Protein AF-A0A7S4QMT3-F1 (afdb_monomer)

pLDDT: mean 84.37, std 15.77, range [23.81, 98.75]

Nearest PDB structures (foldseek):
  3nnb-assembly1_A  TM=8.722E-01  e=2.084E-15  Bacteroides ovatus ATCC 8483
  8bdq-assembly1_A  TM=8.576E-01  e=2.123E-14  Bacteroides ovatus
  6yg8-assembly1_E  TM=2.756E-01  e=4.563E+00  Escherichia coli

Mean predicted aligned error: 10.97 Å

Radius of gyration: 25.11 Å; Cα contacts (8 Å, |Δi|>4): 1030; chains: 1; bounding box: 57×70×68 Å

Sequence (556 aa):
MKMSFSTLVLGSLPAGMASTQTTTLNTVGWNPDTLQDIRNLLAGDSLPEWAQGAKDMLSSEAASRMSLPGRREGVGTGPWTVGGQGPDPPADGTSTSHDYHTVSGYYWPCYATCPSKFTHCAQGWDQDLHDGECDAASGIPWIKHDGFLRDENLEDLYTMINMMDTAEVLALAWWLLPEHDVTYAQTAVEVLGAWFWDESTGMEPRLEYGGAQPGIYNGTAGASIAFSYRLGTRLSDTMELLKTADADVWTAADAAGWADWSGRWVEWMTTSEFGRIELGAVGNHATFLYSHKLAMAKATGDDALVLDVVAGLRTREAGSLAWQIEPSGEMPIETARPTSKTYSIMNLNGLFLLGVAVENACRGLSCSSDWDWSWEVTSETSGEWDAYENTVAGCKWKETISNPSTVQDCKTSCLEHAECNAVVSRQTEKYGLYQCYLQKCLGTAYDHSATDPPTQPWDWKWTSHHYVAPPEVGTGSVRKALDFVLPYATGSKSWSEDFPYSLDGSNTSRDLALPLRIAAGKYDDYAYEADISLVDPLDWFSYTFDSLLFPPPGSL

Structure (mmCIF, N/CA/C/O backbone):
data_AF-A0A7S4QMT3-F1
#
_entry.id   AF-A0A7S4QMT3-F1
#
loop_
_atom_site.group_PDB
_atom_site.id
_atom_site.type_symbol
_atom_site.label_atom_id
_atom_site.label_alt_id
_atom_site.label_comp_id
_atom_site.label_asym_id
_atom_site.label_entity_id
_atom_site.label_seq_id
_atom_site.pdbx_PDB_ins_code
_atom_site.Cartn_x
_atom_site.Cartn_y
_atom_site.Cartn_z
_atom_site.occupancy
_atom_site.B_iso_or_equiv
_atom_site.auth_seq_id
_atom_site.auth_comp_id
_atom_site.auth_asym_id
_atom_site.auth_atom_id
_atom_site.pdbx_PDB_model_num
ATOM 1 N N . MET A 1 1 ? 1.571 -29.953 -13.277 1.00 29.41 1 MET A N 1
ATOM 2 C CA . MET A 1 1 ? 0.614 -30.901 -12.661 1.00 29.41 1 MET A CA 1
ATOM 3 C C . MET A 1 1 ? -0.647 -30.099 -12.365 1.00 29.41 1 MET A C 1
ATOM 5 O O . MET A 1 1 ? -0.560 -29.163 -11.590 1.00 29.41 1 MET A O 1
ATOM 9 N N . LYS A 1 2 ? -1.759 -30.335 -13.077 1.00 23.81 2 LYS A N 1
ATOM 10 C CA . LYS A 1 2 ? -3.009 -29.576 -12.880 1.00 23.81 2 LYS A CA 1
ATOM 11 C C . LYS A 1 2 ? -3.572 -29.914 -11.495 1.00 23.81 2 LYS A C 1
ATOM 13 O O . LYS A 1 2 ? -4.033 -31.038 -11.306 1.00 23.81 2 LYS A O 1
ATOM 18 N N . MET A 1 3 ? -3.497 -28.994 -10.535 1.00 25.69 3 MET A N 1
ATOM 19 C CA . MET A 1 3 ? -4.223 -29.132 -9.273 1.00 25.69 3 MET A CA 1
ATOM 20 C C . MET A 1 3 ? -5.693 -28.805 -9.536 1.00 25.69 3 MET A C 1
ATOM 22 O O . MET A 1 3 ? -6.048 -27.702 -9.930 1.00 25.69 3 MET A O 1
ATOM 26 N N . SER A 1 4 ? -6.533 -29.826 -9.402 1.00 24.23 4 SER A N 1
ATOM 27 C CA . SER A 1 4 ? -7.984 -29.708 -9.444 1.00 24.23 4 SER A CA 1
ATOM 28 C C . SER A 1 4 ? -8.450 -29.140 -8.108 1.00 24.23 4 SER A C 1
ATOM 30 O O . SER A 1 4 ? -8.334 -29.827 -7.093 1.00 24.23 4 SER A O 1
ATOM 32 N N . PHE A 1 5 ? -9.011 -27.930 -8.112 1.00 28.34 5 PHE A N 1
ATOM 33 C CA . PHE A 1 5 ? -9.784 -27.411 -6.986 1.00 28.34 5 PHE A CA 1
ATOM 34 C C . PHE A 1 5 ? -10.929 -28.388 -6.696 1.00 28.34 5 PHE A C 1
ATOM 36 O O . PHE A 1 5 ? -11.837 -28.567 -7.507 1.00 28.34 5 PHE A O 1
ATOM 43 N N . SER A 1 6 ? -10.840 -29.099 -5.573 1.00 28.14 6 SER A N 1
ATOM 44 C CA . SER A 1 6 ? -11.931 -29.937 -5.082 1.00 28.14 6 SER A CA 1
ATOM 45 C C . SER A 1 6 ? -12.751 -29.122 -4.098 1.00 28.14 6 SER A C 1
ATOM 47 O O . SER A 1 6 ? -12.231 -28.615 -3.110 1.00 28.14 6 SER A O 1
ATOM 49 N N . THR A 1 7 ? -14.039 -29.008 -4.398 1.00 31.70 7 THR A N 1
ATOM 50 C CA . THR A 1 7 ? -15.078 -28.368 -3.597 1.00 31.70 7 THR A CA 1
ATOM 51 C C . THR A 1 7 ? -15.077 -28.928 -2.171 1.00 31.70 7 THR A C 1
ATOM 53 O O . THR A 1 7 ? -15.435 -30.090 -1.961 1.00 31.70 7 THR A O 1
ATOM 56 N N . LEU A 1 8 ? -14.679 -28.122 -1.182 1.00 27.03 8 LEU A N 1
ATOM 57 C CA . LEU A 1 8 ? -14.853 -28.470 0.227 1.00 27.03 8 LEU A CA 1
ATOM 58 C C . LEU A 1 8 ? -16.292 -28.135 0.637 1.00 27.03 8 LEU A C 1
ATOM 60 O O . LEU A 1 8 ? -16.713 -26.982 0.626 1.00 27.03 8 LEU A O 1
ATOM 64 N N . VAL A 1 9 ? -17.063 -29.164 0.980 1.00 29.05 9 VAL A N 1
ATOM 65 C CA . VAL A 1 9 ? -18.410 -29.023 1.539 1.00 29.05 9 VAL A CA 1
ATOM 66 C C . VAL A 1 9 ? -18.286 -28.534 2.985 1.00 29.05 9 VAL A C 1
ATOM 68 O O . VAL A 1 9 ? -17.768 -29.252 3.840 1.00 29.05 9 VAL A O 1
ATOM 71 N N . LEU A 1 10 ? -18.770 -27.319 3.254 1.00 31.47 10 LEU A N 1
ATOM 72 C CA . LEU A 1 10 ? -18.893 -26.747 4.597 1.00 31.47 10 LEU A CA 1
ATOM 73 C C . LEU A 1 10 ? -19.898 -27.561 5.428 1.00 31.47 10 LEU A C 1
ATOM 75 O O . LEU A 1 10 ? -21.091 -27.611 5.126 1.00 31.47 10 LEU A O 1
ATOM 79 N N . GLY A 1 11 ? -19.409 -28.209 6.485 1.00 27.52 11 GLY A N 1
ATOM 80 C CA . GLY A 1 11 ? -20.245 -28.826 7.511 1.00 27.52 11 GLY A CA 1
ATOM 81 C C . GLY A 1 11 ? -20.812 -27.763 8.452 1.00 27.52 11 GLY A C 1
ATOM 82 O O . GLY A 1 11 ? -20.066 -27.002 9.058 1.00 27.52 11 GLY A O 1
ATOM 83 N N . SER A 1 12 ? -22.136 -27.724 8.585 1.00 30.05 12 SER A N 1
ATOM 84 C CA . SER A 1 12 ? -22.874 -26.850 9.503 1.00 30.05 12 SER A CA 1
ATOM 85 C C . SER A 1 12 ? -22.507 -27.106 10.973 1.00 30.05 12 SER A C 1
ATOM 87 O O . SER A 1 12 ? -22.660 -28.233 11.452 1.00 30.05 12 SER A O 1
ATOM 89 N N . LEU A 1 13 ? -22.100 -26.061 11.701 1.00 31.52 13 LEU A N 1
ATOM 90 C CA . LEU A 1 13 ? -21.948 -26.076 13.162 1.00 31.52 13 LEU A CA 1
ATOM 91 C C . LEU A 1 13 ? -23.266 -25.673 13.856 1.00 31.52 13 LEU A C 1
ATOM 93 O O . LEU A 1 13 ? -23.989 -24.819 13.341 1.00 31.52 13 LEU A O 1
ATOM 97 N N . PRO A 1 14 ? -23.612 -26.276 15.010 1.00 28.67 14 PRO A N 1
ATOM 98 C CA . PRO A 1 14 ? -24.846 -25.969 15.721 1.00 28.67 14 PRO A CA 1
ATOM 99 C C . PRO A 1 14 ? -24.728 -24.664 16.519 1.00 28.67 14 PRO A C 1
ATOM 101 O O . PRO A 1 14 ? -23.711 -24.388 17.152 1.00 28.67 14 PRO A O 1
ATOM 104 N N . ALA A 1 15 ? -25.808 -23.884 16.513 1.00 35.03 15 ALA A N 1
ATOM 105 C CA . ALA A 1 15 ? -25.929 -22.635 17.251 1.00 35.03 15 ALA A CA 1
ATOM 106 C C . ALA A 1 15 ? -26.011 -22.856 18.772 1.00 35.03 15 ALA A C 1
ATOM 108 O O . ALA A 1 15 ? -26.774 -23.700 19.248 1.00 35.03 15 ALA A O 1
ATOM 109 N N . GLY A 1 16 ? -25.301 -22.005 19.518 1.00 32.06 16 GLY A N 1
ATOM 110 C CA . GLY A 1 16 ? -25.563 -21.732 20.929 1.00 32.06 16 GLY A CA 1
ATOM 111 C C . GLY A 1 16 ? -24.450 -22.147 21.887 1.00 32.06 16 GLY A C 1
ATOM 112 O O . GLY A 1 16 ? -24.452 -23.267 22.382 1.00 32.06 16 GLY A O 1
ATOM 113 N N . MET A 1 17 ? -23.559 -21.202 22.198 1.00 27.59 17 MET A N 1
ATOM 114 C CA . MET A 1 17 ? -23.134 -20.793 23.549 1.00 27.59 17 MET A CA 1
ATOM 115 C C . MET A 1 17 ? -22.003 -19.770 23.393 1.00 27.59 17 MET A C 1
ATOM 117 O O . MET A 1 17 ? -21.016 -20.046 22.717 1.00 27.59 17 MET A O 1
ATOM 121 N N . ALA A 1 18 ? -22.156 -18.594 24.009 1.00 40.91 18 ALA A N 1
ATOM 122 C CA . ALA A 1 18 ? -21.111 -17.580 24.095 1.00 40.91 18 ALA A CA 1
ATOM 123 C C . ALA A 1 18 ? -19.900 -18.172 24.832 1.00 40.91 18 ALA A C 1
ATOM 125 O O . ALA A 1 18 ? -19.887 -18.299 26.056 1.00 40.91 18 ALA A O 1
ATOM 126 N N . SER A 1 19 ? -18.917 -18.599 24.052 1.00 29.14 19 SER A N 1
ATOM 127 C CA . SER A 1 19 ? -17.596 -19.008 24.492 1.00 29.14 19 SER A CA 1
ATOM 128 C C . SER A 1 19 ? -16.670 -17.846 24.184 1.00 29.14 19 SER A C 1
ATOM 130 O O . SER A 1 19 ? -16.586 -17.430 23.032 1.00 29.14 19 SER A O 1
ATOM 132 N N . THR A 1 20 ? -15.948 -17.352 25.187 1.00 33.94 20 THR A N 1
ATOM 133 C CA . THR A 1 20 ? -14.742 -16.533 25.016 1.00 33.94 20 THR A CA 1
ATOM 134 C C . THR A 1 20 ? -13.651 -17.381 24.350 1.00 33.94 20 THR A C 1
ATOM 136 O O . THR A 1 20 ? -12.655 -17.740 24.974 1.00 33.94 20 THR A O 1
ATOM 139 N N . GLN A 1 21 ? -13.876 -17.787 23.099 1.00 32.81 21 GLN A N 1
ATOM 140 C CA . GLN A 1 21 ? -12.792 -18.131 22.199 1.00 32.81 21 GLN A CA 1
ATOM 141 C C . GLN A 1 21 ? -12.178 -16.795 21.810 1.00 32.81 21 GLN A C 1
ATOM 143 O O . GLN A 1 21 ? -12.840 -15.957 21.206 1.00 32.81 21 GLN A O 1
ATOM 148 N N . THR A 1 22 ? -10.936 -16.572 22.217 1.00 40.97 22 THR A N 1
ATOM 149 C CA . THR A 1 22 ? -10.072 -15.594 21.569 1.00 40.97 22 THR A CA 1
ATOM 150 C C . THR A 1 22 ? -9.990 -16.001 20.102 1.00 40.97 22 THR A C 1
ATOM 152 O O . THR A 1 22 ? -9.243 -16.909 19.744 1.00 40.97 22 THR A O 1
ATOM 155 N N . THR A 1 23 ? -10.834 -15.405 19.261 1.00 53.94 23 THR A N 1
ATOM 156 C CA . THR A 1 23 ? -10.711 -15.511 17.812 1.00 53.94 23 THR A CA 1
ATOM 157 C C . THR A 1 23 ? -9.378 -14.868 17.464 1.00 53.94 23 THR A C 1
ATOM 159 O O . THR A 1 23 ? -9.239 -13.651 17.546 1.00 53.94 23 THR A O 1
ATOM 162 N N . THR A 1 24 ? -8.359 -15.676 17.183 1.00 71.62 24 THR A N 1
ATOM 163 C CA . THR A 1 24 ? -7.077 -15.157 16.708 1.00 71.62 24 THR A CA 1
ATOM 164 C C . THR A 1 24 ? -7.334 -14.468 15.371 1.00 71.62 24 THR A C 1
ATOM 166 O O . THR A 1 24 ? -7.736 -15.128 14.414 1.00 71.62 24 THR A O 1
ATOM 169 N N . LEU A 1 25 ? -7.171 -13.144 15.327 1.00 86.81 25 LEU A N 1
ATOM 170 C CA . LEU A 1 25 ? -7.261 -12.378 14.086 1.00 86.81 25 LEU A CA 1
ATOM 171 C C . LEU A 1 25 ? -6.137 -12.816 13.141 1.00 86.81 25 LEU A C 1
ATOM 173 O O . LEU A 1 25 ? -4.994 -12.961 13.574 1.00 86.81 25 LEU A O 1
ATOM 177 N N . ASN A 1 26 ? -6.449 -12.991 11.856 1.00 88.25 26 ASN A N 1
ATOM 178 C CA . ASN A 1 26 ? -5.462 -13.337 10.827 1.00 88.25 26 ASN A CA 1
ATOM 179 C C . ASN A 1 26 ? -4.930 -12.102 10.082 1.00 88.25 26 ASN A C 1
ATOM 181 O O . ASN A 1 26 ? -4.588 -12.192 8.903 1.00 88.25 26 ASN A O 1
ATOM 185 N N . THR A 1 27 ? -4.876 -10.950 10.752 1.00 93.12 27 THR A N 1
ATOM 186 C CA . THR A 1 27 ? -4.326 -9.722 10.174 1.00 93.12 27 THR A CA 1
ATOM 187 C C . THR A 1 27 ? -2.833 -9.888 9.877 1.00 93.12 27 THR A C 1
ATOM 189 O O . THR A 1 27 ? -2.096 -10.549 10.615 1.00 93.12 27 THR A O 1
ATOM 192 N N . VAL A 1 28 ? -2.384 -9.297 8.774 1.00 92.69 28 VAL A N 1
ATOM 193 C CA . VAL A 1 28 ? -0.991 -9.295 8.325 1.00 92.69 28 VAL A CA 1
ATOM 194 C C . VAL A 1 28 ? -0.342 -7.932 8.529 1.00 92.69 28 VAL A C 1
ATOM 196 O O . VAL A 1 28 ? 0.730 -7.861 9.108 1.00 92.69 28 VAL A O 1
ATOM 199 N N . GLY A 1 29 ? -0.962 -6.828 8.127 1.00 94.12 29 GLY A N 1
ATOM 200 C CA . GLY A 1 29 ? -0.395 -5.486 8.296 1.00 94.12 29 GLY A CA 1
ATOM 201 C C . GLY A 1 29 ? -0.450 -5.004 9.742 1.00 94.12 29 GLY A C 1
ATOM 202 O O . GLY A 1 29 ? 0.475 -4.343 10.209 1.00 94.12 29 GLY A O 1
ATOM 203 N N . TRP A 1 30 ? -1.506 -5.370 10.462 1.00 94.69 30 TRP A N 1
ATOM 204 C CA . TRP A 1 30 ? -1.695 -5.051 11.874 1.00 94.69 30 TRP A CA 1
ATOM 205 C C . TRP A 1 30 ? -1.378 -6.263 12.739 1.00 94.69 30 TRP A C 1
ATOM 207 O O . TRP A 1 30 ? -1.870 -7.363 12.495 1.00 94.69 30 TRP A O 1
ATOM 217 N N . ASN A 1 31 ? -0.569 -6.066 13.776 1.00 93.31 31 ASN A N 1
ATOM 218 C CA . ASN A 1 31 ? -0.228 -7.133 14.708 1.00 93.31 31 ASN A CA 1
ATOM 219 C C . ASN A 1 31 ? -1.479 -7.544 15.521 1.00 93.31 31 ASN A C 1
ATOM 221 O O . ASN A 1 31 ? -2.021 -6.698 16.240 1.00 93.31 31 ASN A O 1
ATOM 225 N N . PRO A 1 32 ? -1.931 -8.816 15.447 1.00 91.81 32 PRO A N 1
ATOM 226 C CA . PRO A 1 32 ? -3.138 -9.278 16.139 1.00 91.81 32 PRO A CA 1
ATOM 227 C C . PRO A 1 32 ? -3.126 -9.052 17.656 1.00 91.81 32 PRO A C 1
ATOM 229 O O . PRO A 1 32 ? -4.153 -8.692 18.234 1.00 91.81 32 PRO A O 1
ATOM 232 N N . ASP A 1 33 ? -1.972 -9.246 18.301 1.00 92.25 33 ASP A N 1
ATOM 233 C CA . ASP A 1 33 ? -1.836 -9.077 19.752 1.00 92.25 33 ASP A CA 1
ATOM 234 C C . ASP A 1 33 ? -1.893 -7.590 20.110 1.00 92.25 33 ASP A C 1
ATOM 236 O O . ASP A 1 33 ? -2.650 -7.192 20.991 1.00 92.25 33 ASP A O 1
ATOM 240 N N . THR A 1 34 ? -1.177 -6.750 19.353 1.00 94.06 34 THR A N 1
ATOM 241 C CA . THR A 1 34 ? -1.205 -5.290 19.522 1.00 94.06 34 THR A CA 1
ATOM 242 C C . THR A 1 34 ? -2.616 -4.736 19.355 1.00 94.06 34 THR A C 1
ATOM 244 O O . THR A 1 34 ? -3.041 -3.918 20.165 1.00 94.06 34 THR A O 1
ATOM 247 N N . LEU A 1 35 ? -3.380 -5.200 18.361 1.00 94.94 35 LEU A N 1
ATOM 248 C CA . LEU A 1 35 ? -4.785 -4.813 18.203 1.00 94.94 35 LEU A CA 1
ATOM 249 C C . LEU A 1 35 ? -5.599 -5.142 19.460 1.00 94.94 35 LEU A C 1
ATOM 251 O O . LEU A 1 35 ? -6.352 -4.300 19.955 1.00 94.94 35 LEU A O 1
ATOM 255 N N . GLN A 1 36 ? -5.439 -6.349 20.002 1.00 94.12 36 GLN A N 1
ATOM 256 C CA . GLN A 1 36 ? -6.155 -6.770 21.203 1.00 94.12 36 GLN A CA 1
ATOM 257 C C . GLN A 1 36 ? -5.750 -5.957 22.442 1.00 94.12 36 GLN A C 1
ATOM 259 O O . GLN A 1 36 ? -6.626 -5.578 23.229 1.00 94.12 36 GLN A O 1
ATOM 264 N N . ASP A 1 37 ? -4.463 -5.658 22.600 1.00 94.94 37 ASP A N 1
ATOM 265 C CA . ASP A 1 37 ? -3.938 -4.829 23.686 1.00 94.94 37 ASP A CA 1
ATOM 266 C C . ASP A 1 37 ? -4.462 -3.393 23.596 1.00 94.94 37 ASP A C 1
ATOM 268 O O . ASP A 1 37 ? -4.935 -2.847 24.594 1.00 94.94 37 ASP A O 1
ATOM 272 N N . ILE A 1 38 ? -4.495 -2.809 22.396 1.00 95.94 38 ILE A N 1
ATOM 273 C CA . ILE A 1 38 ? -5.063 -1.476 22.162 1.00 95.94 38 ILE A CA 1
ATOM 274 C C . ILE A 1 38 ? -6.556 -1.465 22.465 1.00 95.94 38 ILE A C 1
ATOM 276 O O . ILE A 1 38 ? -7.029 -0.569 23.161 1.00 95.94 38 ILE A O 1
ATOM 280 N N . ARG A 1 39 ? -7.318 -2.462 22.009 1.00 95.25 39 ARG A N 1
ATOM 281 C CA . ARG A 1 39 ? -8.751 -2.555 22.322 1.00 95.25 39 ARG A CA 1
ATOM 282 C C . ARG A 1 39 ? -8.997 -2.594 23.833 1.00 95.25 39 ARG A C 1
ATOM 284 O O . ARG A 1 39 ? -9.904 -1.926 24.327 1.00 95.25 39 ARG A O 1
ATOM 291 N N . ASN A 1 40 ? -8.171 -3.334 24.573 1.00 94.62 40 ASN A N 1
ATOM 292 C CA . ASN A 1 40 ? -8.235 -3.375 26.035 1.00 94.62 40 ASN A CA 1
ATOM 293 C C . ASN A 1 40 ? -7.852 -2.026 26.660 1.00 94.62 40 ASN A C 1
ATOM 295 O O . ASN A 1 40 ? -8.531 -1.570 27.581 1.00 94.62 40 ASN A O 1
ATOM 299 N N . LEU A 1 41 ? -6.801 -1.379 26.146 1.00 95.81 41 LEU A N 1
ATOM 300 C CA . LEU A 1 41 ? -6.363 -0.055 26.579 1.00 95.81 41 LEU A CA 1
ATOM 301 C C . LEU A 1 41 ? -7.492 0.966 26.414 1.00 95.81 41 LEU A C 1
ATOM 303 O O . LEU A 1 41 ? -7.854 1.618 27.389 1.00 95.81 41 LEU A O 1
ATOM 307 N N . LEU A 1 42 ? -8.097 1.060 25.224 1.00 96.00 42 LEU A N 1
ATOM 308 C CA . LEU A 1 42 ? -9.136 2.045 24.895 1.00 96.00 42 LEU A CA 1
ATOM 309 C C . LEU A 1 42 ? -10.431 1.882 25.703 1.00 96.00 42 LEU A C 1
ATOM 311 O O . LEU A 1 42 ? -11.180 2.859 25.837 1.00 96.00 42 LEU A O 1
ATOM 315 N N . ALA A 1 43 ? -10.681 0.679 26.232 1.00 94.06 43 ALA A N 1
ATOM 316 C CA . ALA A 1 43 ? -11.787 0.364 27.136 1.00 94.06 43 ALA A CA 1
ATOM 317 C C . ALA A 1 43 ? -11.518 0.753 28.604 1.00 94.06 43 ALA A C 1
ATOM 319 O O . ALA A 1 43 ? -12.437 0.707 29.423 1.00 94.06 43 ALA A O 1
ATOM 320 N N . GLY A 1 44 ? -10.280 1.118 28.951 1.00 91.00 44 GLY A N 1
ATOM 321 C CA . GLY A 1 44 ? -9.899 1.548 30.293 1.00 91.00 44 GLY A CA 1
ATOM 322 C C . GLY A 1 44 ? -10.365 2.966 30.647 1.00 91.00 44 GLY A C 1
ATOM 323 O O . GLY A 1 44 ? -10.578 3.815 29.785 1.00 91.00 44 GLY A O 1
ATOM 324 N N . ASP A 1 45 ? -10.459 3.244 31.952 1.00 86.81 45 ASP A N 1
ATOM 325 C CA . ASP A 1 45 ? -10.909 4.543 32.487 1.00 86.81 45 ASP A CA 1
ATOM 326 C C . ASP A 1 45 ? -9.858 5.668 32.373 1.00 86.81 45 ASP A C 1
ATOM 328 O O . ASP A 1 45 ? -10.166 6.838 32.603 1.00 86.81 45 ASP A O 1
ATOM 332 N N . SER A 1 46 ? -8.600 5.329 32.077 1.00 91.31 46 SER A N 1
ATOM 333 C CA . SER A 1 46 ? -7.483 6.273 31.995 1.00 91.31 46 SER A CA 1
ATOM 334 C C . SER A 1 46 ? -6.574 5.902 30.832 1.00 91.31 46 SER A C 1
ATOM 336 O O . SER A 1 46 ? -5.965 4.834 30.848 1.00 91.31 46 SER A O 1
ATOM 338 N N . LEU A 1 47 ? -6.437 6.810 29.866 1.00 95.00 47 LEU A N 1
ATOM 339 C CA . LEU A 1 47 ? -5.604 6.625 28.681 1.00 95.00 47 LEU A CA 1
ATOM 340 C C . LEU A 1 47 ? -4.352 7.510 28.752 1.00 95.00 47 LEU A C 1
ATOM 342 O O . LEU A 1 47 ? -4.443 8.657 29.201 1.00 95.00 47 LEU A O 1
ATOM 346 N N . PRO A 1 48 ? -3.185 7.020 28.295 1.00 93.50 48 PRO A N 1
ATOM 347 C CA . PRO A 1 48 ? -2.073 7.888 27.930 1.00 93.50 48 PRO A CA 1
ATOM 348 C C . PRO A 1 48 ? -2.514 8.954 26.916 1.00 93.50 48 PRO A C 1
ATOM 350 O O . PRO A 1 48 ? -3.410 8.710 26.109 1.00 93.50 48 PRO A O 1
ATOM 353 N N . GLU A 1 49 ? -1.857 10.116 26.922 1.00 91.25 49 GLU A N 1
ATOM 354 C CA . GLU A 1 49 ? -2.213 11.255 26.059 1.00 91.25 49 GLU A CA 1
ATOM 355 C C . GLU A 1 49 ? -2.259 10.882 24.569 1.00 91.25 49 GLU A C 1
ATOM 357 O O . GLU A 1 49 ? -3.239 11.194 23.895 1.00 91.25 49 GLU A O 1
ATOM 362 N N . TRP A 1 50 ? -1.262 10.131 24.085 1.00 90.38 50 TRP A N 1
ATOM 363 C CA . TRP A 1 50 ? -1.210 9.655 22.698 1.00 90.38 50 TRP A CA 1
ATOM 364 C C . TRP A 1 50 ? -2.425 8.779 22.339 1.00 90.38 50 TRP A C 1
ATOM 366 O O . TRP A 1 50 ? -3.039 8.955 21.289 1.00 90.38 50 TRP A O 1
ATOM 376 N N . ALA A 1 51 ? -2.826 7.873 23.240 1.00 94.31 51 ALA A N 1
ATOM 377 C CA . ALA A 1 51 ? -3.930 6.945 23.009 1.00 94.31 51 ALA A CA 1
ATOM 378 C C . ALA A 1 51 ? -5.283 7.664 23.051 1.00 94.31 51 ALA A C 1
ATOM 380 O O . ALA A 1 51 ? -6.160 7.376 22.236 1.00 94.31 51 ALA A O 1
ATOM 381 N N . GLN A 1 52 ? -5.450 8.629 23.964 1.00 94.19 52 GLN A N 1
ATOM 382 C CA . GLN A 1 52 ? -6.647 9.470 24.016 1.00 94.19 52 GLN A CA 1
ATOM 383 C C . GLN A 1 52 ? -6.786 10.302 22.736 1.00 94.19 52 GLN A C 1
ATOM 385 O O . GLN A 1 52 ? -7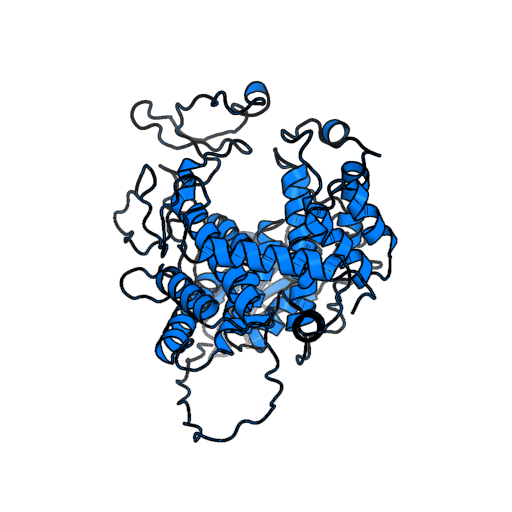.851 10.306 22.122 1.00 94.19 52 GLN A O 1
ATOM 390 N N . GLY A 1 53 ? -5.706 10.959 22.307 1.00 92.44 53 GLY A N 1
ATOM 391 C CA . GLY A 1 53 ? -5.698 11.780 21.100 1.00 92.44 53 GLY A CA 1
ATOM 392 C C . GLY A 1 53 ? -6.042 10.987 19.837 1.00 92.44 53 GLY A C 1
ATOM 393 O O . GLY A 1 53 ? -6.884 11.415 19.044 1.00 92.44 53 GLY A O 1
ATOM 394 N N . ALA A 1 54 ? -5.456 9.800 19.675 1.00 93.81 54 ALA A N 1
ATOM 395 C CA . ALA A 1 54 ? -5.747 8.934 18.538 1.00 93.81 54 ALA A CA 1
ATOM 396 C C . ALA A 1 54 ? -7.167 8.330 18.589 1.00 93.81 54 ALA A C 1
ATOM 398 O O . ALA A 1 54 ? -7.824 8.219 17.551 1.00 93.81 54 ALA A O 1
ATOM 399 N N . LYS A 1 55 ? -7.693 8.010 19.784 1.00 95.56 55 LYS A N 1
ATOM 400 C CA . LYS A 1 55 ? -9.095 7.590 19.981 1.00 95.56 55 LYS A CA 1
ATOM 401 C C . LYS A 1 55 ? -10.082 8.683 19.562 1.00 95.56 55 LYS A C 1
ATOM 403 O O . LYS A 1 55 ? -11.066 8.393 18.873 1.00 95.56 55 LYS A O 1
ATOM 408 N N . ASP A 1 56 ? -9.821 9.928 19.953 1.00 95.12 56 ASP A N 1
ATOM 409 C CA . ASP A 1 56 ? -10.668 11.076 19.617 1.00 95.12 56 ASP A CA 1
ATOM 410 C C . ASP A 1 56 ? -10.667 11.337 18.104 1.00 95.12 56 ASP A C 1
ATOM 412 O O . ASP A 1 56 ? -11.728 11.549 17.505 1.00 95.12 56 ASP A O 1
ATOM 416 N N . MET A 1 57 ? -9.495 11.251 17.464 1.00 95.12 57 MET A N 1
ATOM 417 C CA . MET A 1 57 ? -9.381 11.369 16.010 1.00 95.12 57 MET A CA 1
ATOM 418 C C . MET A 1 57 ? -10.135 10.251 15.291 1.00 95.12 57 MET A C 1
ATOM 420 O O . MET A 1 57 ? -10.933 10.552 14.406 1.00 95.12 57 MET A O 1
ATOM 424 N N . LEU A 1 58 ? -9.936 8.985 15.681 1.00 97.19 58 LEU A N 1
ATOM 425 C CA . LEU A 1 58 ? -10.628 7.841 15.078 1.00 97.19 58 LEU A CA 1
ATOM 426 C C . LEU A 1 58 ? -12.150 8.002 15.178 1.00 97.19 58 LEU A C 1
ATOM 428 O O . LEU A 1 58 ? -12.858 7.824 14.187 1.00 97.19 58 LEU A O 1
ATOM 432 N N . SER A 1 59 ? -12.646 8.421 16.344 1.00 97.12 59 SER A N 1
ATOM 433 C CA . SER A 1 59 ? -14.072 8.677 16.575 1.00 97.12 59 SER A CA 1
ATOM 434 C C . SER A 1 59 ? -14.615 9.787 15.663 1.00 97.12 59 SER A C 1
ATOM 436 O O . SER A 1 59 ? -15.664 9.630 15.036 1.00 97.12 59 SER A O 1
ATOM 438 N N . SER A 1 60 ? -13.890 10.905 15.551 1.00 96.62 60 SER A N 1
ATOM 439 C CA . SER A 1 60 ? -14.257 12.040 14.691 1.00 96.62 60 SER A CA 1
ATOM 440 C C . SER A 1 60 ? -14.239 11.671 13.201 1.00 96.62 60 SER A C 1
ATOM 442 O O . SER A 1 60 ? -15.161 11.989 12.441 1.00 96.62 60 SER A O 1
ATOM 444 N N . GLU A 1 61 ? -13.198 10.966 12.770 1.00 96.06 61 GLU A N 1
ATOM 445 C CA . GLU A 1 61 ? -13.006 10.514 11.395 1.00 96.06 61 GLU A CA 1
ATOM 446 C C . GLU A 1 61 ? -14.067 9.475 10.986 1.00 96.06 61 GLU A C 1
ATOM 448 O O . GLU A 1 61 ? -14.585 9.548 9.868 1.00 96.06 61 GLU A O 1
ATOM 453 N N . ALA A 1 62 ? -14.459 8.565 11.881 1.00 97.94 62 ALA A N 1
ATOM 454 C CA . ALA A 1 62 ? -15.533 7.602 11.635 1.00 97.94 62 ALA A CA 1
ATOM 455 C C . ALA A 1 62 ? -16.906 8.278 11.527 1.00 97.94 62 ALA A C 1
ATOM 457 O O . ALA A 1 62 ? -17.614 8.097 10.533 1.00 97.94 62 ALA A O 1
ATOM 458 N N . ALA A 1 63 ? -17.254 9.146 12.482 1.00 97.75 63 ALA A N 1
ATOM 459 C CA . ALA A 1 63 ? -18.523 9.877 12.459 1.00 97.75 63 ALA A CA 1
ATOM 460 C C . ALA A 1 63 ? -18.692 10.702 11.172 1.00 97.75 63 ALA A C 1
ATOM 462 O O . ALA A 1 63 ? -19.771 10.769 10.583 1.00 97.75 63 ALA A O 1
ATOM 463 N N . SER A 1 64 ? -17.601 11.296 10.693 1.00 97.00 64 SER A N 1
ATOM 464 C CA . SER A 1 64 ? -17.582 12.117 9.483 1.00 97.00 64 SER A CA 1
ATOM 465 C C . SER A 1 64 ? -17.481 11.319 8.171 1.00 97.00 64 SER A C 1
ATOM 467 O O . SER A 1 64 ? -17.414 11.930 7.100 1.00 97.00 64 SER A O 1
ATOM 469 N N . ARG A 1 65 ? -17.479 9.980 8.233 1.00 97.19 65 ARG A N 1
ATOM 470 C CA . ARG A 1 65 ? -17.542 9.052 7.088 1.00 97.19 65 ARG A CA 1
ATOM 471 C C . ARG A 1 65 ? -18.907 8.389 6.910 1.00 97.19 65 ARG A C 1
ATOM 473 O O . ARG A 1 65 ? -19.190 7.913 5.818 1.00 97.19 65 ARG A O 1
ATOM 480 N N . MET A 1 66 ? -19.778 8.427 7.920 1.00 97.62 66 MET A N 1
ATOM 481 C CA . MET A 1 66 ? -21.089 7.757 7.888 1.00 97.62 66 MET A CA 1
ATOM 482 C C . MET A 1 66 ? -22.045 8.243 6.797 1.00 97.62 66 MET A C 1
ATOM 484 O O . MET A 1 66 ? -22.929 7.506 6.381 1.00 97.62 66 MET A O 1
ATOM 488 N N . SER A 1 67 ? -21.879 9.470 6.301 1.00 95.31 67 SER A N 1
ATOM 489 C CA . SER A 1 67 ? -22.650 9.970 5.156 1.00 95.31 67 SER A CA 1
ATOM 490 C C . SER A 1 67 ? -22.018 9.631 3.799 1.00 95.31 67 SER A C 1
ATOM 492 O O . SER A 1 67 ? -22.366 10.272 2.809 1.00 95.31 67 SER A O 1
ATOM 494 N N . LEU A 1 68 ? -21.015 8.748 3.773 1.00 96.94 68 LEU A N 1
ATOM 495 C CA . LEU A 1 68 ? -20.218 8.368 2.603 1.00 96.94 68 LEU A CA 1
ATOM 496 C C . LEU A 1 68 ? -19.785 9.565 1.731 1.00 96.94 68 LEU A C 1
ATOM 498 O O . LEU A 1 68 ? -20.114 9.624 0.544 1.00 96.94 68 LEU A O 1
ATOM 502 N N . PRO A 1 69 ? -19.076 10.566 2.289 1.00 95.12 69 PRO A N 1
ATOM 503 C CA . PRO A 1 69 ? -18.614 11.715 1.517 1.00 95.12 69 PRO A CA 1
ATOM 504 C C . PRO A 1 69 ? -17.472 11.333 0.572 1.00 95.12 69 PRO A C 1
ATOM 506 O O . PRO A 1 69 ? -16.584 10.570 0.941 1.00 95.12 69 PRO A O 1
ATOM 509 N N . GLY A 1 70 ? -17.434 11.937 -0.616 1.00 88.62 70 GLY A N 1
ATOM 510 C CA . GLY A 1 70 ? -16.415 11.624 -1.617 1.00 88.62 70 GLY A CA 1
ATOM 511 C C . GLY A 1 70 ? -14.972 11.975 -1.249 1.00 88.62 70 GLY A C 1
ATOM 512 O O . GLY A 1 70 ? -14.091 11.391 -1.852 1.00 88.62 70 GLY A O 1
ATOM 513 N N . ARG A 1 71 ? -14.744 12.893 -0.285 1.00 89.62 71 ARG A N 1
ATOM 514 C CA . ARG A 1 71 ? -13.479 13.431 0.315 1.00 89.62 71 ARG A CA 1
ATOM 515 C C . ARG A 1 71 ? -12.256 13.703 -0.581 1.00 89.62 71 ARG A C 1
ATOM 517 O O . ARG A 1 71 ? -11.344 14.397 -0.138 1.00 89.62 71 ARG A O 1
ATOM 524 N N . ARG A 1 72 ? -12.230 13.226 -1.815 1.00 86.50 72 ARG A N 1
ATOM 525 C CA . ARG A 1 72 ? -11.214 13.395 -2.842 1.00 86.50 72 ARG A CA 1
ATOM 526 C C . ARG A 1 72 ? -11.830 14.161 -3.996 1.00 86.50 72 ARG A C 1
ATOM 528 O O . ARG A 1 72 ? -13.036 14.109 -4.238 1.00 86.50 72 ARG A O 1
ATOM 535 N N . GLU A 1 73 ? -10.988 14.919 -4.678 1.00 82.31 73 GLU A N 1
ATOM 536 C CA . GLU A 1 73 ? -11.416 15.685 -5.837 1.00 82.31 73 GLU A CA 1
ATOM 537 C C . GLU A 1 73 ? -11.984 14.750 -6.912 1.00 82.31 73 GLU A C 1
ATOM 539 O O . GLU A 1 73 ? -11.438 13.680 -7.165 1.00 82.31 73 GLU A O 1
ATOM 544 N N . GLY A 1 74 ? -13.118 15.135 -7.498 1.00 81.88 74 GLY A N 1
ATOM 545 C CA . GLY A 1 74 ? -13.809 14.340 -8.517 1.00 81.88 74 GLY A CA 1
ATOM 546 C C . GLY A 1 74 ? -14.659 13.180 -7.986 1.00 81.88 74 GLY A C 1
ATOM 547 O O . GLY A 1 74 ? -15.488 12.673 -8.732 1.00 81.88 74 GLY A O 1
ATOM 548 N N . VAL A 1 75 ? -14.544 12.800 -6.710 1.00 88.62 75 VAL A N 1
ATOM 549 C CA . VAL A 1 75 ? -15.292 11.664 -6.149 1.00 88.62 75 VAL A CA 1
ATOM 550 C C . VAL A 1 75 ? -16.628 12.133 -5.553 1.00 88.62 75 VAL A C 1
ATOM 552 O O . VAL A 1 75 ? -16.678 13.037 -4.715 1.00 88.62 75 VAL A O 1
ATOM 555 N N . GLY A 1 76 ? -17.733 11.519 -5.990 1.00 89.25 76 GLY A N 1
ATOM 556 C CA . GLY A 1 76 ? -19.088 11.767 -5.476 1.00 89.25 76 GLY A CA 1
ATOM 557 C C . GLY A 1 76 ? -19.360 11.117 -4.112 1.00 89.25 76 GLY A C 1
ATOM 558 O O . GLY A 1 76 ? -18.483 10.502 -3.516 1.00 89.25 76 GLY A O 1
ATOM 559 N N . THR A 1 77 ? -20.582 11.242 -3.586 1.00 94.00 77 THR A N 1
ATOM 560 C CA . THR A 1 77 ? -20.998 10.462 -2.404 1.00 94.00 77 THR A CA 1
ATOM 561 C C . THR A 1 77 ? -21.178 8.990 -2.762 1.00 94.00 77 THR A C 1
ATOM 563 O O . THR A 1 77 ? -21.667 8.698 -3.852 1.00 94.00 77 THR A O 1
ATOM 566 N N . GLY A 1 78 ? -20.804 8.097 -1.849 1.00 92.06 78 GLY A N 1
ATOM 567 C CA . GLY A 1 78 ? -20.875 6.653 -2.057 1.00 92.06 78 GLY A CA 1
ATOM 568 C C . GLY A 1 78 ? -22.288 6.048 -1.925 1.00 92.06 78 GLY A C 1
ATOM 569 O O . GLY A 1 78 ? -23.265 6.794 -1.794 1.00 92.06 78 GLY A O 1
ATOM 570 N N . PRO A 1 79 ? -22.391 4.703 -1.915 1.00 90.75 79 PRO A N 1
ATOM 571 C CA . PRO A 1 79 ? -21.269 3.764 -2.018 1.00 90.75 79 PRO A CA 1
ATOM 572 C C . PRO A 1 79 ? -20.577 3.854 -3.387 1.00 90.75 79 PRO A C 1
ATOM 574 O O . PRO A 1 79 ? -21.199 4.187 -4.393 1.00 90.75 79 PRO A O 1
ATOM 577 N N . TRP A 1 80 ? -19.258 3.664 -3.395 1.00 95.38 80 TRP A N 1
ATOM 578 C CA . TRP A 1 80 ? -18.416 3.913 -4.565 1.00 95.38 80 TRP A CA 1
ATOM 579 C C . TRP A 1 80 ? -18.116 2.631 -5.336 1.00 95.38 80 TRP A C 1
ATOM 581 O O . TRP A 1 80 ? -17.957 1.571 -4.740 1.00 95.38 80 TRP A O 1
ATOM 591 N N . THR A 1 81 ? -17.983 2.753 -6.652 1.00 94.38 81 THR A N 1
ATOM 592 C CA . THR A 1 81 ? -17.733 1.653 -7.588 1.00 94.38 81 THR A CA 1
ATOM 593 C C . THR A 1 81 ? -16.868 2.152 -8.751 1.00 94.38 81 THR A C 1
ATOM 595 O O . THR A 1 81 ? -16.706 3.362 -8.923 1.00 94.38 81 THR A O 1
ATOM 598 N N . VAL A 1 82 ? -16.294 1.225 -9.515 1.00 90.94 82 VAL A N 1
ATOM 599 C CA . VAL A 1 82 ? -15.628 1.493 -10.796 1.00 90.94 82 VAL A CA 1
ATOM 600 C C . VAL A 1 82 ? -16.622 1.972 -11.861 1.00 90.94 82 VAL A C 1
ATOM 602 O O . VAL A 1 82 ? -17.840 1.910 -11.684 1.00 90.94 82 VAL A O 1
ATOM 605 N N . GLY A 1 83 ? -16.102 2.455 -12.988 1.00 76.44 83 GLY A N 1
ATOM 606 C CA . GLY A 1 83 ? -16.922 2.897 -14.119 1.00 76.44 83 GLY A CA 1
ATOM 607 C C . GLY A 1 83 ? -16.759 4.374 -14.466 1.00 76.44 83 GLY A C 1
ATOM 608 O O . GLY A 1 83 ? -17.519 4.885 -15.297 1.00 76.44 83 GLY A O 1
ATOM 609 N N . GLY A 1 84 ? -15.758 5.049 -13.891 1.00 64.62 84 GLY A N 1
ATOM 610 C CA . GLY A 1 84 ? -15.261 6.315 -14.411 1.00 64.62 84 GLY A CA 1
ATOM 611 C C . GLY A 1 84 ? -14.691 6.095 -15.810 1.00 64.62 84 GLY A C 1
ATOM 612 O O . GLY A 1 84 ? -13.581 5.592 -15.981 1.00 64.62 84 GLY A O 1
ATOM 613 N N . GLN A 1 85 ? -15.449 6.448 -16.851 1.00 54.62 85 GLN A N 1
ATOM 614 C CA . GLN A 1 85 ? -14.877 6.510 -18.193 1.00 54.62 85 GLN A CA 1
ATOM 615 C C . GLN A 1 85 ? -13.991 7.751 -18.231 1.00 54.62 85 GLN A C 1
ATOM 617 O O . GLN A 1 85 ? -14.473 8.864 -18.445 1.00 54.62 85 GLN A O 1
ATOM 622 N N . GLY A 1 86 ? -12.691 7.552 -17.994 1.00 53.25 86 GLY A N 1
ATOM 623 C CA . GLY A 1 86 ? -11.673 8.560 -18.277 1.00 53.25 86 GLY A CA 1
ATOM 624 C C . GLY A 1 86 ? -11.834 9.121 -19.702 1.00 53.25 86 GLY A C 1
ATOM 625 O O . GLY A 1 86 ? -12.594 8.581 -20.507 1.00 53.25 86 GLY A O 1
ATOM 626 N N . PRO A 1 87 ? -11.129 10.206 -20.059 1.00 51.38 87 PRO A N 1
ATOM 627 C CA . PRO A 1 87 ? -11.447 10.991 -21.255 1.00 51.38 87 PRO A CA 1
ATOM 628 C C . PRO A 1 87 ? -11.432 10.213 -22.583 1.00 51.38 87 PRO A C 1
ATOM 630 O O . PRO A 1 87 ? -12.070 10.672 -23.524 1.00 51.38 87 PRO A O 1
ATOM 633 N N . ASP A 1 88 ? -10.778 9.048 -22.643 1.00 57.31 88 ASP A N 1
ATOM 634 C CA . ASP A 1 88 ? -10.726 8.180 -23.819 1.00 57.31 88 ASP A CA 1
ATOM 635 C C . ASP A 1 88 ? -10.954 6.704 -23.420 1.00 57.31 88 ASP A C 1
ATOM 637 O O . ASP A 1 88 ? -10.046 6.087 -22.856 1.00 57.31 88 ASP A O 1
ATOM 641 N N . PRO A 1 89 ? -12.136 6.107 -23.680 1.00 59.12 89 PRO A N 1
ATOM 642 C CA . PRO A 1 89 ? -12.365 4.685 -23.425 1.00 59.12 89 PRO A CA 1
ATOM 643 C C . PRO A 1 89 ? -11.510 3.794 -24.352 1.00 59.12 89 PRO A C 1
ATOM 645 O O . PRO A 1 89 ? -11.145 4.224 -25.453 1.00 59.12 89 PRO A O 1
ATOM 648 N N . PRO A 1 90 ? -11.212 2.538 -23.962 1.00 63.09 90 PRO A N 1
ATOM 649 C CA . PRO A 1 90 ? -10.344 1.646 -24.728 1.00 63.09 90 PRO A CA 1
ATOM 650 C C . PRO A 1 90 ? -10.856 1.427 -26.155 1.00 63.09 90 PRO A C 1
ATOM 652 O O . PRO A 1 90 ? -12.037 1.153 -26.381 1.00 63.09 90 PRO A O 1
ATOM 655 N N . ALA A 1 91 ? -9.955 1.500 -27.137 1.00 59.66 91 ALA A N 1
ATOM 656 C CA . ALA A 1 91 ? -10.321 1.474 -28.555 1.00 59.66 91 ALA A CA 1
ATOM 657 C C . ALA A 1 91 ? -10.880 0.119 -29.040 1.00 59.66 91 ALA A C 1
ATOM 659 O O . ALA A 1 91 ? -11.440 0.042 -30.134 1.00 59.66 91 ALA A O 1
ATOM 660 N N . ASP A 1 92 ? -10.715 -0.954 -28.258 1.00 68.25 92 ASP A N 1
ATOM 661 C CA . ASP A 1 92 ? -11.120 -2.311 -28.642 1.00 68.25 92 ASP A CA 1
ATOM 662 C C . ASP A 1 92 ? -12.598 -2.636 -28.356 1.00 68.25 92 ASP A C 1
ATOM 664 O O . ASP A 1 92 ? -13.111 -3.626 -28.881 1.00 68.25 92 ASP A O 1
ATOM 668 N N . GLY A 1 93 ? -13.295 -1.803 -27.572 1.00 67.88 93 GLY A N 1
ATOM 669 C CA . GLY A 1 93 ? -14.708 -1.987 -27.228 1.00 67.88 93 GLY A CA 1
ATOM 670 C C . GLY A 1 93 ? -15.010 -3.241 -26.398 1.00 67.88 93 GLY A C 1
ATOM 671 O O . GLY A 1 93 ? -16.155 -3.695 -26.393 1.00 67.88 93 GLY A O 1
ATOM 672 N N . THR A 1 94 ? -14.003 -3.825 -25.740 1.00 78.19 94 THR A N 1
ATOM 673 C CA . THR A 1 94 ? -14.141 -5.051 -24.934 1.00 78.19 94 THR A CA 1
ATOM 674 C C . THR A 1 94 ? -14.292 -4.797 -23.434 1.00 78.19 94 THR A C 1
ATOM 676 O O . THR A 1 94 ? -14.615 -5.733 -22.701 1.00 78.19 94 THR A O 1
ATOM 679 N N . SER A 1 95 ? -14.093 -3.555 -22.982 1.00 84.25 95 SER A N 1
ATOM 680 C CA . SER A 1 95 ? -14.297 -3.171 -21.586 1.00 84.25 95 SER A CA 1
ATOM 681 C C . SER A 1 95 ? -15.780 -3.092 -21.219 1.00 84.25 95 SER A C 1
ATOM 683 O O . SER A 1 95 ? -16.658 -2.822 -22.046 1.00 84.25 95 SER A O 1
ATOM 685 N N . THR A 1 96 ? -16.057 -3.322 -19.944 1.00 87.12 96 THR A N 1
ATOM 686 C CA . THR A 1 96 ? -17.373 -3.222 -19.315 1.00 87.12 96 THR A CA 1
ATOM 687 C C . THR A 1 96 ? -17.370 -2.118 -18.259 1.00 87.12 96 THR A C 1
ATOM 689 O O . THR A 1 96 ? -16.319 -1.601 -17.890 1.00 87.12 96 THR A O 1
ATOM 692 N N . SER A 1 97 ? -18.543 -1.758 -17.731 1.00 86.81 97 SER A N 1
ATOM 693 C CA . SER A 1 97 ? -18.645 -0.816 -16.604 1.00 86.81 97 SER A CA 1
ATOM 694 C C . SER A 1 97 ? -18.071 -1.355 -15.291 1.00 86.81 97 SER A C 1
ATOM 696 O O . SER A 1 97 ? -17.922 -0.583 -14.356 1.00 86.81 97 SER A O 1
ATOM 698 N N . HIS A 1 98 ? -17.767 -2.653 -15.222 1.00 92.19 98 HIS A N 1
ATOM 699 C CA . HIS A 1 98 ? -17.167 -3.303 -14.058 1.00 92.19 98 HIS A CA 1
ATOM 700 C C . HIS A 1 98 ? -15.637 -3.366 -14.149 1.00 92.19 98 HIS A C 1
ATOM 702 O O . HIS A 1 98 ? -14.980 -3.834 -13.225 1.00 92.19 98 HIS A O 1
ATOM 708 N N . ASP A 1 99 ? -15.043 -2.927 -15.258 1.00 92.31 99 ASP A N 1
ATOM 709 C CA . ASP A 1 99 ? -13.595 -2.912 -15.394 1.00 92.31 99 ASP A CA 1
ATOM 710 C C . ASP A 1 99 ? -12.999 -1.654 -14.764 1.00 92.31 99 ASP A C 1
ATOM 712 O O . ASP A 1 99 ? -13.449 -0.541 -15.029 1.00 92.31 99 ASP A O 1
ATOM 716 N N . TYR A 1 100 ? -11.939 -1.834 -13.975 1.00 93.00 100 TYR A N 1
ATOM 717 C CA . TYR A 1 100 ? -11.158 -0.721 -13.447 1.00 93.00 100 TYR A CA 1
ATOM 718 C C . TYR A 1 100 ? -10.426 0.006 -14.574 1.00 93.00 100 TYR A C 1
ATOM 720 O O . TYR A 1 100 ? -9.640 -0.603 -15.312 1.00 93.00 100 TYR A O 1
ATOM 728 N N . HIS A 1 101 ? -10.652 1.312 -14.673 1.00 90.19 101 HIS A N 1
ATOM 729 C CA . HIS A 1 101 ? -10.148 2.135 -15.756 1.00 90.19 101 HIS A CA 1
ATOM 730 C C . HIS A 1 101 ? -9.358 3.339 -15.245 1.00 90.19 101 HIS A C 1
ATOM 732 O O . HIS A 1 101 ? -9.870 4.246 -14.590 1.00 90.19 101 HIS A O 1
ATOM 738 N N . THR A 1 102 ? -8.088 3.404 -15.633 1.00 91.44 102 THR A N 1
ATOM 739 C CA . THR A 1 102 ? -7.262 4.599 -15.447 1.00 91.44 102 THR A CA 1
ATOM 740 C C . THR A 1 102 ? -6.374 4.809 -16.656 1.00 91.44 102 THR A C 1
ATOM 742 O O . THR A 1 102 ? -5.963 3.860 -17.318 1.00 91.44 102 THR A O 1
ATOM 745 N N . VAL A 1 103 ? -6.018 6.059 -16.924 1.00 91.50 103 VAL A N 1
ATOM 746 C CA . VAL A 1 103 ? -4.894 6.378 -17.808 1.00 91.50 103 VAL A CA 1
ATOM 747 C C . VAL A 1 103 ? -3.633 6.465 -16.942 1.00 91.50 103 VAL A C 1
ATOM 749 O O . VAL A 1 103 ? -3.691 6.838 -15.769 1.00 91.50 103 VAL A O 1
ATOM 752 N N . SER A 1 104 ? -2.469 6.107 -17.480 1.00 90.81 104 SER A N 1
ATOM 753 C CA . SER A 1 104 ? -1.200 6.269 -16.765 1.00 90.81 104 SER A CA 1
ATOM 754 C C . SER A 1 104 ? -1.036 7.725 -16.304 1.00 90.81 104 SER A C 1
ATOM 756 O O . SER A 1 104 ? -1.084 8.652 -17.111 1.00 90.81 104 SER A O 1
ATOM 758 N N . GLY A 1 105 ? -0.832 7.949 -15.001 1.00 90.38 105 GLY A N 1
ATOM 759 C CA . GLY A 1 105 ? -0.911 9.287 -14.391 1.00 90.38 105 GLY A CA 1
ATOM 760 C C . GLY A 1 105 ? 0.074 10.326 -14.942 1.00 90.38 105 GLY A C 1
ATOM 761 O O . GLY A 1 105 ? -0.174 11.519 -14.822 1.00 90.38 105 GLY A O 1
ATOM 762 N N . TYR A 1 106 ? 1.164 9.895 -15.576 1.00 90.31 106 TYR A N 1
ATOM 763 C CA . TYR A 1 106 ? 2.173 10.777 -16.175 1.00 90.31 106 TYR A CA 1
ATOM 764 C C . TYR A 1 106 ? 2.058 10.905 -17.696 1.00 90.31 106 TYR A C 1
ATOM 766 O O . TYR A 1 106 ? 2.939 11.488 -18.316 1.00 90.31 106 TYR A O 1
ATOM 774 N N . TYR A 1 107 ? 1.024 10.340 -18.320 1.00 91.06 107 TYR A N 1
ATOM 775 C CA . TYR A 1 107 ? 0.830 10.441 -19.763 1.00 91.06 107 TYR A CA 1
ATOM 776 C C . TYR A 1 107 ? -0.082 11.618 -20.108 1.00 91.06 107 TYR A C 1
ATOM 778 O O . TYR A 1 107 ? -1.099 11.849 -19.446 1.00 91.06 107 TYR A O 1
ATOM 786 N N . TRP A 1 108 ? 0.277 12.327 -21.177 1.00 92.12 108 TRP A N 1
ATOM 787 C CA . TRP A 1 108 ? -0.434 13.492 -21.699 1.00 92.12 108 TRP A CA 1
ATOM 788 C C . TRP A 1 108 ? -0.600 13.394 -23.221 1.00 92.12 108 TRP A C 1
ATOM 790 O O . TRP A 1 108 ? 0.235 12.770 -23.875 1.00 92.12 108 TRP A O 1
ATOM 800 N N . PRO A 1 109 ? -1.622 14.036 -23.820 1.00 91.56 109 PRO A N 1
ATOM 801 C CA . PRO A 1 109 ? -1.717 14.158 -25.274 1.00 91.56 109 PRO A CA 1
ATOM 802 C C . PRO A 1 109 ? -0.432 14.731 -25.881 1.00 91.56 109 PRO A C 1
ATOM 804 O O . PRO A 1 109 ? 0.154 15.647 -25.308 1.00 91.56 109 PRO A O 1
ATOM 807 N N . CYS A 1 110 ? -0.015 14.273 -27.061 1.00 90.12 110 CYS A N 1
ATOM 808 C CA . CYS A 1 110 ? 1.276 14.672 -27.631 1.00 90.12 110 CYS A CA 1
ATOM 809 C C . CYS A 1 110 ? 1.416 16.163 -27.970 1.00 90.12 110 CYS A C 1
ATOM 811 O O . CYS A 1 110 ? 2.525 16.671 -28.110 1.00 90.12 110 CYS A O 1
ATOM 813 N N . TYR A 1 111 ? 0.300 16.881 -28.104 1.00 89.69 111 TYR A N 1
ATOM 814 C CA . TYR A 1 111 ? 0.296 18.333 -28.289 1.00 89.69 111 TYR A CA 1
ATOM 815 C C . TYR A 1 111 ? 0.318 19.113 -26.965 1.00 89.69 111 TYR A C 1
ATOM 817 O O . TYR A 1 111 ? 0.280 20.347 -26.986 1.00 89.69 111 TYR A O 1
ATOM 825 N N . ALA A 1 112 ? 0.260 18.433 -25.815 1.00 91.19 112 ALA A N 1
ATOM 826 C CA . ALA A 1 112 ? 0.089 19.076 -24.524 1.00 91.19 112 ALA A CA 1
ATOM 827 C C . ALA A 1 112 ? 1.293 19.957 -24.180 1.00 91.19 112 ALA A C 1
ATOM 829 O O . ALA A 1 112 ? 2.454 19.583 -24.329 1.00 91.19 112 ALA A O 1
ATOM 830 N N . THR A 1 113 ? 0.996 21.142 -23.660 1.00 90.50 113 THR A N 1
ATOM 831 C CA . THR A 1 113 ? 1.995 22.042 -23.084 1.00 90.50 113 THR A CA 1
ATOM 832 C C . THR A 1 113 ? 1.958 21.939 -21.571 1.00 90.50 113 THR A C 1
ATOM 834 O O . THR A 1 113 ? 0.864 21.851 -21.008 1.00 90.50 113 THR A O 1
ATOM 837 N N . CYS A 1 114 ? 3.117 22.049 -20.919 1.00 91.19 114 CYS A N 1
ATOM 838 C CA . CYS A 1 114 ? 3.209 21.951 -19.466 1.00 91.19 114 CYS A CA 1
ATOM 839 C C . CYS A 1 114 ? 2.213 22.881 -18.749 1.00 91.19 114 CYS A C 1
ATOM 841 O O . CYS A 1 114 ? 2.273 24.104 -18.934 1.00 91.19 114 CYS A O 1
ATOM 843 N N . PRO A 1 115 ? 1.299 22.339 -17.923 1.00 91.25 115 PRO A N 1
ATOM 844 C CA . PRO A 1 115 ? 0.362 23.151 -17.162 1.00 91.25 115 PRO A CA 1
ATOM 845 C C . PRO A 1 115 ? 1.064 24.090 -16.181 1.00 91.25 115 PRO A C 1
ATOM 847 O O . PRO A 1 115 ? 1.986 23.697 -15.470 1.00 91.25 115 PRO A O 1
ATOM 850 N N . SER A 1 116 ? 0.542 25.310 -16.029 1.00 88.88 116 SER A N 1
ATOM 851 C CA . SER A 1 116 ? 1.108 26.316 -15.117 1.00 88.88 116 SER A CA 1
ATOM 852 C C . SER A 1 116 ? 1.062 25.930 -13.633 1.00 88.88 116 SER A C 1
ATOM 854 O O . SER A 1 116 ? 1.680 26.614 -12.821 1.00 88.88 116 SER A O 1
ATOM 856 N N . LYS A 1 117 ? 0.321 24.868 -13.264 1.00 88.50 117 LYS A N 1
ATOM 857 C CA . LYS A 1 117 ? 0.327 24.316 -11.897 1.00 88.50 117 LYS A CA 1
ATOM 858 C C . LYS A 1 117 ? 1.690 23.730 -11.519 1.00 88.50 117 LYS A C 1
ATOM 860 O O . LYS A 1 117 ? 2.022 23.688 -10.338 1.00 88.50 117 LYS A O 1
ATOM 865 N N . PHE A 1 118 ? 2.492 23.329 -12.504 1.00 87.69 118 PHE A N 1
ATOM 866 C CA . PHE A 1 118 ? 3.837 22.823 -12.279 1.00 87.69 118 PHE A CA 1
ATOM 867 C C . PHE A 1 118 ? 4.852 23.960 -12.356 1.00 87.69 118 PHE A C 1
ATOM 869 O O . PHE A 1 118 ? 5.067 24.577 -13.396 1.00 87.69 118 PHE A O 1
ATOM 876 N N . THR A 1 119 ? 5.525 24.229 -11.244 1.00 85.62 119 THR A N 1
ATOM 877 C CA . THR A 1 119 ? 6.569 25.261 -11.165 1.00 85.62 119 THR A CA 1
ATOM 878 C C . THR A 1 119 ? 7.888 24.832 -11.817 1.00 85.62 119 THR A C 1
ATOM 880 O O . THR A 1 119 ? 8.748 25.673 -12.072 1.00 85.62 119 THR A O 1
ATOM 883 N N . HIS A 1 120 ? 8.035 23.541 -12.122 1.00 83.06 120 HIS A N 1
ATOM 884 C CA . HIS A 1 120 ? 9.254 22.897 -12.616 1.00 83.06 120 HIS A CA 1
ATOM 885 C C . HIS A 1 120 ? 9.184 22.489 -14.102 1.00 83.06 120 HIS A C 1
ATOM 887 O O . HIS A 1 120 ? 10.006 21.708 -14.572 1.00 83.06 120 HIS A O 1
ATOM 893 N N . CYS A 1 121 ? 8.242 23.035 -14.882 1.00 85.69 121 CYS A N 1
ATOM 894 C CA . CYS A 1 121 ? 8.079 22.717 -16.311 1.00 85.69 121 CYS A CA 1
ATOM 895 C C . CYS A 1 121 ? 9.389 22.766 -17.115 1.00 85.69 121 CYS A C 1
ATOM 897 O O . CYS A 1 121 ? 9.706 21.837 -17.853 1.00 85.69 121 CYS A O 1
ATOM 899 N N . ALA A 1 122 ? 10.180 23.829 -16.930 1.00 81.44 122 ALA A N 1
ATOM 900 C CA . ALA A 1 122 ? 11.428 24.043 -17.666 1.00 81.44 122 ALA A CA 1
ATOM 901 C C . ALA A 1 122 ? 12.532 23.017 -17.341 1.00 81.44 122 ALA A C 1
ATOM 903 O O . ALA A 1 122 ? 13.544 22.977 -18.036 1.00 81.44 122 ALA A O 1
ATOM 904 N N . GLN A 1 123 ? 12.368 22.230 -16.275 1.00 75.50 123 GLN A N 1
ATOM 905 C CA . GLN A 1 123 ? 13.379 21.299 -15.774 1.00 75.50 123 GLN A CA 1
ATOM 906 C C . GLN A 1 123 ? 13.184 19.872 -16.294 1.00 75.50 123 GLN A C 1
ATOM 908 O O . GLN A 1 123 ? 14.146 19.115 -16.250 1.00 75.50 123 GLN A O 1
ATOM 913 N N . GLY A 1 124 ? 11.998 19.512 -16.807 1.00 76.56 124 GLY A N 1
ATOM 914 C CA . GLY A 1 124 ? 11.718 18.116 -17.171 1.00 76.56 124 GLY A CA 1
ATOM 915 C C . GLY A 1 124 ? 10.628 17.856 -18.214 1.00 76.56 124 GLY A C 1
ATOM 916 O O . GLY A 1 124 ? 10.591 16.749 -18.730 1.00 76.56 124 GLY A O 1
ATOM 917 N N . TRP A 1 125 ? 9.774 18.826 -18.576 1.00 84.38 125 TRP A N 1
ATOM 918 C CA . TRP A 1 125 ? 8.623 18.541 -19.452 1.00 84.38 125 TRP A CA 1
ATOM 919 C C . TRP A 1 125 ? 9.041 18.014 -20.836 1.00 84.38 125 TRP A C 1
ATOM 921 O O . TRP A 1 125 ? 8.551 16.983 -21.271 1.00 84.38 125 TRP A O 1
ATOM 931 N N . ASP A 1 126 ? 9.998 18.659 -21.507 1.00 72.31 126 ASP A N 1
ATOM 932 C CA . ASP A 1 126 ? 10.411 18.294 -22.876 1.00 72.31 126 ASP A CA 1
ATOM 933 C C . ASP A 1 126 ? 11.586 17.289 -22.936 1.00 72.31 126 ASP A C 1
ATOM 935 O O . ASP A 1 126 ? 12.239 17.167 -23.974 1.00 72.31 126 ASP A O 1
ATOM 939 N N . GLN A 1 127 ? 11.931 16.615 -21.831 1.00 66.75 127 GLN A N 1
ATOM 940 C CA . GLN A 1 127 ? 13.116 15.738 -21.776 1.00 66.75 127 GLN A CA 1
ATOM 941 C C . GLN A 1 127 ? 12.834 14.270 -22.130 1.00 66.75 127 GLN A C 1
ATOM 943 O O . GLN A 1 127 ? 13.779 13.518 -22.381 1.00 66.75 127 GLN A O 1
ATOM 948 N N . ASP A 1 128 ? 11.565 13.868 -22.198 1.00 62.41 128 ASP A N 1
ATOM 949 C CA . ASP A 1 128 ? 11.178 12.475 -22.418 1.00 62.41 128 ASP A CA 1
ATOM 950 C C . ASP A 1 128 ? 11.104 12.127 -23.920 1.00 62.41 128 ASP A C 1
ATOM 952 O O . ASP A 1 128 ? 10.449 12.796 -24.719 1.00 62.41 128 ASP A O 1
ATOM 956 N N . LEU A 1 129 ? 11.806 11.057 -24.318 1.00 53.81 129 LEU A N 1
ATOM 957 C CA . LEU A 1 129 ? 11.861 10.540 -25.692 1.00 53.81 129 LEU A CA 1
ATOM 958 C C . LEU A 1 129 ? 10.582 9.772 -26.048 1.00 53.81 129 LEU A C 1
ATOM 960 O O . LEU A 1 129 ? 10.049 9.028 -25.228 1.00 53.81 129 LEU A O 1
ATOM 964 N N . HIS A 1 130 ? 10.121 9.904 -27.289 1.00 58.66 130 HIS A N 1
ATOM 965 C CA . HIS A 1 130 ? 8.975 9.161 -27.807 1.00 58.66 130 HIS A CA 1
ATOM 966 C C . HIS A 1 130 ? 9.185 8.813 -29.282 1.00 58.66 130 HIS A C 1
ATOM 968 O O . HIS A 1 130 ? 9.696 9.614 -30.068 1.00 58.66 130 HIS A O 1
ATOM 974 N N . ASP A 1 131 ? 8.777 7.596 -29.635 1.00 54.84 131 ASP A N 1
ATOM 975 C CA . ASP A 1 131 ? 8.778 7.071 -30.994 1.00 54.84 131 ASP A CA 1
ATOM 976 C C . ASP A 1 131 ? 7.357 7.202 -31.564 1.00 54.84 131 ASP A C 1
ATOM 978 O O . ASP A 1 131 ? 6.432 6.543 -31.093 1.00 54.84 131 ASP A O 1
ATOM 982 N N . GLY A 1 132 ? 7.159 8.055 -32.572 1.00 68.25 132 GLY A N 1
ATOM 983 C CA . GLY A 1 132 ? 5.872 8.192 -33.268 1.00 68.25 132 GLY A CA 1
ATOM 984 C C . GLY A 1 132 ? 5.566 9.618 -33.720 1.00 68.25 132 GLY A C 1
ATOM 985 O O . GLY A 1 132 ? 5.971 10.588 -33.087 1.00 68.25 132 GLY A O 1
ATOM 986 N N . GLU A 1 133 ? 4.851 9.757 -34.838 1.00 83.38 133 GLU A N 1
ATOM 987 C CA . GLU A 1 133 ? 4.349 11.060 -35.287 1.00 83.38 133 GLU A CA 1
ATOM 988 C C . GLU A 1 133 ? 3.093 11.435 -34.486 1.00 83.38 133 GLU A C 1
ATOM 990 O O . GLU A 1 133 ? 2.135 10.667 -34.434 1.00 83.38 133 GLU A O 1
ATOM 995 N N . CYS A 1 134 ? 3.101 12.621 -33.870 1.00 87.31 134 CYS A N 1
ATOM 996 C CA . CYS A 1 134 ? 1.947 13.174 -33.164 1.00 87.31 134 CYS A CA 1
ATOM 997 C C . CYS A 1 134 ? 0.844 13.569 -34.153 1.00 87.31 134 CYS A C 1
ATOM 999 O O . CYS A 1 134 ? 1.050 14.434 -35.012 1.00 87.31 134 CYS A O 1
ATOM 1001 N N . ASP A 1 135 ? -0.347 12.997 -33.999 1.00 89.31 135 ASP A N 1
ATOM 1002 C CA . ASP A 1 135 ? -1.540 13.498 -34.670 1.00 89.31 135 ASP A CA 1
ATOM 1003 C C . ASP A 1 135 ? -2.068 14.726 -33.919 1.00 89.31 135 ASP A C 1
ATOM 1005 O O . ASP A 1 135 ? -2.651 14.629 -32.842 1.00 89.31 135 ASP A O 1
ATOM 1009 N N . ALA A 1 136 ? -1.896 15.905 -34.515 1.00 84.50 136 ALA A N 1
ATOM 1010 C CA . ALA A 1 136 ? -2.323 17.170 -33.925 1.00 84.50 136 ALA A CA 1
ATOM 1011 C C . ALA A 1 136 ? -3.846 17.286 -33.706 1.00 84.50 136 ALA A C 1
ATOM 1013 O O . ALA A 1 136 ? -4.273 18.163 -32.956 1.00 84.50 136 ALA A O 1
ATOM 1014 N N . ALA A 1 137 ? -4.670 16.460 -34.364 1.00 87.38 137 ALA A N 1
ATOM 1015 C CA . ALA A 1 137 ? -6.121 16.477 -34.192 1.00 87.38 137 ALA A CA 1
ATOM 1016 C C . ALA A 1 137 ? -6.579 15.648 -32.986 1.00 87.38 137 ALA A C 1
ATOM 1018 O O . ALA A 1 137 ? -7.500 16.061 -32.284 1.00 87.38 137 ALA A O 1
ATOM 1019 N N . SER A 1 138 ? -5.952 14.492 -32.762 1.00 86.19 138 SER A N 1
ATOM 1020 C CA . SER A 1 138 ? -6.322 13.558 -31.690 1.00 86.19 138 SER A CA 1
ATOM 1021 C C . SER A 1 138 ? -5.416 13.644 -30.459 1.00 86.19 138 SER A C 1
ATOM 1023 O O . SER A 1 138 ? -5.835 13.267 -29.371 1.00 86.19 138 SER A O 1
ATOM 1025 N N . GLY A 1 139 ? -4.192 14.160 -30.593 1.00 88.50 139 GLY A N 1
ATOM 1026 C CA . GLY A 1 139 ? -3.198 14.180 -29.516 1.00 88.50 139 GLY A CA 1
ATOM 1027 C C . GLY A 1 139 ? -2.580 12.818 -29.225 1.00 88.50 139 GLY A C 1
ATOM 1028 O O . GLY A 1 139 ? -2.036 12.612 -28.144 1.00 88.50 139 GLY A O 1
ATOM 1029 N N . ILE A 1 140 ? -2.672 11.894 -30.177 1.00 88.06 140 ILE A N 1
ATOM 1030 C CA . ILE A 1 140 ? -2.213 10.513 -30.063 1.00 88.06 140 ILE A CA 1
ATOM 1031 C C . ILE A 1 140 ? -0.929 10.323 -30.901 1.00 88.06 140 ILE A C 1
ATOM 1033 O O . ILE A 1 140 ? -0.825 10.926 -31.973 1.00 88.06 140 ILE A O 1
ATOM 1037 N N . PRO A 1 141 ? 0.037 9.483 -30.472 1.00 89.50 141 PRO A N 1
ATOM 1038 C CA . PRO A 1 141 ? 0.085 8.754 -29.197 1.00 89.50 141 PRO A CA 1
ATOM 1039 C C . PRO A 1 141 ? 0.353 9.683 -28.012 1.00 89.50 141 PRO A C 1
ATOM 1041 O O . PRO A 1 141 ? 1.064 10.671 -28.153 1.00 89.50 141 PRO A O 1
ATOM 1044 N N . TRP A 1 142 ? -0.206 9.377 -26.841 1.00 90.19 142 TRP A N 1
ATOM 1045 C CA . TRP A 1 142 ? 0.120 10.130 -25.627 1.00 90.19 142 TRP A CA 1
ATOM 1046 C C . TRP A 1 142 ? 1.589 9.925 -25.229 1.00 90.19 142 TRP A C 1
ATOM 1048 O O . TRP A 1 142 ? 2.154 8.847 -25.416 1.00 90.19 142 TRP A O 1
ATOM 1058 N N . ILE A 1 143 ? 2.197 10.955 -24.643 1.00 88.62 143 ILE A N 1
ATOM 1059 C CA . ILE A 1 143 ? 3.609 11.007 -24.255 1.00 88.62 143 ILE A CA 1
ATOM 1060 C C . ILE A 1 143 ? 3.721 10.980 -22.731 1.00 88.62 143 ILE A C 1
ATOM 1062 O O . ILE A 1 143 ? 2.943 11.630 -22.029 1.00 88.62 143 ILE A O 1
ATOM 1066 N N . LYS A 1 144 ? 4.705 10.235 -22.218 1.00 89.12 144 LYS A N 1
ATOM 1067 C CA . LYS A 1 144 ? 5.065 10.245 -20.798 1.00 89.12 144 LYS A CA 1
ATOM 1068 C C . LYS A 1 144 ? 5.818 11.537 -20.461 1.00 89.12 144 LYS A C 1
ATOM 1070 O O . LYS A 1 144 ? 6.787 11.852 -21.134 1.00 89.12 144 LYS A O 1
ATOM 1075 N N . HIS A 1 145 ? 5.398 12.209 -19.396 1.00 88.50 145 HIS A N 1
ATOM 1076 C CA . HIS A 1 145 ? 6.103 13.304 -18.733 1.00 88.50 145 HIS A CA 1
ATOM 1077 C C . HIS A 1 145 ? 6.264 12.936 -17.251 1.00 88.50 145 HIS A C 1
ATOM 1079 O O . HIS A 1 145 ? 5.407 13.251 -16.416 1.00 88.50 145 HIS A O 1
ATOM 1085 N N . ASP A 1 146 ? 7.314 12.182 -16.918 1.00 84.88 146 ASP A N 1
ATOM 1086 C CA . ASP A 1 146 ? 7.498 11.649 -15.557 1.00 84.88 146 ASP A CA 1
ATOM 1087 C C . ASP A 1 146 ? 7.638 12.788 -14.524 1.00 84.88 146 ASP A C 1
ATOM 1089 O O . ASP A 1 146 ? 8.325 13.783 -14.749 1.00 84.88 146 ASP A O 1
ATOM 1093 N N . GLY A 1 147 ? 6.944 12.668 -13.390 1.00 83.75 147 GLY A N 1
ATOM 1094 C CA . GLY A 1 147 ? 6.830 13.730 -12.380 1.00 83.75 147 GLY A CA 1
ATOM 1095 C C . GLY A 1 147 ? 5.705 14.750 -12.617 1.00 83.75 147 GLY A C 1
ATOM 1096 O O . GLY A 1 147 ? 5.348 15.470 -11.684 1.00 83.75 147 GLY A O 1
ATOM 1097 N N . PHE A 1 148 ? 5.065 14.768 -13.792 1.00 88.88 148 PHE A N 1
ATOM 1098 C CA . PHE A 1 148 ? 3.962 15.684 -14.110 1.00 88.88 148 PHE A CA 1
ATOM 1099 C C . PHE A 1 148 ? 2.602 14.976 -14.054 1.00 88.88 148 PHE A C 1
ATOM 1101 O O . PHE A 1 148 ? 2.048 14.561 -15.071 1.00 88.88 148 PHE A O 1
ATOM 1108 N N . LEU A 1 149 ? 2.066 14.810 -12.842 1.00 90.00 149 LEU A N 1
ATOM 1109 C CA . LEU A 1 149 ? 0.831 14.056 -12.591 1.00 90.00 149 LEU A CA 1
ATOM 1110 C C . LEU A 1 149 ? -0.425 14.728 -13.178 1.00 90.00 149 LEU A C 1
ATOM 1112 O O . LEU A 1 149 ? -0.754 15.873 -12.854 1.00 90.00 149 LEU A O 1
ATOM 1116 N N . ARG A 1 150 ? -1.186 13.982 -13.976 1.00 90.44 150 ARG A N 1
ATOM 1117 C CA . ARG A 1 150 ? -2.512 14.364 -14.459 1.00 90.44 150 ARG A CA 1
ATOM 1118 C C . ARG A 1 150 ? -3.597 13.673 -13.637 1.00 90.44 150 ARG A C 1
ATOM 1120 O O . ARG A 1 150 ? -3.937 12.523 -13.885 1.00 90.44 150 ARG A O 1
ATOM 1127 N N . ASP A 1 151 ? -4.158 14.395 -12.674 1.00 88.56 151 ASP A N 1
ATOM 1128 C CA . ASP A 1 151 ? -5.168 13.878 -11.742 1.00 88.56 151 ASP A CA 1
ATOM 1129 C C . ASP A 1 151 ? -6.423 13.341 -12.447 1.00 88.56 151 ASP A C 1
ATOM 1131 O O . ASP A 1 151 ? -6.976 12.323 -12.040 1.00 88.56 151 ASP A O 1
ATOM 1135 N N . GLU A 1 152 ? -6.825 13.953 -13.565 1.00 88.19 152 GLU A N 1
ATOM 1136 C CA . GLU A 1 152 ? -8.000 13.512 -14.329 1.00 88.19 152 GLU A CA 1
ATOM 1137 C C . GLU A 1 152 ? -7.814 12.137 -15.003 1.00 88.19 152 GLU A C 1
ATOM 1139 O O . GLU A 1 152 ? -8.763 11.591 -15.557 1.00 88.19 152 GLU A O 1
ATOM 1144 N N . ASN A 1 153 ? -6.602 11.569 -14.983 1.00 90.12 153 ASN A N 1
ATOM 1145 C CA . ASN A 1 153 ? -6.338 10.210 -15.466 1.00 90.12 153 ASN A CA 1
ATOM 1146 C C . ASN A 1 153 ? -6.750 9.125 -14.453 1.00 90.12 153 ASN A C 1
ATOM 1148 O O . ASN A 1 153 ? -6.756 7.943 -14.799 1.00 90.12 153 ASN A O 1
ATOM 1152 N N . LEU A 1 154 ? -7.026 9.503 -13.201 1.00 90.62 154 LEU A N 1
ATOM 1153 C CA . LEU A 1 154 ? -6.981 8.617 -12.037 1.00 90.62 154 LEU A CA 1
ATOM 1154 C C . LEU A 1 154 ? -8.323 8.541 -11.287 1.00 90.62 154 LEU A C 1
ATOM 1156 O O . LEU A 1 154 ? -8.340 8.341 -10.077 1.00 90.62 154 LEU A O 1
ATOM 1160 N N . GLU A 1 155 ? -9.451 8.697 -11.982 1.00 89.00 155 GLU A N 1
ATOM 1161 C CA . GLU A 1 155 ? -10.788 8.734 -11.365 1.00 89.00 155 GLU A CA 1
ATOM 1162 C C . GLU A 1 155 ? -11.118 7.462 -10.566 1.00 89.00 155 GLU A C 1
ATOM 1164 O O . GLU A 1 155 ? -11.392 7.552 -9.365 1.00 89.00 155 GLU A O 1
ATOM 1169 N N . ASP A 1 156 ? -11.012 6.275 -11.176 1.00 92.19 156 ASP A N 1
ATOM 1170 C CA . ASP A 1 156 ? -11.251 5.010 -10.466 1.00 92.19 156 ASP A CA 1
ATOM 1171 C C . ASP A 1 156 ? -10.225 4.795 -9.340 1.00 92.19 156 ASP A C 1
ATOM 1173 O O . ASP A 1 156 ? -10.562 4.247 -8.292 1.00 92.19 156 ASP A O 1
ATOM 1177 N N . LEU A 1 157 ? -8.991 5.297 -9.487 1.00 93.50 157 LEU A N 1
ATOM 1178 C CA . LEU A 1 157 ? -8.002 5.277 -8.405 1.00 93.50 157 LEU A CA 1
ATOM 1179 C C . LEU A 1 157 ? -8.460 6.135 -7.220 1.00 93.50 157 LEU A C 1
ATOM 1181 O O . LEU A 1 157 ? -8.420 5.678 -6.081 1.00 93.50 157 LEU A O 1
ATOM 1185 N N . TYR A 1 158 ? -8.891 7.375 -7.444 1.00 93.56 158 TYR A N 1
ATOM 1186 C CA . TYR A 1 158 ? -9.360 8.241 -6.360 1.00 93.56 158 TYR A CA 1
ATOM 1187 C C . TYR A 1 158 ? -10.631 7.702 -5.712 1.00 93.56 158 TYR A C 1
ATOM 1189 O O . TYR A 1 158 ? -10.760 7.767 -4.487 1.00 93.56 158 TYR A O 1
ATOM 1197 N N . THR A 1 159 ? -11.502 7.087 -6.502 1.00 94.69 159 THR A N 1
ATOM 1198 C CA . THR A 1 159 ? -12.698 6.396 -6.024 1.00 94.69 159 THR A CA 1
ATOM 1199 C C . THR A 1 159 ? -12.334 5.193 -5.146 1.00 94.69 159 THR A C 1
ATOM 1201 O O . THR A 1 159 ? -12.821 5.097 -4.017 1.00 94.69 159 THR A O 1
ATOM 1204 N N . MET A 1 160 ? -11.390 4.349 -5.580 1.00 95.94 160 MET A N 1
ATOM 1205 C CA . MET A 1 160 ? -10.850 3.230 -4.797 1.00 95.94 160 MET A CA 1
ATOM 1206 C C . MET A 1 160 ? -10.225 3.702 -3.483 1.00 95.94 160 MET A C 1
ATOM 1208 O O . MET A 1 160 ? -10.462 3.111 -2.430 1.00 95.94 160 MET A O 1
ATOM 1212 N N . ILE A 1 161 ? -9.416 4.766 -3.519 1.00 95.88 161 ILE A N 1
ATOM 1213 C CA . ILE A 1 161 ? -8.772 5.260 -2.301 1.00 95.88 161 ILE A CA 1
ATOM 1214 C C . ILE A 1 161 ? -9.829 5.786 -1.331 1.00 95.88 161 ILE A C 1
ATOM 1216 O O . ILE A 1 161 ? -9.744 5.511 -0.140 1.00 95.88 161 ILE A O 1
ATOM 1220 N N . ASN A 1 162 ? -10.842 6.510 -1.812 1.00 96.62 162 ASN A N 1
ATOM 1221 C CA . ASN A 1 162 ? -11.901 6.997 -0.936 1.00 96.62 162 ASN A CA 1
ATOM 1222 C C . ASN A 1 162 ? -12.725 5.856 -0.320 1.00 96.62 162 ASN A C 1
ATOM 1224 O O . ASN A 1 162 ? -13.052 5.904 0.866 1.00 96.62 162 ASN A O 1
ATOM 1228 N N . MET A 1 163 ? -13.013 4.821 -1.111 1.00 97.31 163 MET A N 1
ATOM 1229 C CA . MET A 1 163 ? -13.641 3.582 -0.655 1.00 97.31 163 MET A CA 1
ATOM 1230 C C . MET A 1 163 ? -12.821 2.934 0.469 1.00 97.31 163 MET A C 1
ATOM 1232 O O . MET A 1 163 ? -13.337 2.755 1.573 1.00 97.31 163 MET A O 1
ATOM 1236 N N . MET A 1 164 ? -11.529 2.684 0.241 1.00 97.69 164 MET A N 1
ATOM 1237 C CA . MET A 1 164 ? -10.665 1.999 1.208 1.00 97.69 164 MET A CA 1
ATOM 1238 C C . MET A 1 164 ? -10.401 2.840 2.469 1.00 97.69 164 MET A C 1
ATOM 1240 O O . MET A 1 164 ? -10.440 2.310 3.581 1.00 97.69 164 MET A O 1
ATOM 1244 N N . ASP A 1 165 ? -10.184 4.153 2.329 1.00 97.12 165 ASP A N 1
ATOM 1245 C CA . ASP A 1 165 ? -10.024 5.089 3.457 1.00 97.12 165 ASP A CA 1
ATOM 1246 C C . ASP A 1 165 ? -11.301 5.186 4.302 1.00 97.12 165 ASP A C 1
ATOM 1248 O O . ASP A 1 165 ? -11.248 5.466 5.503 1.00 97.12 165 ASP A O 1
ATOM 1252 N N . THR A 1 166 ? -12.467 4.989 3.682 1.00 98.19 166 THR A N 1
ATOM 1253 C CA . THR A 1 166 ? -13.748 4.974 4.389 1.00 98.19 166 THR A CA 1
ATOM 1254 C C . THR A 1 166 ? -13.938 3.657 5.130 1.00 98.19 166 THR A C 1
ATOM 1256 O O . THR A 1 166 ? -14.180 3.671 6.338 1.00 98.19 166 THR A O 1
ATOM 1259 N N . ALA A 1 167 ? -13.789 2.532 4.431 1.00 98.44 167 ALA A N 1
ATOM 1260 C CA . ALA A 1 167 ? -13.991 1.198 4.984 1.00 98.44 167 ALA A CA 1
ATOM 1261 C C . ALA A 1 167 ? -13.039 0.891 6.150 1.00 98.44 167 ALA A C 1
ATOM 1263 O O . ALA A 1 167 ? -13.494 0.418 7.189 1.00 98.44 167 ALA A O 1
ATOM 1264 N N . GLU A 1 168 ? -11.748 1.214 6.017 1.00 98.31 168 GLU A N 1
ATOM 1265 C CA . GLU A 1 168 ? -10.753 0.983 7.073 1.00 98.31 168 GLU A CA 1
ATOM 1266 C C . GLU A 1 168 ? -11.107 1.740 8.353 1.00 98.31 168 GLU A C 1
ATOM 1268 O O . GLU A 1 168 ? -11.176 1.146 9.425 1.00 98.31 168 GLU A O 1
ATOM 1273 N N . VAL A 1 169 ? -11.367 3.048 8.252 1.00 98.38 169 VAL A N 1
ATOM 1274 C CA . VAL A 1 169 ? -11.656 3.875 9.430 1.00 98.38 169 VAL A CA 1
ATOM 1275 C C . VAL A 1 169 ? -12.927 3.410 10.131 1.00 98.38 169 VAL A C 1
ATOM 1277 O O . VAL A 1 169 ? -12.959 3.363 11.358 1.00 98.38 169 VAL A O 1
ATOM 1280 N N . LEU A 1 170 ? -13.964 3.043 9.376 1.00 98.75 170 LEU A N 1
ATOM 1281 C CA . LEU A 1 170 ? -15.206 2.529 9.950 1.00 98.75 170 LEU A CA 1
ATOM 1282 C C . LEU A 1 170 ? -15.005 1.157 10.614 1.00 98.75 170 LEU A C 1
ATOM 1284 O O . LEU A 1 170 ? -15.472 0.951 11.735 1.00 98.75 170 LEU A O 1
ATOM 1288 N N . ALA A 1 171 ? -14.269 0.239 9.982 1.00 98.50 171 ALA A N 1
ATOM 1289 C CA . ALA A 1 171 ? -13.969 -1.070 10.561 1.00 98.50 171 ALA A CA 1
ATOM 1290 C C . ALA A 1 171 ? -13.112 -0.956 11.832 1.00 98.50 171 ALA A C 1
ATOM 1292 O O . ALA A 1 171 ? -13.437 -1.570 12.850 1.00 98.50 171 ALA A O 1
ATOM 1293 N N . LEU A 1 172 ? -12.065 -0.124 11.808 1.00 98.44 172 LEU A N 1
ATOM 1294 C CA . LEU A 1 172 ? -11.230 0.164 12.976 1.00 98.44 172 LEU A CA 1
ATOM 1295 C C . LEU A 1 172 ? -12.042 0.817 14.093 1.00 98.44 172 LEU A C 1
ATOM 1297 O O . LEU A 1 172 ? -11.910 0.414 15.245 1.00 98.44 172 LEU A O 1
ATOM 1301 N N . ALA A 1 173 ? -12.904 1.785 13.778 1.00 98.44 173 ALA A N 1
ATOM 1302 C CA . ALA A 1 173 ? -13.747 2.439 14.772 1.00 98.44 173 ALA A CA 1
ATOM 1303 C C . ALA A 1 173 ? -14.713 1.454 15.438 1.00 98.44 173 ALA A C 1
ATOM 1305 O O . ALA A 1 173 ? -14.795 1.419 16.662 1.00 98.44 173 ALA A O 1
ATOM 1306 N N . TRP A 1 174 ? -15.395 0.610 14.663 1.00 98.38 174 TRP A N 1
ATOM 1307 C CA . TRP A 1 174 ? -16.259 -0.435 15.216 1.00 98.38 174 TRP A CA 1
ATOM 1308 C C . TRP A 1 174 ? -15.495 -1.415 16.119 1.00 98.38 174 TRP A C 1
ATOM 1310 O O . TRP A 1 174 ? -15.982 -1.792 17.192 1.00 98.38 174 TRP A O 1
ATOM 1320 N N . TRP A 1 175 ? -14.306 -1.841 15.687 1.00 97.38 175 TRP A N 1
ATOM 1321 C CA . TRP A 1 175 ? -13.570 -2.903 16.363 1.00 97.38 175 TRP A CA 1
ATOM 1322 C C . TRP A 1 175 ? -12.785 -2.415 17.591 1.00 97.38 175 TRP A C 1
ATOM 1324 O O . TRP A 1 175 ? -12.753 -3.114 18.606 1.00 97.38 175 TRP A O 1
ATOM 1334 N N . LEU A 1 176 ? -12.167 -1.229 17.523 1.00 97.12 176 LEU A N 1
ATOM 1335 C CA . LEU A 1 176 ? -11.305 -0.675 18.577 1.00 97.12 176 LEU A CA 1
ATOM 1336 C C . LEU A 1 176 ? -12.058 0.171 19.607 1.00 97.12 176 LEU A C 1
ATOM 1338 O O . LEU A 1 176 ? -11.674 0.168 20.778 1.00 97.12 176 LEU A O 1
ATOM 1342 N N . LEU A 1 177 ? -13.080 0.933 19.196 1.00 97.06 177 LEU A N 1
ATOM 1343 C CA . LEU A 1 177 ? -13.737 1.872 20.105 1.00 97.06 177 LEU A CA 1
ATOM 1344 C C . LEU A 1 177 ? -14.664 1.137 21.092 1.00 97.06 177 LEU A C 1
ATOM 1346 O O . LEU A 1 177 ? -15.388 0.224 20.684 1.00 97.06 177 LEU A O 1
ATOM 1350 N N . PRO A 1 178 ? -14.700 1.535 22.380 1.00 95.38 178 PRO A N 1
ATOM 1351 C CA . PRO A 1 178 ? -15.483 0.834 23.405 1.00 95.38 178 PRO A CA 1
ATOM 1352 C C . PRO A 1 178 ? -16.990 0.814 23.152 1.00 95.38 178 PRO A C 1
ATOM 1354 O O . PRO A 1 178 ? -17.690 -0.060 23.662 1.00 95.38 178 PRO A O 1
ATOM 1357 N N . GLU A 1 179 ? -17.500 1.788 22.398 1.00 95.00 179 GLU A N 1
ATOM 1358 C CA . GLU A 1 179 ? -18.915 1.900 22.060 1.00 95.00 179 GLU A CA 1
ATOM 1359 C C . GLU A 1 179 ? -19.385 0.746 21.166 1.00 95.00 179 GLU A C 1
ATOM 1361 O O . GLU A 1 179 ? -20.572 0.422 21.191 1.00 95.00 179 GLU A O 1
ATOM 1366 N N . HIS A 1 180 ? -18.472 0.124 20.404 1.00 94.62 180 HIS A N 1
ATOM 1367 C CA . HIS A 1 180 ? -18.765 -0.973 19.479 1.00 94.62 180 HIS A CA 1
ATOM 1368 C C . HIS A 1 180 ? -19.980 -0.697 18.577 1.00 94.62 180 HIS A C 1
ATOM 1370 O O . HIS A 1 180 ? -20.855 -1.548 18.404 1.00 94.62 180 HIS A O 1
ATOM 1376 N N . ASP A 1 181 ? -20.048 0.511 18.005 1.00 97.56 181 ASP A N 1
ATOM 1377 C CA . ASP A 1 181 ? -21.163 0.920 17.151 1.00 97.56 181 ASP A CA 1
ATOM 1378 C C . ASP A 1 181 ? -21.206 0.073 15.869 1.00 97.56 181 ASP A C 1
ATOM 1380 O O . ASP A 1 181 ? -20.408 0.235 14.945 1.00 97.56 181 ASP A O 1
ATOM 1384 N N . VAL A 1 182 ? -22.159 -0.859 15.830 1.00 97.81 182 VAL A N 1
ATOM 1385 C CA . VAL A 1 182 ? -22.348 -1.818 14.735 1.00 97.81 182 VAL A CA 1
ATOM 1386 C C . VAL A 1 182 ? -22.663 -1.144 13.396 1.00 97.81 182 VAL A C 1
ATOM 1388 O O . VAL A 1 182 ? -22.406 -1.730 12.344 1.00 97.81 182 VAL A O 1
ATOM 1391 N N . THR A 1 183 ? -23.172 0.093 13.408 1.00 98.44 183 THR A N 1
ATOM 1392 C CA . THR A 1 183 ? -23.491 0.823 12.173 1.00 98.44 183 THR A CA 1
ATOM 1393 C C . THR A 1 183 ? -22.239 1.166 11.369 1.00 98.44 183 THR A C 1
ATOM 1395 O O . THR A 1 183 ? -22.295 1.193 10.137 1.00 98.44 183 THR A O 1
ATOM 1398 N N . TYR A 1 184 ? -21.089 1.335 12.032 1.00 98.75 184 TYR A N 1
ATOM 1399 C CA . TYR A 1 184 ? -19.803 1.502 11.359 1.00 98.75 184 TYR A CA 1
ATOM 1400 C C . TYR A 1 184 ? -19.414 0.241 10.575 1.00 98.75 184 TYR A C 1
ATOM 1402 O O . TYR A 1 184 ? -19.078 0.344 9.398 1.00 98.75 184 TYR A O 1
ATOM 1410 N N . ALA A 1 185 ? -19.531 -0.952 11.171 1.00 98.69 185 ALA A N 1
ATOM 1411 C CA . ALA A 1 185 ? -19.241 -2.205 10.470 1.00 98.69 185 ALA A CA 1
ATOM 1412 C C . ALA A 1 185 ? -20.210 -2.470 9.312 1.00 98.69 185 ALA A C 1
ATOM 1414 O O . ALA A 1 185 ? -19.770 -2.847 8.231 1.00 98.69 185 ALA A O 1
ATOM 1415 N N . GLN A 1 186 ? -21.509 -2.217 9.503 1.00 98.69 186 GLN A N 1
ATOM 1416 C CA . GLN A 1 186 ? -22.513 -2.342 8.435 1.00 98.69 186 GLN A CA 1
ATOM 1417 C C . GLN A 1 186 ? -22.178 -1.447 7.240 1.00 98.69 186 GLN A C 1
ATOM 1419 O O . GLN A 1 186 ? -22.172 -1.907 6.102 1.00 98.69 186 GLN A O 1
ATOM 1424 N N . THR A 1 187 ? -21.833 -0.187 7.508 1.00 98.75 187 THR A N 1
ATOM 1425 C CA . THR A 1 187 ? -21.469 0.779 6.465 1.00 98.75 187 THR A CA 1
ATOM 1426 C C . THR A 1 187 ? -20.153 0.394 5.780 1.00 98.75 187 THR A C 1
ATOM 1428 O O . THR A 1 187 ? -20.025 0.535 4.567 1.00 98.75 187 THR A O 1
ATOM 1431 N N . ALA A 1 188 ? -19.173 -0.133 6.523 1.00 98.75 188 ALA A N 1
ATOM 1432 C CA . ALA A 1 188 ? -17.927 -0.631 5.941 1.00 98.75 188 ALA A CA 1
ATOM 1433 C C . ALA A 1 188 ? -18.166 -1.827 5.000 1.00 98.75 188 ALA A C 1
ATOM 1435 O O . ALA A 1 188 ? -17.609 -1.851 3.903 1.00 98.75 188 ALA A O 1
ATOM 1436 N N . VAL A 1 189 ? -19.021 -2.781 5.395 1.00 98.75 189 VAL A N 1
ATOM 1437 C CA . VAL A 1 189 ? -19.420 -3.921 4.549 1.00 98.75 189 VAL A CA 1
ATOM 1438 C C . VAL A 1 189 ? -20.180 -3.446 3.308 1.00 98.75 189 VAL A C 1
ATOM 1440 O O . VAL A 1 189 ? -19.889 -3.932 2.222 1.00 98.75 189 VAL A O 1
ATOM 1443 N N . GLU A 1 190 ? -21.084 -2.467 3.424 1.00 98.31 190 GLU A N 1
ATOM 1444 C CA . GLU A 1 190 ? -21.795 -1.877 2.275 1.00 98.31 190 GLU A CA 1
ATOM 1445 C C . GLU A 1 190 ? -20.826 -1.244 1.263 1.00 98.31 190 GLU A C 1
ATOM 1447 O O . GLU A 1 190 ? -20.914 -1.502 0.062 1.00 98.31 190 GLU A O 1
ATOM 1452 N N . VAL A 1 191 ? -19.871 -0.448 1.750 1.00 98.25 191 VAL A N 1
ATOM 1453 C CA . VAL A 1 191 ? -18.859 0.225 0.921 1.00 98.25 191 VAL A CA 1
ATOM 1454 C C . VAL A 1 191 ? -17.956 -0.779 0.203 1.00 98.25 191 VAL A C 1
ATOM 1456 O O . VAL A 1 191 ? -17.705 -0.629 -0.992 1.00 98.25 191 VAL A O 1
ATOM 1459 N N . LEU A 1 192 ? -17.477 -1.803 0.913 1.00 98.56 192 LEU A N 1
ATOM 1460 C CA . LEU A 1 192 ? -16.648 -2.859 0.327 1.00 98.56 192 LEU A CA 1
ATOM 1461 C C . LEU A 1 192 ? -17.461 -3.730 -0.638 1.00 98.56 192 LEU A C 1
ATOM 1463 O O . LEU A 1 192 ? -16.969 -4.076 -1.709 1.00 98.56 192 LEU A O 1
ATOM 1467 N N . GLY A 1 193 ? -18.715 -4.033 -0.304 1.00 98.31 193 GLY A N 1
ATOM 1468 C CA . GLY A 1 193 ? -19.603 -4.833 -1.138 1.00 98.31 193 GLY A CA 1
ATOM 1469 C C . GLY A 1 193 ? -19.873 -4.194 -2.487 1.00 98.31 193 GLY A C 1
ATOM 1470 O O . GLY A 1 193 ? -19.681 -4.854 -3.506 1.00 98.31 193 GLY A O 1
ATOM 1471 N N . ALA A 1 194 ? -20.201 -2.902 -2.504 1.00 98.06 194 ALA A N 1
ATOM 1472 C CA . ALA A 1 194 ? -20.396 -2.147 -3.741 1.00 98.06 194 ALA A CA 1
ATOM 1473 C C . ALA A 1 194 ? -19.154 -2.139 -4.647 1.00 98.06 194 ALA A C 1
ATOM 1475 O O . ALA A 1 194 ? -19.277 -2.132 -5.868 1.00 98.06 194 ALA A O 1
ATOM 1476 N N . TRP A 1 195 ? -17.951 -2.155 -4.066 1.00 98.06 195 TRP A N 1
ATOM 1477 C CA . TRP A 1 195 ? -16.721 -2.186 -4.851 1.00 98.06 195 TRP A CA 1
ATOM 1478 C C . TRP A 1 195 ? -16.330 -3.592 -5.310 1.00 98.06 195 TRP A C 1
ATOM 1480 O O . TRP A 1 195 ? -15.807 -3.736 -6.408 1.00 98.06 195 TRP A O 1
ATOM 1490 N N . PHE A 1 196 ? -16.530 -4.630 -4.496 1.00 97.69 196 PHE A N 1
ATOM 1491 C CA . PHE A 1 196 ? -15.918 -5.941 -4.738 1.00 97.69 196 PHE A CA 1
ATOM 1492 C C . PHE A 1 196 ? -16.904 -7.029 -5.175 1.00 97.69 196 PHE A C 1
ATOM 1494 O O . PHE A 1 196 ? -16.604 -7.757 -6.115 1.00 97.69 196 PHE A O 1
ATOM 1501 N N . TRP A 1 197 ? -18.053 -7.197 -4.515 1.00 97.12 197 TRP A N 1
ATOM 1502 C CA . TRP A 1 197 ? -18.867 -8.413 -4.703 1.00 97.12 197 TRP A CA 1
ATOM 1503 C C . TRP A 1 197 ? -20.349 -8.189 -5.005 1.00 97.12 197 TRP A C 1
ATOM 1505 O O . TRP A 1 197 ? -21.064 -9.162 -5.250 1.00 97.12 197 TRP A O 1
ATOM 1515 N N . ASP A 1 198 ? -20.827 -6.947 -5.016 1.00 96.81 198 ASP A N 1
ATOM 1516 C CA . ASP A 1 198 ? -22.166 -6.630 -5.505 1.00 96.81 198 ASP A CA 1
ATOM 1517 C C . ASP A 1 198 ? -22.266 -6.920 -7.010 1.00 96.81 198 ASP A C 1
ATOM 1519 O O . ASP A 1 198 ? -21.437 -6.485 -7.799 1.00 96.81 198 ASP A O 1
ATOM 1523 N N . GLU A 1 199 ? -23.301 -7.640 -7.439 1.00 94.19 199 GLU A N 1
ATOM 1524 C CA . GLU A 1 199 ? -23.431 -8.067 -8.841 1.00 94.19 199 GLU A CA 1
ATOM 1525 C C . GLU A 1 199 ? -23.593 -6.885 -9.813 1.00 94.19 199 GLU A C 1
ATOM 1527 O O . GLU A 1 199 ? -23.203 -6.975 -10.975 1.00 94.19 199 GLU A O 1
ATOM 1532 N N . SER A 1 200 ? -24.169 -5.770 -9.357 1.00 93.81 200 SER A N 1
ATOM 1533 C CA . SER A 1 200 ? -24.467 -4.608 -10.200 1.00 93.81 200 SER A CA 1
ATOM 1534 C C . SER A 1 200 ? -23.356 -3.561 -10.237 1.00 93.81 200 SER A C 1
ATOM 1536 O O . SER A 1 200 ? -23.337 -2.738 -11.152 1.00 93.81 200 SER A O 1
ATOM 1538 N N . THR A 1 201 ? -22.444 -3.590 -9.264 1.00 94.69 201 THR A N 1
ATOM 1539 C CA . THR A 1 201 ? -21.417 -2.555 -9.066 1.00 94.69 201 THR A CA 1
ATOM 1540 C C . THR A 1 201 ? -20.013 -3.105 -8.800 1.00 94.69 201 THR A C 1
ATOM 1542 O O . THR A 1 201 ? -19.040 -2.374 -8.933 1.00 94.69 201 THR A O 1
ATOM 1545 N N . GLY A 1 202 ? -19.850 -4.385 -8.485 1.00 95.94 202 GLY A N 1
ATOM 1546 C CA . GLY A 1 202 ? -18.555 -4.967 -8.150 1.00 95.94 202 GLY A CA 1
ATOM 1547 C C . GLY A 1 202 ? -17.563 -4.886 -9.308 1.00 95.94 202 GLY A C 1
ATOM 1548 O O . GLY A 1 202 ? -17.871 -5.265 -10.436 1.00 95.94 202 GLY A O 1
ATOM 1549 N N . MET A 1 203 ? -16.360 -4.405 -9.021 1.00 96.44 203 MET A N 1
ATOM 1550 C CA . MET A 1 203 ? -15.228 -4.390 -9.931 1.00 96.44 203 MET A CA 1
ATOM 1551 C C . MET A 1 203 ? -14.838 -5.821 -10.313 1.00 96.44 203 MET A C 1
ATOM 1553 O O . MET A 1 203 ? -14.647 -6.677 -9.447 1.00 96.44 203 MET A O 1
ATOM 1557 N N . GLU A 1 204 ? -14.602 -6.072 -11.597 1.00 95.06 204 GLU A N 1
ATOM 1558 C CA . GLU A 1 204 ? -13.976 -7.313 -12.037 1.00 95.06 204 GLU A CA 1
ATOM 1559 C C . GLU A 1 204 ? -12.534 -7.401 -11.500 1.00 95.06 204 GLU A C 1
ATOM 1561 O O . GLU A 1 204 ? -11.769 -6.447 -11.648 1.00 95.06 204 GLU A O 1
ATOM 1566 N N . PRO A 1 205 ? -12.109 -8.532 -10.904 1.00 94.81 205 PRO A N 1
ATOM 1567 C CA . PRO A 1 205 ? -10.791 -8.718 -10.299 1.00 94.81 205 PRO A CA 1
ATOM 1568 C C . PRO A 1 205 ? -9.681 -8.886 -11.356 1.00 94.81 205 PRO A C 1
ATOM 1570 O O . PRO A 1 205 ? -8.969 -9.889 -11.383 1.00 94.81 205 PRO A O 1
ATOM 1573 N N . ARG A 1 206 ? -9.539 -7.899 -12.244 1.00 93.06 206 ARG A N 1
ATOM 1574 C CA . ARG A 1 206 ? -8.536 -7.801 -13.310 1.00 93.06 206 ARG A CA 1
ATOM 1575 C C . ARG A 1 206 ? -8.209 -6.334 -13.602 1.00 93.06 206 ARG A C 1
ATOM 1577 O O . ARG A 1 206 ? -9.067 -5.469 -13.458 1.00 93.06 206 ARG A O 1
ATOM 1584 N N . LEU A 1 207 ? -6.992 -6.050 -14.068 1.00 93.06 207 LEU A N 1
ATOM 1585 C CA . LEU A 1 207 ? -6.544 -4.689 -14.418 1.00 93.06 207 LEU A CA 1
ATOM 1586 C C . LEU A 1 207 ? -6.207 -4.537 -15.909 1.00 93.06 207 LEU A C 1
ATOM 1588 O O . LEU A 1 207 ? -5.233 -3.881 -16.267 1.00 93.06 207 LEU A O 1
ATOM 1592 N N . GLU A 1 208 ? -7.012 -5.127 -16.793 1.00 91.06 208 GLU A N 1
ATOM 1593 C CA . GLU A 1 208 ? -6.761 -5.103 -18.248 1.00 91.06 208 GLU A CA 1
ATOM 1594 C C . GLU A 1 208 ? -6.783 -3.688 -18.856 1.00 91.06 208 GLU A C 1
ATOM 1596 O O . GLU A 1 208 ? -6.179 -3.458 -19.902 1.00 91.06 208 GLU A O 1
ATOM 1601 N N . TYR A 1 209 ? -7.444 -2.737 -18.187 1.00 91.19 209 TYR A N 1
ATOM 1602 C CA . TYR A 1 209 ? -7.596 -1.347 -18.639 1.00 91.19 209 TYR A CA 1
ATOM 1603 C C . TYR A 1 209 ? -7.050 -0.321 -17.636 1.00 91.19 209 TYR A C 1
ATOM 1605 O O . TYR A 1 209 ? -7.279 0.883 -17.755 1.00 91.19 209 TYR A O 1
ATOM 1613 N N . GLY A 1 210 ? -6.312 -0.792 -16.629 1.00 92.12 210 GLY A N 1
ATOM 1614 C CA . GLY A 1 210 ? -5.606 0.081 -15.706 1.00 92.12 210 GLY A CA 1
ATOM 1615 C C . GLY A 1 210 ? -4.361 0.669 -16.366 1.00 92.12 210 GLY A C 1
ATOM 1616 O O . GLY A 1 210 ? -3.629 -0.023 -17.075 1.00 92.12 210 GLY A O 1
ATOM 1617 N N . GLY A 1 211 ? -4.071 1.940 -16.099 1.00 91.44 211 GLY A N 1
ATOM 1618 C CA . GLY A 1 211 ? -2.847 2.595 -16.554 1.00 91.44 211 GLY A CA 1
ATOM 1619 C C . GLY A 1 211 ? -2.713 2.652 -18.076 1.00 91.44 211 GLY A C 1
ATOM 1620 O O . GLY A 1 211 ? -1.590 2.568 -18.578 1.00 91.44 211 GLY A O 1
ATOM 1621 N N . ALA A 1 212 ? -3.820 2.789 -18.806 1.00 90.88 212 ALA A N 1
ATOM 1622 C CA . ALA A 1 212 ? -3.847 2.911 -20.258 1.00 90.88 212 ALA A CA 1
ATOM 1623 C C . ALA A 1 212 ? -2.896 4.011 -20.765 1.00 90.88 212 ALA A C 1
ATOM 1625 O O . ALA A 1 212 ? -2.640 5.011 -20.088 1.00 90.88 212 ALA A O 1
ATOM 1626 N N . GLN A 1 213 ? -2.377 3.834 -21.974 1.00 90.31 213 GLN A N 1
ATOM 1627 C CA . GLN A 1 213 ? -1.525 4.793 -22.676 1.00 90.31 213 GLN A CA 1
ATOM 1628 C C . GLN A 1 213 ? -2.162 5.050 -24.048 1.00 90.31 213 GLN A C 1
ATOM 1630 O O . GLN A 1 213 ? -1.929 4.262 -24.970 1.00 90.31 213 GLN A O 1
ATOM 1635 N N . PRO A 1 214 ? -3.013 6.084 -24.198 1.00 88.75 214 PRO A N 1
ATOM 1636 C CA . PRO A 1 214 ? -3.830 6.249 -25.397 1.00 88.75 214 PRO A CA 1
ATOM 1637 C C . PRO A 1 214 ? -3.007 6.283 -26.695 1.00 88.75 214 PRO A C 1
ATOM 1639 O O . PRO A 1 214 ? -2.044 7.040 -26.838 1.00 88.75 214 PRO A O 1
ATOM 1642 N N . GLY A 1 215 ? -3.391 5.419 -27.640 1.00 86.31 215 GLY A N 1
ATOM 1643 C CA . GLY A 1 215 ? -2.675 5.155 -28.897 1.00 86.31 215 GLY A CA 1
ATOM 1644 C C . GLY A 1 215 ? -1.495 4.201 -28.822 1.00 86.31 215 GLY A C 1
ATOM 1645 O O . GLY A 1 215 ? -0.855 3.981 -29.848 1.00 86.31 215 GLY A O 1
ATOM 1646 N N . ILE A 1 216 ? -1.204 3.654 -27.644 1.00 86.44 216 ILE A N 1
ATOM 1647 C CA . ILE A 1 216 ? -0.099 2.721 -27.425 1.00 86.44 216 ILE A CA 1
ATOM 1648 C C . ILE A 1 216 ? -0.636 1.413 -26.832 1.00 86.44 216 ILE A C 1
ATOM 1650 O O . ILE A 1 216 ? -0.547 0.371 -27.478 1.00 86.44 216 ILE A O 1
ATOM 1654 N N . TYR A 1 217 ? -1.243 1.473 -25.641 1.00 87.94 217 TYR A N 1
ATOM 1655 C CA . TYR A 1 217 ? -1.738 0.306 -24.904 1.00 87.94 217 TYR A CA 1
ATOM 1656 C C . TYR A 1 217 ? -3.076 0.607 -24.216 1.00 87.94 217 TYR A C 1
ATOM 1658 O O . TYR A 1 217 ? -3.238 1.667 -23.613 1.00 87.94 217 TYR A O 1
ATOM 1666 N N . ASN A 1 218 ? -4.016 -0.345 -24.255 1.00 87.31 218 ASN A N 1
ATOM 1667 C CA . ASN A 1 218 ? -5.317 -0.223 -23.575 1.00 87.31 218 ASN A CA 1
ATOM 1668 C C . ASN A 1 218 ? -5.216 -0.365 -22.046 1.00 87.31 218 ASN A C 1
ATOM 1670 O O . ASN A 1 218 ? -6.106 0.088 -21.340 1.00 87.31 218 ASN A O 1
ATOM 1674 N N . GLY A 1 219 ? -4.120 -0.935 -21.547 1.00 90.19 219 GLY A N 1
ATOM 1675 C CA . GLY A 1 219 ? -3.777 -1.055 -20.134 1.00 90.19 219 GLY A CA 1
ATOM 1676 C C . GLY A 1 219 ? -2.311 -1.453 -19.989 1.00 90.19 219 GLY A C 1
ATOM 1677 O O . GLY A 1 219 ? -1.654 -1.791 -20.979 1.00 90.19 219 GLY A O 1
ATOM 1678 N N . THR A 1 220 ? -1.770 -1.375 -18.775 1.00 91.31 220 THR A N 1
ATOM 1679 C CA . THR A 1 220 ? -0.374 -1.734 -18.496 1.00 91.31 220 THR A CA 1
ATOM 1680 C C . THR A 1 220 ? -0.233 -2.482 -17.177 1.00 91.31 220 THR A C 1
ATOM 1682 O O . THR A 1 220 ? -0.949 -2.211 -16.215 1.00 91.31 220 THR A O 1
ATOM 1685 N N . ALA A 1 221 ? 0.756 -3.379 -17.103 1.00 90.19 221 ALA A N 1
ATOM 1686 C CA . ALA A 1 221 ? 1.077 -4.120 -15.879 1.00 90.19 221 ALA A CA 1
ATOM 1687 C C . ALA A 1 221 ? 1.313 -3.199 -14.667 1.00 90.19 221 ALA A C 1
ATOM 1689 O O . ALA A 1 221 ? 0.830 -3.485 -13.569 1.00 90.19 221 ALA A O 1
ATOM 1690 N N . GLY A 1 222 ? 1.939 -2.041 -14.917 1.00 86.19 222 GLY A N 1
ATOM 1691 C CA . GLY A 1 222 ? 2.248 -1.027 -13.912 1.00 86.19 222 GLY A CA 1
ATOM 1692 C C . GLY A 1 222 ? 1.031 -0.404 -13.229 1.00 86.19 222 GLY A C 1
ATOM 1693 O O . GLY A 1 222 ? 1.207 0.297 -12.242 1.00 86.19 222 GLY A O 1
ATOM 1694 N N . ALA A 1 223 ? -0.199 -0.643 -13.693 1.00 90.25 223 ALA A N 1
ATOM 1695 C CA . ALA A 1 223 ? -1.406 -0.225 -12.977 1.00 90.25 223 ALA A CA 1
ATOM 1696 C C . ALA A 1 223 ? -1.584 -0.943 -11.631 1.00 90.25 223 ALA A C 1
ATOM 1698 O O . ALA A 1 223 ? -2.218 -0.407 -10.717 1.00 90.25 223 ALA A O 1
ATOM 1699 N N . SER A 1 224 ? -0.991 -2.130 -11.498 1.00 89.69 224 SER A N 1
ATOM 1700 C CA . SER A 1 224 ? -1.054 -2.959 -10.295 1.00 89.69 224 SER A CA 1
ATOM 1701 C C . SER A 1 224 ? -0.467 -2.261 -9.068 1.00 89.69 224 SER A C 1
ATOM 1703 O O . SER A 1 224 ? -0.950 -2.509 -7.965 1.00 89.69 224 SER A O 1
ATOM 1705 N N . ILE A 1 225 ? 0.488 -1.332 -9.235 1.00 89.69 225 ILE A N 1
ATOM 1706 C CA . ILE A 1 225 ? 1.030 -0.538 -8.119 1.00 89.69 225 ILE A CA 1
ATOM 1707 C C . ILE A 1 225 ? -0.026 0.277 -7.396 1.00 89.69 225 ILE A C 1
ATOM 1709 O O . ILE A 1 225 ? 0.021 0.417 -6.180 1.00 89.69 225 ILE A O 1
ATOM 1713 N N . ALA A 1 226 ? -0.997 0.823 -8.124 1.00 88.44 226 ALA A N 1
ATOM 1714 C CA . ALA A 1 226 ? -2.024 1.649 -7.519 1.00 88.44 226 ALA A CA 1
ATOM 1715 C C . ALA A 1 226 ? -2.891 0.795 -6.585 1.00 88.44 226 ALA A C 1
ATOM 1717 O O . ALA A 1 226 ? -3.201 1.208 -5.470 1.00 88.44 226 ALA A O 1
ATOM 1718 N N . PHE A 1 227 ? -3.199 -0.428 -7.016 1.00 90.06 227 PHE A N 1
ATOM 1719 C CA . PHE A 1 227 ? -3.936 -1.419 -6.243 1.00 90.06 227 PHE A CA 1
ATOM 1720 C C . PHE A 1 227 ? -3.119 -1.917 -5.044 1.00 90.06 227 PHE A C 1
ATOM 1722 O O . PHE A 1 227 ? -3.577 -1.853 -3.903 1.00 90.06 227 PHE A O 1
ATOM 1729 N N . SER A 1 228 ? -1.875 -2.343 -5.274 1.00 90.94 228 SER A N 1
ATOM 1730 C CA . SER A 1 228 ? -1.019 -2.911 -4.232 1.00 90.94 228 SER A CA 1
ATOM 1731 C C . SER A 1 228 ? -0.588 -1.877 -3.188 1.00 90.94 228 SER A C 1
ATOM 1733 O O . SER A 1 228 ? -0.535 -2.201 -2.006 1.00 90.94 228 SER A O 1
ATOM 1735 N N . TYR A 1 229 ? -0.369 -0.619 -3.577 1.00 92.44 229 TYR A N 1
ATOM 1736 C CA . TYR A 1 229 ? -0.068 0.471 -2.648 1.00 92.44 229 TYR A CA 1
ATOM 1737 C C . TYR A 1 229 ? -1.292 0.896 -1.830 1.00 92.44 229 TYR A C 1
ATOM 1739 O O . TYR A 1 229 ? -1.181 1.122 -0.625 1.00 92.44 229 TYR A O 1
ATOM 1747 N N . ARG A 1 230 ? -2.464 1.038 -2.465 1.00 92.69 230 ARG A N 1
ATOM 1748 C CA . ARG A 1 230 ? -3.648 1.626 -1.813 1.00 92.69 230 ARG A CA 1
ATOM 1749 C C . ARG A 1 230 ? -4.500 0.624 -1.049 1.00 92.69 230 ARG A C 1
ATOM 1751 O O . ARG A 1 230 ? -5.106 1.020 -0.058 1.00 92.69 230 ARG A O 1
ATOM 1758 N N . LEU A 1 231 ? -4.536 -0.634 -1.480 1.00 93.06 231 LEU A N 1
ATOM 1759 C CA . LEU A 1 231 ? -5.245 -1.711 -0.784 1.00 93.06 231 LEU A CA 1
ATOM 1760 C C . LEU A 1 231 ? -4.301 -2.541 0.085 1.00 93.06 231 LEU A C 1
ATOM 1762 O O . LEU A 1 231 ? -4.690 -2.922 1.186 1.00 93.06 231 LEU A O 1
ATOM 1766 N N . GLY A 1 232 ? -3.070 -2.786 -0.382 1.00 91.06 232 GLY A N 1
ATOM 1767 C CA . GLY A 1 232 ? -1.972 -3.384 0.384 1.00 91.06 232 GLY A CA 1
ATOM 1768 C C . GLY A 1 232 ? -2.391 -4.517 1.318 1.00 91.06 232 GLY A C 1
ATOM 1769 O O . GLY A 1 232 ? -3.129 -5.422 0.922 1.00 91.06 232 GLY A O 1
ATOM 1770 N N . THR A 1 233 ? -1.911 -4.448 2.558 1.00 94.06 233 THR A N 1
ATOM 1771 C CA . THR A 1 233 ? -2.344 -5.298 3.677 1.00 94.06 233 THR A CA 1
ATOM 1772 C C . THR A 1 233 ? -3.665 -4.833 4.289 1.00 94.06 233 THR A C 1
ATOM 1774 O O . THR A 1 233 ? -4.470 -5.663 4.707 1.00 94.06 233 THR A O 1
ATOM 1777 N N . ARG A 1 234 ? -3.923 -3.517 4.291 1.00 94.94 234 ARG A N 1
ATOM 1778 C CA . ARG A 1 234 ? -5.081 -2.898 4.952 1.00 94.94 234 ARG A CA 1
ATOM 1779 C C . ARG A 1 234 ? -6.432 -3.420 4.478 1.00 94.94 234 ARG A C 1
ATOM 1781 O O . ARG A 1 234 ? -7.337 -3.529 5.297 1.00 94.94 234 ARG A O 1
ATOM 1788 N N . LEU A 1 235 ? -6.584 -3.779 3.201 1.00 96.62 235 LEU A N 1
ATOM 1789 C CA . LEU A 1 235 ? -7.811 -4.410 2.709 1.00 96.62 235 LEU A CA 1
ATOM 1790 C C . LEU A 1 235 ? -8.052 -5.747 3.411 1.00 96.62 235 LEU A C 1
ATOM 1792 O O . LEU A 1 235 ? -9.123 -5.961 3.967 1.00 96.62 235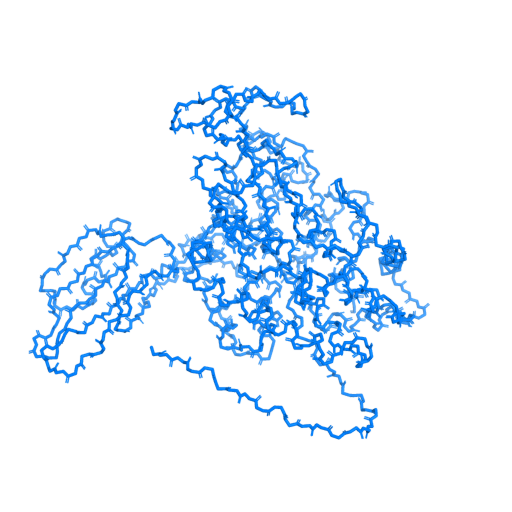 LEU A O 1
ATOM 1796 N N . SER A 1 236 ? -7.048 -6.628 3.412 1.00 94.75 236 SER A N 1
ATOM 1797 C CA . SER A 1 236 ? -7.175 -7.946 4.045 1.00 94.75 236 SER A CA 1
ATOM 1798 C C . SER A 1 236 ? -7.429 -7.806 5.541 1.00 94.75 236 SER A C 1
ATOM 1800 O O . SER A 1 236 ? -8.333 -8.452 6.062 1.00 94.75 236 SER A O 1
ATOM 1802 N N . ASP A 1 237 ? -6.715 -6.905 6.215 1.00 96.56 237 ASP A N 1
ATOM 1803 C CA . ASP A 1 237 ? -6.880 -6.706 7.652 1.00 96.56 237 ASP A CA 1
ATOM 1804 C C . ASP A 1 237 ? -8.249 -6.114 8.010 1.00 96.56 237 ASP A C 1
ATOM 1806 O O . ASP A 1 237 ? -8.899 -6.578 8.945 1.00 96.56 237 ASP A O 1
ATOM 1810 N N . THR A 1 238 ? -8.731 -5.148 7.221 1.00 97.81 238 THR A N 1
ATOM 1811 C CA . THR A 1 238 ? -10.087 -4.589 7.344 1.00 97.81 238 THR A CA 1
ATOM 1812 C C . THR A 1 238 ? -11.136 -5.694 7.215 1.00 97.81 238 THR A C 1
ATOM 1814 O O . THR A 1 238 ? -12.044 -5.781 8.042 1.00 97.81 238 THR A O 1
ATOM 1817 N N . MET A 1 239 ? -10.990 -6.581 6.225 1.00 97.06 239 MET A N 1
ATOM 1818 C CA . MET A 1 239 ? -11.889 -7.724 6.044 1.00 97.06 239 MET A CA 1
ATOM 1819 C C . MET A 1 239 ? -11.806 -8.713 7.212 1.00 97.06 239 MET A C 1
ATOM 1821 O O . MET A 1 239 ? -12.842 -9.207 7.652 1.00 97.06 239 MET A O 1
ATOM 1825 N N . GLU A 1 240 ? -10.616 -8.992 7.752 1.00 95.25 240 GLU A N 1
ATOM 1826 C CA . GLU A 1 240 ? -10.453 -9.863 8.925 1.00 95.25 240 GLU A CA 1
ATOM 1827 C C . GLU A 1 240 ? -11.145 -9.307 10.171 1.00 95.25 240 GLU A C 1
ATOM 1829 O O . GLU A 1 240 ? -11.751 -10.083 10.910 1.00 95.25 240 GLU A O 1
ATOM 1834 N N . LEU A 1 241 ? -11.133 -7.985 10.383 1.00 96.94 241 LEU A N 1
ATOM 1835 C CA . LEU A 1 241 ? -11.935 -7.378 11.446 1.00 96.94 241 LEU A CA 1
ATOM 1836 C C . LEU A 1 241 ? -13.429 -7.585 11.178 1.00 96.94 241 LEU A C 1
ATOM 1838 O O . LEU A 1 241 ? -14.135 -8.117 12.033 1.00 96.94 241 LEU A O 1
ATOM 1842 N N . LEU A 1 242 ? -13.924 -7.211 9.994 1.00 97.75 242 LEU A N 1
ATOM 1843 C CA . LEU A 1 242 ? -15.357 -7.287 9.667 1.00 97.75 242 LEU A CA 1
ATOM 1844 C C . LEU A 1 242 ? -15.908 -8.718 9.728 1.00 97.75 242 LEU A C 1
ATOM 1846 O O . LEU A 1 242 ? -17.045 -8.914 10.154 1.00 97.75 242 LEU A O 1
ATOM 1850 N N . LYS A 1 243 ? -15.094 -9.731 9.409 1.00 95.69 243 LYS A N 1
ATOM 1851 C CA . LYS A 1 243 ? -15.440 -11.154 9.575 1.00 95.69 243 LYS A CA 1
ATOM 1852 C C . LYS A 1 243 ? -15.748 -11.548 11.022 1.00 95.69 243 LYS A C 1
ATOM 1854 O O . LYS A 1 243 ? -16.396 -12.573 11.231 1.00 95.69 243 LYS A O 1
ATOM 1859 N N . THR A 1 244 ? -15.295 -10.782 12.019 1.00 95.62 244 THR A N 1
ATOM 1860 C CA . THR A 1 244 ? -15.639 -11.030 13.429 1.00 95.62 244 THR A CA 1
ATOM 1861 C C . THR A 1 244 ? -16.971 -10.409 13.842 1.00 95.62 244 THR A C 1
ATOM 1863 O O . THR A 1 244 ? -17.338 -10.521 15.012 1.00 95.62 244 THR A O 1
ATOM 1866 N N . ALA A 1 245 ? -17.665 -9.705 12.944 1.00 96.12 245 ALA A N 1
ATOM 1867 C CA . ALA A 1 245 ? -18.983 -9.156 13.223 1.00 96.12 245 ALA A CA 1
ATOM 1868 C C . ALA A 1 245 ? -20.043 -10.264 13.274 1.00 96.12 245 ALA A C 1
ATOM 1870 O O . ALA A 1 245 ? -19.845 -11.373 12.774 1.00 96.12 245 ALA A O 1
ATOM 1871 N N . ASP A 1 246 ? -21.190 -9.958 13.880 1.00 94.69 246 ASP A N 1
ATOM 1872 C CA . ASP A 1 246 ? -22.321 -10.881 13.892 1.00 94.69 246 ASP A CA 1
ATOM 1873 C C . ASP A 1 246 ? -22.816 -11.171 12.465 1.00 94.69 246 ASP A C 1
ATOM 1875 O O . ASP A 1 246 ? -22.657 -10.363 11.548 1.00 94.69 246 ASP A O 1
ATOM 1879 N N . ALA A 1 247 ? -23.483 -12.314 12.287 1.00 94.69 247 ALA A N 1
ATOM 1880 C CA . ALA A 1 247 ? -23.948 -12.794 10.980 1.00 94.69 247 ALA A CA 1
ATOM 1881 C C . ALA A 1 247 ? -24.992 -11.886 10.292 1.00 94.69 247 ALA A C 1
ATOM 1883 O O . ALA A 1 247 ? -25.275 -12.077 9.110 1.00 94.69 247 ALA A O 1
ATOM 1884 N N . ASP A 1 248 ? -25.559 -10.918 11.021 1.00 94.88 248 ASP A N 1
ATOM 1885 C CA . ASP A 1 248 ? -26.447 -9.880 10.479 1.00 94.88 248 ASP A CA 1
ATOM 1886 C C . ASP A 1 248 ? -25.671 -8.720 9.821 1.00 94.88 248 ASP A C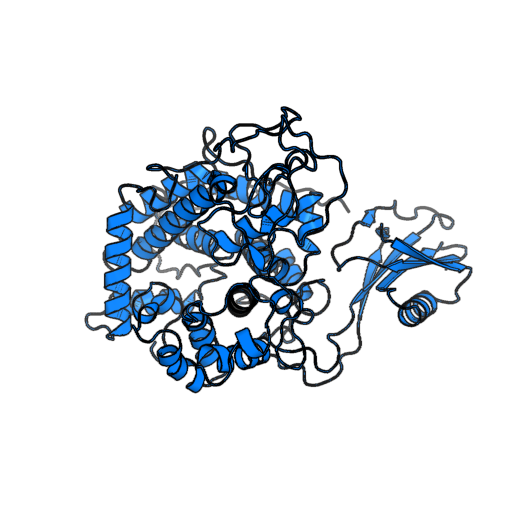 1
ATOM 1888 O O . ASP A 1 248 ? -26.257 -7.927 9.088 1.00 94.88 248 ASP A O 1
ATOM 1892 N N . VAL A 1 249 ? -24.367 -8.602 10.097 1.00 97.25 249 VAL A N 1
ATOM 1893 C CA . VAL A 1 249 ? -23.456 -7.598 9.522 1.00 97.25 249 VAL A CA 1
ATOM 1894 C C . VAL A 1 249 ? -22.560 -8.233 8.470 1.00 97.25 249 VAL A C 1
ATOM 1896 O O . VAL A 1 249 ? -22.480 -7.732 7.357 1.00 97.25 249 VAL A O 1
ATOM 1899 N N . TRP A 1 250 ? -21.898 -9.338 8.817 1.00 97.69 250 TRP A N 1
ATOM 1900 C CA . TRP A 1 250 ? -21.085 -10.120 7.893 1.00 97.69 250 TRP A CA 1
ATOM 1901 C C . TRP A 1 250 ? -21.854 -11.376 7.500 1.00 97.69 250 TRP A C 1
ATOM 1903 O O . TRP A 1 250 ? -21.812 -12.406 8.185 1.00 97.69 250 TRP A O 1
ATOM 1913 N N . THR A 1 251 ? -22.631 -11.277 6.425 1.00 97.88 251 THR A N 1
ATOM 1914 C CA . THR A 1 251 ? -23.547 -12.351 6.048 1.00 97.88 251 THR A CA 1
ATOM 1915 C C . THR A 1 251 ? -22.818 -13.486 5.327 1.00 97.88 251 THR A C 1
ATOM 1917 O O . THR A 1 251 ? -21.708 -13.344 4.812 1.00 97.88 251 THR A O 1
ATOM 1920 N N . ALA A 1 252 ? -23.475 -14.643 5.214 1.00 97.38 252 ALA A N 1
ATOM 1921 C CA . ALA A 1 252 ? -22.958 -15.741 4.396 1.00 97.38 252 ALA A CA 1
ATOM 1922 C C . ALA A 1 252 ? -22.817 -15.361 2.906 1.00 97.38 252 ALA A C 1
ATOM 1924 O O . ALA A 1 252 ? -21.996 -15.954 2.208 1.00 97.38 252 ALA A O 1
ATOM 1925 N N . ALA A 1 253 ? -23.608 -14.394 2.424 1.00 97.44 253 ALA A N 1
ATOM 1926 C CA . ALA A 1 253 ? -23.505 -13.888 1.060 1.00 97.44 253 ALA A CA 1
ATOM 1927 C C . ALA A 1 253 ? -22.251 -13.020 0.887 1.00 97.44 253 ALA A C 1
ATOM 1929 O O . ALA A 1 253 ? -21.515 -13.235 -0.071 1.00 97.44 253 ALA A O 1
ATOM 1930 N N . ASP A 1 254 ? -21.955 -12.137 1.845 1.00 97.88 254 ASP A N 1
ATOM 1931 C CA . ASP A 1 254 ? -20.729 -11.324 1.834 1.00 97.88 254 ASP A CA 1
ATOM 1932 C C . ASP A 1 254 ? -19.483 -12.207 1.916 1.00 97.88 254 ASP A C 1
ATOM 1934 O O . ASP A 1 254 ? -18.539 -12.046 1.144 1.00 97.88 254 ASP A O 1
ATOM 1938 N N . ALA A 1 255 ? -19.518 -13.225 2.782 1.00 96.12 255 ALA A N 1
ATOM 1939 C CA . ALA A 1 255 ? -18.445 -14.207 2.887 1.00 96.12 255 ALA A CA 1
ATOM 1940 C C . ALA A 1 255 ? -18.194 -14.951 1.566 1.00 96.12 255 ALA A C 1
ATOM 1942 O O . ALA A 1 255 ? -17.040 -15.143 1.182 1.00 96.12 255 ALA A O 1
ATOM 1943 N N . ALA A 1 256 ? -19.257 -15.361 0.868 1.00 96.62 256 ALA A N 1
ATOM 1944 C CA . ALA A 1 256 ? -19.145 -16.034 -0.422 1.00 96.62 256 ALA A CA 1
ATOM 1945 C C . ALA A 1 256 ? -18.662 -15.087 -1.532 1.00 96.62 256 ALA A C 1
ATOM 1947 O O . ALA A 1 256 ? -17.796 -15.471 -2.315 1.00 96.62 256 ALA A O 1
ATOM 1948 N N . GLY A 1 257 ? -19.182 -13.858 -1.572 1.00 96.69 257 GLY A N 1
ATOM 1949 C CA . GLY A 1 257 ? -18.806 -12.839 -2.550 1.00 96.69 257 GLY A CA 1
ATOM 1950 C C . GLY A 1 257 ? -17.342 -12.424 -2.423 1.00 96.69 257 GLY A C 1
ATOM 1951 O O . GLY A 1 257 ? -16.606 -12.431 -3.407 1.00 96.69 257 GLY A O 1
ATOM 1952 N N . TRP A 1 258 ? -16.880 -12.160 -1.200 1.00 95.50 258 TRP A N 1
ATOM 1953 C CA . TRP A 1 258 ? -15.472 -11.868 -0.944 1.00 95.50 258 TRP A CA 1
ATOM 1954 C C . TRP A 1 258 ? -14.554 -13.048 -1.283 1.00 95.50 258 TRP A C 1
ATOM 1956 O O . TRP A 1 258 ? -13.495 -12.852 -1.881 1.00 95.50 258 TRP A O 1
ATOM 1966 N N . ALA A 1 259 ? -14.941 -14.279 -0.929 1.00 93.62 259 ALA A N 1
ATOM 1967 C CA . ALA A 1 259 ? -14.151 -15.467 -1.251 1.00 93.62 259 ALA A CA 1
ATOM 1968 C C . ALA A 1 259 ? -14.020 -15.682 -2.770 1.00 93.62 259 ALA A C 1
ATOM 1970 O O . ALA A 1 259 ? -12.929 -16.000 -3.244 1.00 93.62 259 ALA A O 1
ATOM 1971 N N . ASP A 1 260 ? -15.097 -15.473 -3.533 1.00 94.75 260 ASP A N 1
ATOM 1972 C CA . ASP A 1 260 ? -15.063 -15.533 -4.999 1.00 94.75 260 ASP A CA 1
ATOM 1973 C C . ASP A 1 260 ? -14.146 -14.453 -5.583 1.00 94.75 260 ASP A C 1
ATOM 1975 O O . ASP A 1 260 ? -13.220 -14.765 -6.336 1.00 94.75 260 ASP A O 1
ATOM 1979 N N . TRP A 1 261 ? -14.358 -13.192 -5.192 1.00 95.69 261 TRP A N 1
ATOM 1980 C CA . TRP A 1 261 ? -13.596 -12.069 -5.729 1.00 95.69 261 TRP A CA 1
ATOM 1981 C C . TRP A 1 261 ? -12.099 -12.199 -5.425 1.00 95.69 261 TRP A C 1
ATOM 1983 O O . TRP A 1 261 ? -11.266 -12.110 -6.327 1.00 95.69 261 TRP A O 1
ATOM 1993 N N . SER A 1 262 ? -11.748 -12.479 -4.165 1.00 92.88 262 SER A N 1
ATOM 1994 C CA . SER A 1 262 ? -10.350 -12.634 -3.742 1.00 92.88 262 SER A CA 1
ATOM 1995 C C . SER A 1 262 ? -9.669 -13.831 -4.413 1.00 92.88 262 SER A C 1
ATOM 1997 O O . SER A 1 262 ? -8.510 -13.720 -4.818 1.00 92.88 262 SER A O 1
ATOM 1999 N N . GLY A 1 263 ? -10.385 -14.944 -4.604 1.00 91.06 263 GLY A N 1
ATOM 2000 C CA . GLY A 1 263 ? -9.884 -16.108 -5.335 1.00 91.06 263 GLY A CA 1
ATOM 2001 C C . GLY A 1 263 ? -9.566 -15.790 -6.798 1.00 91.06 263 GLY A C 1
ATOM 2002 O O . GLY A 1 263 ? -8.460 -16.076 -7.263 1.00 91.06 263 GLY A O 1
ATOM 2003 N N . ARG A 1 264 ? -10.493 -15.131 -7.506 1.00 94.25 264 ARG A N 1
ATOM 2004 C CA . ARG A 1 264 ? -10.288 -14.693 -8.898 1.00 94.25 264 ARG A CA 1
ATOM 2005 C C . ARG A 1 264 ? -9.174 -13.652 -9.023 1.00 94.25 264 ARG A C 1
ATOM 2007 O O . ARG A 1 264 ? -8.409 -13.703 -9.981 1.00 94.25 264 ARG A O 1
ATOM 2014 N N . TRP A 1 265 ? -9.030 -12.757 -8.045 1.00 93.31 265 TRP A N 1
ATOM 2015 C CA . TRP A 1 265 ? -7.939 -11.780 -8.003 1.00 93.31 265 TRP A CA 1
ATOM 2016 C C . TRP A 1 265 ? -6.566 -12.446 -7.872 1.00 93.31 265 TRP A C 1
ATOM 2018 O O . TRP A 1 265 ? -5.644 -12.123 -8.622 1.00 93.31 265 TRP A O 1
ATOM 2028 N N . VAL A 1 266 ? -6.422 -13.414 -6.961 1.00 89.44 266 VAL A N 1
ATOM 2029 C CA . VAL A 1 266 ? -5.173 -14.181 -6.807 1.00 89.44 266 VAL A CA 1
ATOM 2030 C C . VAL A 1 266 ? -4.860 -14.981 -8.074 1.00 89.44 266 VAL A C 1
ATOM 2032 O O . VAL A 1 266 ? -3.708 -14.999 -8.516 1.00 89.44 266 VAL A O 1
ATOM 2035 N N . GLU A 1 267 ? -5.865 -15.600 -8.699 1.00 90.12 267 GLU A N 1
ATOM 2036 C CA . GLU A 1 267 ? -5.698 -16.281 -9.987 1.00 90.12 267 GLU A CA 1
ATOM 2037 C C . GLU A 1 267 ? -5.228 -15.307 -11.077 1.00 90.12 267 GLU A C 1
ATOM 2039 O O . GLU A 1 267 ? -4.234 -15.581 -11.754 1.00 90.12 267 GLU A O 1
ATOM 2044 N N . TRP A 1 268 ? -5.867 -14.142 -11.218 1.00 93.06 268 TRP A N 1
ATOM 2045 C CA . TRP A 1 268 ? -5.467 -13.135 -12.200 1.00 93.06 268 TRP A CA 1
ATOM 2046 C C . TRP A 1 268 ? -4.040 -12.634 -11.952 1.00 93.06 268 TRP A C 1
ATOM 2048 O O . TRP A 1 268 ? -3.225 -12.660 -12.877 1.00 93.06 268 TRP A O 1
ATOM 2058 N N . MET A 1 269 ? -3.686 -12.258 -10.718 1.00 88.00 269 MET A N 1
ATOM 2059 C CA . MET A 1 269 ? -2.336 -11.776 -10.388 1.00 88.00 269 MET A CA 1
ATOM 2060 C C . MET A 1 269 ? -1.250 -12.808 -10.711 1.00 88.00 269 MET A C 1
ATOM 2062 O O . MET A 1 269 ? -0.148 -12.442 -11.110 1.00 88.00 269 MET A O 1
ATOM 2066 N N . THR A 1 270 ? -1.537 -14.099 -10.536 1.00 83.38 270 THR A N 1
ATOM 2067 C CA . THR A 1 270 ? -0.538 -15.167 -10.704 1.00 83.38 270 THR A CA 1
ATOM 2068 C C . THR A 1 270 ? -0.473 -15.742 -12.118 1.00 83.38 270 THR A C 1
ATOM 2070 O O . THR A 1 270 ? 0.565 -16.283 -12.502 1.00 83.38 270 THR A O 1
ATOM 2073 N N . THR A 1 271 ? -1.545 -15.631 -12.908 1.00 85.25 271 THR A N 1
ATOM 2074 C CA . THR A 1 271 ? -1.647 -16.301 -14.217 1.00 85.25 271 THR A CA 1
ATOM 2075 C C . THR A 1 271 ? -1.741 -15.352 -15.411 1.00 85.25 271 THR A C 1
ATOM 2077 O O . THR A 1 271 ? -1.330 -15.734 -16.512 1.00 85.25 271 THR A O 1
ATOM 2080 N N . SER A 1 272 ? -2.232 -14.122 -15.224 1.00 89.31 272 SER A N 1
ATOM 2081 C CA . SER A 1 272 ? -2.357 -13.140 -16.309 1.00 89.31 272 SER A CA 1
ATOM 2082 C C . SER A 1 272 ? -0.993 -12.649 -16.802 1.00 89.31 272 SER A C 1
ATOM 2084 O O . SER A 1 272 ? 0.034 -12.797 -16.137 1.00 89.31 272 SER A O 1
ATOM 2086 N N . GLU A 1 273 ? -0.960 -12.066 -18.000 1.00 86.62 273 GLU A N 1
ATOM 2087 C CA . GLU A 1 273 ? 0.252 -11.430 -18.524 1.00 86.62 273 GLU A CA 1
ATOM 2088 C C . GLU A 1 273 ? 0.670 -10.235 -17.657 1.00 86.62 273 GLU A C 1
ATOM 2090 O O . GLU A 1 273 ? 1.815 -10.179 -17.213 1.00 86.62 273 GLU A O 1
ATOM 2095 N N . PHE A 1 274 ? -0.261 -9.329 -17.343 1.00 89.25 274 PHE A N 1
ATOM 2096 C CA . PHE A 1 274 ? 0.016 -8.150 -16.516 1.00 89.25 274 PHE A CA 1
ATOM 2097 C C . PHE A 1 274 ? 0.435 -8.511 -15.094 1.00 89.25 274 PHE A C 1
ATOM 2099 O O . PHE A 1 274 ? 1.431 -7.978 -14.609 1.00 89.25 274 PHE A O 1
ATOM 2106 N N . GLY A 1 275 ? -0.256 -9.460 -14.459 1.00 86.94 275 GLY A N 1
ATOM 2107 C CA . GLY A 1 275 ? 0.115 -9.955 -13.137 1.00 86.94 275 GLY A CA 1
ATOM 2108 C C . GLY A 1 275 ? 1.526 -10.549 -13.117 1.00 86.94 275 GLY A C 1
ATOM 2109 O O . GLY A 1 275 ? 2.342 -10.171 -12.279 1.00 86.94 275 GLY A O 1
ATOM 2110 N N . ARG A 1 276 ? 1.871 -11.403 -14.093 1.00 83.31 276 ARG A N 1
ATOM 2111 C CA . ARG A 1 276 ? 3.220 -11.993 -14.193 1.00 83.31 276 ARG A CA 1
ATOM 2112 C C . ARG A 1 276 ? 4.312 -10.961 -14.479 1.00 83.31 276 ARG A C 1
ATOM 2114 O O . ARG A 1 276 ? 5.406 -11.098 -13.938 1.00 83.31 276 ARG A O 1
ATOM 2121 N N . ILE A 1 277 ? 4.031 -9.945 -15.299 1.00 84.12 277 ILE A N 1
ATOM 2122 C CA . ILE A 1 277 ? 4.977 -8.848 -15.555 1.00 84.12 277 ILE A CA 1
ATOM 2123 C C . ILE A 1 277 ? 5.229 -8.056 -14.270 1.00 84.12 277 ILE A C 1
ATOM 2125 O O . ILE A 1 277 ? 6.388 -7.831 -13.925 1.00 84.12 277 ILE A O 1
ATOM 2129 N N . GLU A 1 278 ? 4.178 -7.671 -13.542 1.00 83.88 278 GLU A N 1
ATOM 2130 C CA . GLU A 1 278 ? 4.339 -6.875 -12.322 1.00 83.88 278 GLU A CA 1
ATOM 2131 C C . GLU A 1 278 ? 4.993 -7.679 -11.188 1.00 83.88 278 GLU A C 1
ATOM 2133 O O . GLU A 1 278 ? 5.793 -7.139 -10.428 1.00 83.88 278 GLU A O 1
ATOM 2138 N N . LEU A 1 279 ? 4.747 -8.991 -11.103 1.00 78.94 279 LEU A N 1
ATOM 2139 C CA . LEU A 1 279 ? 5.474 -9.877 -10.182 1.00 78.94 279 LEU A CA 1
ATOM 2140 C C . LEU A 1 279 ? 6.990 -9.898 -10.448 1.00 78.94 279 LEU A C 1
ATOM 2142 O O . LEU A 1 279 ? 7.760 -10.222 -9.549 1.00 78.94 279 LEU A O 1
ATOM 2146 N N . GLY A 1 280 ? 7.424 -9.525 -11.654 1.00 75.00 280 GLY A N 1
ATOM 2147 C CA . GLY A 1 280 ? 8.828 -9.315 -12.008 1.00 75.00 280 GLY A CA 1
ATOM 2148 C C . GLY A 1 280 ? 9.332 -7.877 -11.829 1.00 75.00 280 GLY A C 1
ATOM 2149 O O . GLY A 1 280 ? 10.463 -7.595 -12.234 1.00 75.00 280 GLY A O 1
ATOM 2150 N N . ALA A 1 281 ? 8.526 -6.962 -11.279 1.00 79.88 281 ALA A N 1
ATOM 2151 C CA . ALA A 1 281 ? 8.908 -5.568 -11.074 1.00 79.88 281 ALA A CA 1
ATOM 2152 C C . ALA A 1 281 ? 10.018 -5.411 -10.019 1.00 79.88 281 ALA A C 1
ATOM 2154 O O . ALA A 1 281 ? 10.373 -6.338 -9.289 1.00 79.88 281 ALA A O 1
ATOM 2155 N N . VAL A 1 282 ? 10.576 -4.202 -9.947 1.00 83.19 282 VAL A N 1
ATOM 2156 C CA . VAL A 1 282 ? 11.667 -3.814 -9.041 1.00 83.19 282 VAL A CA 1
ATOM 2157 C C . VAL A 1 282 ? 11.324 -2.506 -8.320 1.00 83.19 282 VAL A C 1
ATOM 2159 O O . VAL A 1 282 ? 10.398 -1.800 -8.725 1.00 83.19 282 VAL A O 1
ATOM 2162 N N . GLY A 1 283 ? 12.069 -2.172 -7.264 1.00 85.25 283 GLY A N 1
ATOM 2163 C CA . GLY A 1 283 ? 11.829 -0.965 -6.470 1.00 85.25 283 GLY A CA 1
ATOM 2164 C C . GLY A 1 283 ? 10.470 -0.990 -5.764 1.00 85.25 283 GLY A C 1
ATOM 2165 O O . GLY A 1 283 ? 9.955 -2.048 -5.396 1.00 85.25 283 GLY A O 1
ATOM 2166 N N . ASN A 1 284 ? 9.848 0.179 -5.639 1.00 88.94 284 ASN A N 1
ATOM 2167 C CA . ASN A 1 284 ? 8.578 0.373 -4.947 1.00 88.94 284 ASN A CA 1
ATOM 2168 C C . ASN A 1 284 ? 7.439 -0.508 -5.479 1.00 88.94 284 ASN A C 1
ATOM 2170 O O . ASN A 1 284 ? 6.640 -1.003 -4.684 1.00 88.94 284 ASN A O 1
ATOM 2174 N N . HIS A 1 285 ? 7.401 -0.770 -6.790 1.00 89.25 285 HIS A N 1
ATOM 2175 C CA . HIS A 1 285 ? 6.393 -1.650 -7.381 1.00 89.25 285 HIS A CA 1
ATOM 2176 C C . HIS A 1 285 ? 6.445 -3.047 -6.765 1.00 89.25 285 HIS A C 1
ATOM 2178 O O . HIS A 1 285 ? 5.421 -3.577 -6.332 1.00 89.25 285 HIS A O 1
ATOM 2184 N N . ALA A 1 286 ? 7.649 -3.607 -6.654 1.00 86.00 286 ALA A N 1
ATOM 2185 C CA . ALA A 1 286 ? 7.840 -4.908 -6.040 1.00 86.00 286 ALA A CA 1
ATOM 2186 C C . ALA A 1 286 ? 7.478 -4.887 -4.557 1.00 86.00 286 ALA A C 1
ATOM 2188 O O . ALA A 1 286 ? 6.708 -5.733 -4.109 1.00 86.00 286 ALA A O 1
ATOM 2189 N N . THR A 1 287 ? 7.977 -3.900 -3.809 1.00 89.38 287 THR A N 1
ATOM 2190 C CA . THR A 1 287 ? 7.725 -3.765 -2.369 1.00 89.38 287 THR A CA 1
ATOM 2191 C C . THR A 1 287 ? 6.231 -3.815 -2.043 1.00 89.38 287 THR A C 1
ATOM 2193 O O . THR A 1 287 ? 5.801 -4.626 -1.221 1.00 89.38 287 THR A O 1
ATOM 2196 N N . PHE A 1 288 ? 5.415 -2.996 -2.712 1.00 91.81 288 PHE A N 1
ATOM 2197 C CA . PHE A 1 288 ? 3.974 -2.971 -2.455 1.00 91.81 288 PHE A CA 1
ATOM 2198 C C . PHE A 1 288 ? 3.257 -4.208 -2.993 1.00 91.81 288 PHE A C 1
ATOM 2200 O O . PHE A 1 288 ? 2.346 -4.719 -2.335 1.00 91.81 288 PHE A O 1
ATOM 2207 N N . LEU A 1 289 ? 3.679 -4.737 -4.145 1.00 89.00 289 LEU A N 1
ATOM 2208 C CA . LEU A 1 289 ? 3.094 -5.957 -4.690 1.00 89.00 289 LEU A CA 1
ATOM 2209 C C . LEU A 1 289 ? 3.333 -7.165 -3.779 1.00 89.00 289 LEU A C 1
ATOM 2211 O O . LEU A 1 289 ? 2.407 -7.950 -3.585 1.00 89.00 289 LEU A O 1
ATOM 2215 N N . TYR A 1 290 ? 4.514 -7.299 -3.168 1.00 88.00 290 TYR A N 1
ATOM 2216 C CA . TYR A 1 290 ? 4.784 -8.359 -2.194 1.00 88.00 290 TYR A CA 1
ATOM 2217 C C . TYR A 1 290 ? 3.877 -8.266 -0.975 1.00 88.00 290 TYR A C 1
ATOM 2219 O O . TYR A 1 290 ? 3.283 -9.275 -0.591 1.00 88.00 290 TYR A O 1
ATOM 2227 N N . SER A 1 291 ? 3.724 -7.069 -0.407 1.00 90.25 291 SER A N 1
ATOM 2228 C CA . SER A 1 291 ? 2.816 -6.838 0.721 1.00 90.25 291 SER A CA 1
ATOM 2229 C C . SER A 1 291 ? 1.389 -7.252 0.375 1.00 90.25 291 SER A C 1
ATOM 2231 O O . SER A 1 291 ? 0.743 -7.971 1.137 1.00 90.25 291 SER A O 1
ATOM 2233 N N . HIS A 1 292 ? 0.909 -6.857 -0.805 1.00 92.00 292 HIS A N 1
ATOM 2234 C CA . HIS A 1 292 ? -0.436 -7.191 -1.253 1.00 92.00 292 HIS A CA 1
ATOM 2235 C C . HIS A 1 292 ? -0.603 -8.687 -1.564 1.00 92.00 292 HIS A C 1
ATOM 2237 O O . HIS A 1 292 ? -1.575 -9.301 -1.129 1.00 92.00 292 HIS A O 1
ATOM 2243 N N . LYS A 1 293 ? 0.362 -9.313 -2.250 1.00 88.50 293 LYS A N 1
ATOM 2244 C CA . LYS A 1 293 ? 0.353 -10.755 -2.549 1.00 88.50 293 LYS A CA 1
ATOM 2245 C C . LYS A 1 293 ? 0.337 -11.584 -1.268 1.00 88.50 293 LYS A C 1
ATOM 2247 O O . LYS A 1 293 ? -0.436 -12.533 -1.175 1.00 88.50 293 LYS A O 1
ATOM 2252 N N . LEU A 1 294 ? 1.158 -11.220 -0.282 1.00 89.62 294 LEU A N 1
ATOM 2253 C CA . LEU A 1 294 ? 1.192 -11.876 1.023 1.00 89.62 294 LEU A CA 1
ATOM 2254 C C . LEU A 1 294 ? -0.153 -11.757 1.748 1.00 89.62 294 LEU A C 1
ATOM 2256 O O . LEU A 1 294 ? -0.654 -12.750 2.275 1.00 89.62 294 LEU A O 1
ATOM 2260 N N . ALA A 1 295 ? -0.747 -10.562 1.742 1.00 91.75 295 ALA A N 1
ATOM 2261 C CA . ALA A 1 295 ? -2.041 -10.310 2.363 1.00 91.75 295 ALA A CA 1
ATOM 2262 C C . ALA A 1 295 ? -3.157 -11.141 1.725 1.00 91.75 295 ALA A C 1
ATOM 2264 O O . ALA A 1 295 ? -3.875 -11.853 2.426 1.00 91.75 295 ALA A O 1
ATOM 2265 N N . MET A 1 296 ? -3.236 -11.140 0.393 1.00 90.38 296 MET A N 1
ATOM 2266 C CA . MET A 1 296 ? -4.229 -11.929 -0.333 1.00 90.38 296 MET A CA 1
ATOM 2267 C C . MET A 1 296 ? -4.002 -13.435 -0.150 1.00 90.38 296 MET A C 1
ATOM 2269 O O . MET A 1 296 ? -4.963 -14.168 0.065 1.00 90.38 296 MET A O 1
ATOM 2273 N N . ALA A 1 297 ? -2.749 -13.906 -0.141 1.00 87.50 297 ALA A N 1
ATOM 2274 C CA . ALA A 1 297 ? -2.434 -15.300 0.173 1.00 87.50 297 ALA A CA 1
ATOM 2275 C C . ALA A 1 297 ? -2.957 -15.691 1.563 1.00 87.50 297 ALA A C 1
ATOM 2277 O O . ALA A 1 297 ? -3.667 -16.690 1.698 1.00 87.50 297 ALA A O 1
ATOM 2278 N N . LYS A 1 298 ? -2.702 -14.863 2.583 1.00 87.38 298 LYS A N 1
ATOM 2279 C CA . LYS A 1 298 ? -3.212 -15.111 3.936 1.00 87.38 298 LYS A CA 1
ATOM 2280 C C . LYS A 1 298 ? -4.741 -15.090 3.986 1.00 87.38 298 LYS A C 1
ATOM 2282 O O . LYS A 1 298 ? -5.328 -15.976 4.602 1.00 87.38 298 LYS A O 1
ATOM 2287 N N . ALA A 1 299 ? -5.381 -14.152 3.286 1.00 83.19 299 ALA A N 1
ATOM 2288 C CA . ALA A 1 299 ? -6.838 -14.030 3.222 1.00 83.19 299 ALA A CA 1
ATOM 2289 C C . ALA A 1 299 ? -7.528 -15.267 2.613 1.00 83.19 299 ALA A C 1
ATOM 2291 O O . ALA A 1 299 ? -8.661 -15.576 2.987 1.00 83.19 299 ALA A O 1
ATOM 2292 N N . THR A 1 300 ? -6.852 -15.994 1.714 1.00 81.44 300 THR A N 1
ATOM 2293 C CA . THR A 1 300 ? -7.354 -17.267 1.155 1.00 81.44 300 THR A CA 1
ATOM 2294 C C . THR A 1 300 ? -7.181 -18.470 2.090 1.00 81.44 300 THR A C 1
ATOM 2296 O O . THR A 1 300 ? -7.787 -19.516 1.854 1.00 81.44 300 THR A O 1
ATOM 2299 N N . GLY A 1 301 ? -6.376 -18.346 3.152 1.00 83.81 301 GLY A N 1
ATOM 2300 C CA . GLY A 1 301 ? -6.010 -19.459 4.034 1.00 83.81 301 GLY A CA 1
ATOM 2301 C C . GLY A 1 301 ? -4.997 -20.439 3.427 1.00 83.81 301 GLY A C 1
ATOM 2302 O O . GLY A 1 301 ? -4.830 -21.541 3.950 1.00 83.81 301 GLY A O 1
ATOM 2303 N N . ASP A 1 302 ? -4.334 -20.070 2.326 1.00 85.25 302 ASP A N 1
ATOM 2304 C CA . ASP A 1 302 ? -3.307 -20.891 1.682 1.00 85.25 302 ASP A CA 1
ATOM 2305 C C . ASP A 1 302 ? -1.932 -20.661 2.330 1.00 85.25 302 ASP A C 1
ATOM 2307 O O . ASP A 1 302 ? -1.107 -19.867 1.870 1.00 85.25 302 ASP A O 1
ATOM 2311 N N . ASP A 1 303 ? -1.673 -21.382 3.422 1.00 89.81 303 ASP A N 1
ATOM 2312 C CA . ASP A 1 303 ? -0.392 -21.316 4.134 1.00 89.81 303 ASP A CA 1
ATOM 2313 C C . ASP A 1 303 ? 0.805 -21.720 3.251 1.00 89.81 303 ASP A C 1
ATOM 2315 O O . ASP A 1 303 ? 1.920 -21.246 3.474 1.00 89.81 303 ASP A O 1
ATOM 2319 N N . ALA A 1 304 ? 0.608 -22.574 2.237 1.00 88.12 304 ALA A N 1
ATOM 2320 C CA . ALA A 1 304 ? 1.685 -22.966 1.330 1.00 88.12 304 ALA A CA 1
ATOM 2321 C C . ALA A 1 304 ? 2.078 -21.803 0.411 1.00 88.12 304 ALA A C 1
ATOM 2323 O O . ALA A 1 304 ? 3.271 -21.555 0.221 1.00 88.12 304 ALA A O 1
ATOM 2324 N N . LEU A 1 305 ? 1.093 -21.057 -0.096 1.00 85.25 305 LEU A N 1
ATOM 2325 C CA . LEU A 1 305 ? 1.332 -19.828 -0.847 1.00 85.25 305 LEU A CA 1
ATOM 2326 C C . LEU A 1 305 ? 1.997 -18.755 0.026 1.00 85.25 305 LEU A C 1
ATOM 2328 O O . LEU A 1 305 ? 2.923 -18.093 -0.435 1.00 85.25 305 LEU A O 1
ATOM 2332 N N . VAL A 1 306 ? 1.592 -18.609 1.293 1.00 89.06 306 VAL A N 1
ATOM 2333 C CA . VAL A 1 306 ? 2.257 -17.692 2.240 1.00 89.06 306 VAL A CA 1
ATOM 2334 C C . VAL A 1 306 ? 3.738 -18.052 2.398 1.00 89.06 306 VAL A C 1
ATOM 2336 O O . VAL A 1 306 ? 4.600 -17.187 2.248 1.00 89.06 306 VAL A O 1
ATOM 2339 N N . LEU A 1 307 ? 4.05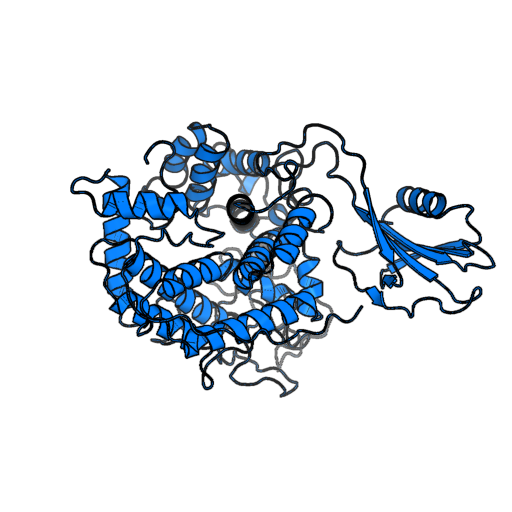1 -19.327 2.651 1.00 87.75 307 LEU A N 1
ATOM 2340 C CA . LEU A 1 307 ? 5.435 -19.791 2.796 1.00 87.75 307 LEU A CA 1
ATOM 2341 C C . LEU A 1 307 ? 6.261 -19.587 1.515 1.00 87.75 307 LEU A C 1
ATOM 2343 O O . LEU A 1 307 ? 7.433 -19.221 1.611 1.00 87.75 307 LEU A O 1
ATOM 2347 N N . ASP A 1 308 ? 5.665 -19.782 0.336 1.00 83.25 308 ASP A N 1
ATOM 2348 C CA . ASP A 1 308 ? 6.315 -19.529 -0.957 1.00 83.25 308 ASP A CA 1
ATOM 2349 C C . ASP A 1 308 ? 6.651 -18.042 -1.151 1.00 83.25 308 ASP A C 1
ATOM 2351 O O . ASP A 1 308 ? 7.794 -17.700 -1.467 1.00 83.25 308 ASP A O 1
ATOM 2355 N N . VAL A 1 309 ? 5.697 -17.146 -0.863 1.00 83.75 309 VAL A N 1
ATOM 2356 C CA . VAL A 1 309 ? 5.905 -15.690 -0.935 1.00 83.75 309 VAL A CA 1
ATOM 2357 C C . VAL A 1 309 ? 7.029 -15.255 0.003 1.00 83.75 309 VAL A C 1
ATOM 2359 O O . VAL A 1 309 ? 7.938 -14.542 -0.422 1.00 83.75 309 VAL A O 1
ATOM 2362 N N . VAL A 1 310 ? 7.011 -15.713 1.257 1.00 85.00 310 VAL A N 1
ATOM 2363 C CA . VAL A 1 310 ? 8.031 -15.362 2.259 1.00 85.00 310 VAL A CA 1
ATOM 2364 C C . VAL A 1 310 ? 9.415 -15.884 1.869 1.00 85.00 310 VAL A C 1
ATOM 2366 O O . VAL A 1 310 ? 10.401 -15.156 1.994 1.00 85.00 310 VAL A O 1
ATOM 2369 N N . ALA A 1 311 ? 9.507 -17.113 1.354 1.00 78.25 311 ALA A N 1
ATOM 2370 C CA . ALA A 1 311 ? 10.769 -17.673 0.872 1.00 78.25 311 ALA A CA 1
ATOM 2371 C C . ALA A 1 311 ? 11.342 -16.882 -0.320 1.00 78.25 311 ALA A C 1
ATOM 2373 O O . ALA A 1 311 ? 12.561 -16.767 -0.455 1.00 78.25 311 ALA A O 1
ATOM 2374 N N . GLY A 1 312 ? 10.481 -16.302 -1.164 1.00 73.44 312 GLY A N 1
ATOM 2375 C CA . GLY A 1 312 ? 10.890 -15.506 -2.323 1.00 73.44 312 GLY A CA 1
ATOM 2376 C C . GLY A 1 312 ? 11.463 -14.119 -1.999 1.00 73.44 312 GLY A C 1
ATOM 2377 O O . GLY A 1 312 ? 12.224 -13.579 -2.803 1.00 73.44 312 GLY A O 1
ATOM 2378 N N . LEU A 1 313 ? 11.170 -13.563 -0.816 1.00 73.62 313 LEU A N 1
ATOM 2379 C CA . LEU A 1 313 ? 11.507 -12.182 -0.425 1.00 73.62 313 LEU A CA 1
ATOM 2380 C C . LEU A 1 313 ? 12.992 -11.881 -0.197 1.00 73.62 313 LEU A C 1
ATOM 2382 O O . LEU A 1 313 ? 13.350 -10.707 -0.080 1.00 73.62 313 LEU A O 1
ATOM 2386 N N . ARG A 1 314 ? 13.850 -12.899 -0.098 1.00 65.38 314 ARG A N 1
ATOM 2387 C CA . ARG A 1 314 ? 15.295 -12.709 0.130 1.00 65.38 314 ARG A CA 1
ATOM 2388 C C . ARG A 1 314 ? 16.167 -13.081 -1.049 1.00 65.38 314 ARG A C 1
ATOM 2390 O O . ARG A 1 314 ? 17.227 -12.499 -1.228 1.00 65.38 314 ARG A O 1
ATOM 2397 N N . THR A 1 315 ? 15.762 -14.092 -1.796 1.00 56.31 315 THR A N 1
ATOM 2398 C CA . THR A 1 315 ? 16.673 -14.772 -2.710 1.00 56.31 315 THR A CA 1
ATOM 2399 C C . THR A 1 315 ? 16.111 -14.701 -4.115 1.00 56.31 315 THR A C 1
ATOM 2401 O O . THR A 1 315 ? 16.772 -14.167 -5.000 1.00 56.31 315 THR A O 1
ATOM 2404 N N . ARG A 1 316 ? 14.878 -15.180 -4.302 1.00 52.56 316 ARG A N 1
ATOM 2405 C CA . ARG A 1 316 ? 14.279 -15.371 -5.620 1.00 52.56 316 ARG A CA 1
ATOM 2406 C C . ARG A 1 316 ? 14.015 -14.019 -6.273 1.00 52.56 316 ARG A C 1
ATOM 2408 O O . ARG A 1 316 ? 14.672 -13.696 -7.239 1.00 52.56 316 ARG A O 1
ATOM 2415 N N . GLU A 1 317 ? 13.180 -13.158 -5.723 1.00 59.09 317 GLU A N 1
ATOM 2416 C CA . GLU A 1 317 ? 12.460 -12.212 -6.582 1.00 59.09 317 GLU A CA 1
ATOM 2417 C C . GLU A 1 317 ? 13.207 -10.942 -7.015 1.00 59.09 317 GLU A C 1
ATOM 2419 O O . GLU A 1 317 ? 14.030 -10.401 -6.287 1.00 59.09 317 GLU A O 1
ATOM 2424 N N . ALA A 1 318 ? 12.907 -10.439 -8.222 1.00 51.41 318 ALA A N 1
ATOM 2425 C CA . ALA A 1 318 ? 13.606 -9.298 -8.837 1.00 51.41 318 ALA A CA 1
ATOM 2426 C C . ALA A 1 318 ? 13.606 -8.043 -7.952 1.00 51.41 318 ALA A C 1
ATOM 2428 O O . ALA A 1 318 ? 14.572 -7.285 -7.941 1.00 51.41 318 ALA A O 1
ATOM 2429 N N . GLY A 1 319 ? 12.515 -7.842 -7.210 1.00 54.19 319 GLY A N 1
ATOM 2430 C CA . GLY A 1 319 ? 12.367 -6.779 -6.225 1.00 54.19 319 GLY A CA 1
ATOM 2431 C C . GLY A 1 319 ? 12.226 -7.297 -4.798 1.00 54.19 319 GLY A C 1
ATOM 2432 O O . GLY A 1 319 ? 11.521 -6.705 -3.982 1.00 54.19 319 GLY A O 1
ATOM 2433 N N . SER A 1 320 ? 12.903 -8.406 -4.494 1.00 62.59 320 SER A N 1
ATOM 2434 C CA . SER A 1 320 ? 13.137 -8.833 -3.118 1.00 62.59 320 SER A CA 1
ATOM 2435 C C . SER A 1 320 ? 13.794 -7.694 -2.314 1.00 62.59 320 SER A C 1
ATOM 2437 O O . SER A 1 320 ? 14.450 -6.807 -2.874 1.00 62.59 320 SER A O 1
ATOM 2439 N N . LEU A 1 321 ? 13.631 -7.708 -0.986 1.00 66.12 321 LEU A N 1
ATOM 2440 C CA . LEU A 1 321 ? 14.191 -6.688 -0.081 1.00 66.12 321 LEU A CA 1
ATOM 2441 C C . LEU A 1 321 ? 15.703 -6.477 -0.288 1.00 66.12 321 LEU A C 1
ATOM 2443 O O . LEU A 1 321 ? 16.220 -5.397 -0.023 1.00 66.12 321 LEU A O 1
ATOM 2447 N N . ALA A 1 322 ? 16.401 -7.506 -0.765 1.00 58.44 322 ALA A N 1
ATOM 2448 C CA . ALA A 1 322 ? 17.845 -7.535 -0.917 1.00 58.44 322 ALA A CA 1
ATOM 2449 C C . ALA A 1 322 ? 18.395 -6.794 -2.146 1.00 58.44 322 ALA A C 1
ATOM 2451 O O . ALA A 1 322 ? 19.544 -6.365 -2.123 1.00 58.44 322 ALA A O 1
ATOM 2452 N N . TRP A 1 323 ? 17.615 -6.652 -3.219 1.00 68.31 323 TRP A N 1
ATOM 2453 C CA . TRP A 1 323 ? 18.145 -6.201 -4.517 1.00 68.31 323 TRP A CA 1
ATOM 2454 C C . TRP A 1 323 ? 17.953 -4.717 -4.808 1.00 68.31 323 TRP A C 1
ATOM 2456 O O . TRP A 1 323 ? 18.523 -4.195 -5.761 1.00 68.31 323 TRP A O 1
ATOM 2466 N N . GLN A 1 324 ? 17.134 -4.041 -4.007 1.00 80.25 324 GLN A N 1
ATOM 2467 C CA . GLN A 1 324 ? 16.750 -2.648 -4.239 1.00 80.25 324 GLN A CA 1
ATOM 2468 C C . GLN A 1 324 ? 17.433 -1.646 -3.301 1.00 80.25 324 GLN A C 1
ATOM 2470 O O . GLN A 1 324 ? 17.224 -0.446 -3.461 1.00 80.25 324 GLN A O 1
ATOM 2475 N N . ILE A 1 325 ? 18.235 -2.123 -2.341 1.00 82.94 325 ILE A N 1
ATOM 2476 C CA . ILE A 1 325 ? 18.946 -1.294 -1.363 1.00 82.94 325 ILE A CA 1
ATOM 2477 C C . ILE A 1 325 ? 20.451 -1.536 -1.511 1.00 82.94 325 ILE A C 1
ATOM 2479 O O . ILE A 1 325 ? 20.933 -2.657 -1.354 1.00 82.94 325 ILE A O 1
ATOM 2483 N N . GLU A 1 326 ? 21.204 -0.479 -1.783 1.00 81.19 326 GLU A N 1
ATOM 2484 C CA . GLU A 1 326 ? 22.668 -0.492 -1.860 1.00 81.19 326 GLU A CA 1
ATOM 2485 C C . GLU A 1 326 ? 23.308 -0.566 -0.462 1.00 81.19 326 GLU A C 1
ATOM 2487 O O . GLU A 1 326 ? 22.667 -0.197 0.525 1.00 81.19 326 GLU A O 1
ATOM 2492 N N . PRO A 1 327 ? 24.598 -0.935 -0.331 1.00 79.31 327 PRO A N 1
ATOM 2493 C CA . PRO A 1 327 ? 25.322 -0.903 0.949 1.00 79.31 327 PRO A CA 1
ATOM 2494 C C . PRO A 1 327 ? 25.239 0.414 1.712 1.00 79.31 327 PRO A C 1
ATOM 2496 O O . PRO A 1 327 ? 25.287 0.445 2.946 1.00 79.31 327 PRO A O 1
ATOM 2499 N N . SER A 1 328 ? 25.144 1.515 0.971 1.00 82.38 328 SER A N 1
ATOM 2500 C CA . SER A 1 328 ? 24.978 2.861 1.513 1.00 82.38 328 SER A CA 1
ATOM 2501 C C . SER A 1 328 ? 23.603 3.091 2.147 1.00 82.38 328 SER A C 1
ATOM 2503 O O . SER A 1 328 ? 23.455 4.055 2.895 1.00 82.38 328 SER A O 1
ATOM 2505 N N . GLY A 1 329 ? 22.621 2.237 1.852 1.00 86.81 329 GLY A N 1
ATOM 2506 C CA . GLY A 1 329 ? 21.200 2.448 2.108 1.00 86.81 329 GLY A CA 1
ATOM 2507 C C . GLY A 1 329 ? 20.464 3.151 0.968 1.00 86.81 329 GLY A C 1
ATOM 2508 O O . GLY A 1 329 ? 19.242 3.250 0.999 1.00 86.81 329 GLY A O 1
ATOM 2509 N N . GLU A 1 330 ? 21.177 3.636 -0.048 1.00 88.81 330 GLU A N 1
ATOM 2510 C CA . GLU A 1 330 ? 20.533 4.246 -1.207 1.00 88.81 330 GLU A CA 1
ATOM 2511 C C . GLU A 1 330 ? 19.629 3.231 -1.918 1.00 88.81 330 GLU A C 1
ATOM 2513 O O . GLU A 1 330 ? 19.967 2.054 -2.011 1.00 88.81 330 GLU A O 1
ATOM 2518 N N . MET A 1 331 ? 18.488 3.691 -2.435 1.00 90.88 331 MET A N 1
ATOM 2519 C CA . MET A 1 331 ? 17.604 2.902 -3.294 1.00 90.88 331 MET A CA 1
ATOM 2520 C C . MET A 1 331 ? 17.662 3.474 -4.719 1.00 90.88 331 MET A C 1
ATOM 2522 O O . MET A 1 331 ? 16.876 4.372 -5.030 1.00 90.88 331 MET A O 1
ATOM 2526 N N . PRO A 1 332 ? 18.576 3.003 -5.595 1.00 87.75 332 PRO A N 1
ATOM 2527 C CA . PRO A 1 332 ? 18.927 3.691 -6.843 1.00 87.75 332 PRO A CA 1
ATOM 2528 C C . PRO A 1 332 ? 17.773 3.851 -7.830 1.00 87.75 332 PRO A C 1
ATOM 2530 O O . PRO A 1 332 ? 17.699 4.840 -8.554 1.00 87.75 332 PRO A O 1
ATOM 2533 N N . ILE A 1 333 ? 16.851 2.883 -7.858 1.00 86.19 333 ILE A N 1
ATOM 2534 C CA . ILE A 1 333 ? 15.648 2.951 -8.700 1.00 86.19 333 ILE A CA 1
ATOM 2535 C C . ILE A 1 333 ? 14.784 4.151 -8.300 1.00 86.19 333 ILE A C 1
ATOM 2537 O O . ILE A 1 333 ? 14.231 4.823 -9.168 1.00 86.19 333 ILE A O 1
ATOM 2541 N N . GLU A 1 334 ? 14.709 4.442 -7.000 1.00 89.94 334 GLU A N 1
ATOM 2542 C CA . GLU A 1 334 ? 13.929 5.552 -6.462 1.00 89.94 334 GLU A CA 1
ATOM 2543 C C . GLU A 1 334 ? 14.696 6.870 -6.547 1.00 89.94 334 GLU A C 1
ATOM 2545 O O . GLU A 1 334 ? 14.125 7.883 -6.954 1.00 89.94 334 GLU A O 1
ATOM 2550 N N . THR A 1 335 ? 16.001 6.870 -6.242 1.00 90.00 335 THR A N 1
ATOM 2551 C CA . THR A 1 335 ? 16.817 8.091 -6.308 1.00 90.00 335 THR A CA 1
ATOM 2552 C C . THR A 1 335 ? 17.023 8.605 -7.734 1.00 90.00 335 THR A C 1
ATOM 2554 O O . THR A 1 335 ? 17.219 9.805 -7.931 1.00 90.00 335 THR A O 1
ATOM 2557 N N . ALA A 1 336 ? 16.887 7.736 -8.740 1.00 87.50 336 ALA A N 1
ATOM 2558 C CA . ALA A 1 336 ? 16.914 8.102 -10.155 1.00 87.50 336 ALA A CA 1
ATOM 2559 C C . ALA A 1 336 ? 15.604 8.728 -10.674 1.00 87.50 336 ALA A C 1
ATOM 2561 O O . ALA A 1 336 ? 15.563 9.186 -11.819 1.00 87.50 336 ALA A O 1
ATOM 2562 N N . ARG A 1 337 ? 14.518 8.742 -9.887 1.00 85.88 337 ARG A N 1
ATOM 2563 C CA . ARG A 1 337 ? 13.229 9.300 -10.330 1.00 85.88 337 ARG A CA 1
ATOM 2564 C C . ARG A 1 337 ? 13.257 10.831 -10.359 1.00 85.88 337 ARG A C 1
ATOM 2566 O O . ARG A 1 337 ? 13.900 11.444 -9.510 1.00 85.88 337 ARG A O 1
ATOM 2573 N N . PRO A 1 338 ? 12.465 11.477 -11.237 1.00 84.56 338 PRO A N 1
ATOM 2574 C CA . PRO A 1 338 ? 12.297 12.930 -11.196 1.00 84.56 338 PRO A CA 1
ATOM 2575 C C . PRO A 1 338 ? 11.706 13.442 -9.879 1.00 84.56 338 PRO A C 1
ATOM 2577 O O . PRO A 1 338 ? 11.866 14.604 -9.561 1.00 84.56 338 PRO A O 1
ATOM 2580 N N . THR A 1 339 ? 11.018 12.610 -9.097 1.00 86.50 339 THR A N 1
ATOM 2581 C CA . THR A 1 339 ? 10.564 12.940 -7.730 1.00 86.50 339 THR A CA 1
ATOM 2582 C C . THR A 1 339 ? 11.235 12.005 -6.726 1.00 86.50 339 THR A C 1
ATOM 2584 O O . THR A 1 339 ? 10.594 11.222 -6.021 1.00 86.50 339 THR A O 1
ATOM 2587 N N . SER A 1 340 ? 12.569 12.017 -6.739 1.00 89.94 340 SER A N 1
ATOM 2588 C CA . SER A 1 340 ? 13.391 11.014 -6.065 1.00 89.94 340 SER A CA 1
ATOM 2589 C C . SER A 1 340 ? 13.188 10.968 -4.559 1.00 89.94 340 SER A C 1
ATOM 2591 O O . SER A 1 340 ? 13.208 9.879 -3.978 1.00 89.94 340 SER A O 1
ATOM 2593 N N . LYS A 1 341 ? 12.943 12.116 -3.912 1.00 90.81 341 LYS A N 1
ATOM 2594 C CA . LYS A 1 341 ? 12.696 12.162 -2.466 1.00 90.81 341 LYS A CA 1
ATOM 2595 C C . LYS A 1 341 ? 11.399 11.438 -2.122 1.00 90.81 341 LYS A C 1
ATOM 2597 O O . LYS A 1 341 ? 11.376 10.600 -1.221 1.00 90.81 341 LYS A O 1
ATOM 2602 N N . THR A 1 342 ? 10.333 11.741 -2.857 1.00 89.94 342 THR A N 1
ATOM 2603 C CA . THR A 1 342 ? 8.998 11.167 -2.665 1.00 89.94 342 THR A CA 1
ATOM 2604 C C . THR A 1 342 ? 9.031 9.658 -2.863 1.00 89.94 342 THR A C 1
ATOM 2606 O O . THR A 1 342 ? 8.578 8.926 -1.987 1.00 89.94 342 THR A O 1
ATOM 2609 N N . TYR A 1 343 ? 9.627 9.176 -3.956 1.00 91.19 343 TYR A N 1
ATOM 2610 C CA . TYR A 1 343 ? 9.730 7.739 -4.222 1.00 91.19 343 TYR A CA 1
ATOM 2611 C C . TYR A 1 343 ? 10.621 7.009 -3.207 1.00 91.19 343 TYR A C 1
ATOM 2613 O O . TYR A 1 343 ? 10.278 5.904 -2.790 1.00 91.19 343 TYR A O 1
ATOM 2621 N N . SER A 1 344 ? 11.703 7.638 -2.734 1.00 93.50 344 SER A N 1
ATOM 2622 C CA . SER A 1 344 ? 12.561 7.050 -1.695 1.00 93.50 344 SER A CA 1
ATOM 2623 C C . SER A 1 344 ? 11.815 6.896 -0.366 1.00 93.50 344 SER A C 1
ATOM 2625 O O . SER A 1 344 ? 11.862 5.834 0.246 1.00 93.50 344 SER A O 1
ATOM 2627 N N . ILE A 1 345 ? 11.068 7.917 0.070 1.00 93.50 345 ILE A N 1
ATOM 2628 C CA . ILE A 1 345 ? 10.253 7.845 1.296 1.00 93.50 345 ILE A CA 1
ATOM 2629 C C . ILE A 1 345 ? 9.086 6.861 1.125 1.00 93.50 345 ILE A C 1
ATOM 2631 O O . ILE A 1 345 ? 8.773 6.105 2.046 1.00 93.50 345 ILE A O 1
ATOM 2635 N N . MET A 1 346 ? 8.451 6.835 -0.049 1.00 92.75 346 MET A N 1
ATOM 2636 C CA . MET A 1 346 ? 7.351 5.919 -0.358 1.00 92.75 346 MET A CA 1
ATOM 2637 C C . MET A 1 346 ? 7.812 4.460 -0.315 1.00 92.75 346 MET A C 1
ATOM 2639 O O . MET A 1 346 ? 7.181 3.642 0.354 1.00 92.75 346 MET A O 1
ATOM 2643 N N . ASN A 1 347 ? 8.923 4.131 -0.981 1.00 93.38 347 ASN A N 1
ATOM 2644 C CA . ASN A 1 347 ? 9.453 2.773 -0.959 1.00 93.38 347 ASN A CA 1
ATOM 2645 C C . ASN A 1 347 ? 9.905 2.382 0.449 1.00 93.38 347 ASN A C 1
ATOM 2647 O O . ASN A 1 347 ? 9.605 1.282 0.892 1.00 93.38 347 ASN A O 1
ATOM 2651 N N . LEU A 1 348 ? 10.541 3.295 1.193 1.00 93.62 348 LEU A N 1
ATOM 2652 C CA . LEU A 1 348 ? 10.944 3.038 2.575 1.00 93.62 348 LEU A CA 1
ATOM 2653 C C . LEU A 1 348 ? 9.748 2.692 3.475 1.00 93.62 348 LEU A C 1
ATOM 2655 O O . LEU A 1 348 ? 9.826 1.748 4.256 1.00 93.62 348 LEU A O 1
ATOM 2659 N N . ASN A 1 349 ? 8.626 3.402 3.327 1.00 93.00 349 ASN A N 1
ATOM 2660 C CA . ASN A 1 349 ? 7.375 3.069 4.013 1.00 93.00 349 ASN A CA 1
ATOM 2661 C C . ASN A 1 349 ? 6.889 1.654 3.678 1.00 93.00 349 ASN A C 1
ATOM 2663 O O . ASN A 1 349 ? 6.589 0.874 4.582 1.00 93.00 349 ASN A O 1
ATOM 2667 N N . GLY A 1 350 ? 6.863 1.303 2.389 1.00 92.44 350 GLY A N 1
ATOM 2668 C CA . GLY A 1 350 ? 6.565 -0.062 1.951 1.00 92.44 350 GLY A CA 1
ATOM 2669 C C . GLY A 1 350 ? 7.534 -1.090 2.552 1.00 92.44 350 GLY A C 1
ATOM 2670 O O . GLY A 1 350 ? 7.090 -2.140 3.000 1.00 92.44 350 GLY A O 1
ATOM 2671 N N . LEU A 1 351 ? 8.820 -0.730 2.632 1.00 91.75 351 LEU A N 1
ATOM 2672 C CA . LEU A 1 351 ? 9.931 -1.350 3.366 1.00 91.75 351 LEU A CA 1
ATOM 2673 C C . LEU A 1 351 ? 9.504 -1.955 4.702 1.00 91.75 351 LEU A C 1
ATOM 2675 O O . LEU A 1 351 ? 9.471 -3.169 4.923 1.00 91.75 351 LEU A O 1
ATOM 2679 N N . PHE A 1 352 ? 9.179 -1.033 5.603 1.00 93.44 352 PHE A N 1
ATOM 2680 C CA . PHE A 1 352 ? 8.822 -1.327 6.983 1.00 93.44 352 PHE A CA 1
ATOM 2681 C C . PHE A 1 352 ? 7.493 -2.073 7.087 1.00 93.44 352 PHE A C 1
ATOM 2683 O O . PHE A 1 352 ? 7.400 -3.045 7.836 1.00 93.44 352 PHE A O 1
ATOM 2690 N N . LEU A 1 353 ? 6.483 -1.668 6.312 1.00 93.19 353 LEU A N 1
ATOM 2691 C CA . LEU A 1 353 ? 5.178 -2.331 6.325 1.00 93.19 353 LEU A CA 1
ATOM 2692 C C . LEU A 1 353 ? 5.257 -3.776 5.822 1.00 93.19 353 LEU A C 1
ATOM 2694 O O . LEU A 1 353 ? 4.612 -4.643 6.400 1.00 93.19 353 LEU A O 1
ATOM 2698 N N . LEU A 1 354 ? 6.070 -4.060 4.800 1.00 91.44 354 LEU A N 1
ATOM 2699 C CA . LEU A 1 354 ? 6.323 -5.422 4.323 1.00 91.44 354 LEU A CA 1
ATOM 2700 C C . LEU A 1 354 ? 7.023 -6.264 5.396 1.00 91.44 354 LEU A C 1
ATOM 2702 O O . LEU A 1 354 ? 6.647 -7.415 5.617 1.00 91.44 354 LEU A O 1
ATOM 2706 N N . GLY A 1 355 ? 8.009 -5.687 6.088 1.00 90.69 355 GLY A N 1
ATOM 2707 C CA . GLY A 1 355 ? 8.670 -6.324 7.227 1.00 90.69 355 GLY A CA 1
ATOM 2708 C C . GLY A 1 355 ? 7.678 -6.751 8.311 1.00 90.69 355 GLY A C 1
ATOM 2709 O O . GLY A 1 355 ? 7.615 -7.926 8.673 1.00 90.69 355 GLY A O 1
ATOM 2710 N N . VAL A 1 356 ? 6.829 -5.824 8.759 1.00 92.62 356 VAL A N 1
ATOM 2711 C CA . VAL A 1 356 ? 5.750 -6.116 9.720 1.00 92.62 356 VAL A CA 1
ATOM 2712 C C . VAL A 1 356 ? 4.780 -7.166 9.170 1.00 92.62 356 VAL A C 1
ATOM 2714 O O . VAL A 1 356 ? 4.423 -8.111 9.877 1.00 92.62 356 VAL A O 1
ATOM 2717 N N . ALA A 1 357 ? 4.384 -7.035 7.901 1.00 92.56 357 ALA A N 1
ATOM 2718 C CA . ALA A 1 357 ? 3.422 -7.926 7.263 1.00 92.56 357 ALA A CA 1
ATOM 2719 C C . ALA A 1 357 ? 3.865 -9.384 7.306 1.00 92.56 357 ALA A C 1
ATOM 2721 O O . ALA A 1 357 ? 3.081 -10.282 7.618 1.00 92.56 357 ALA A O 1
ATOM 2722 N N . VAL A 1 358 ? 5.138 -9.622 7.019 1.00 90.25 358 VAL A N 1
ATOM 2723 C CA . VAL A 1 358 ? 5.681 -10.972 7.018 1.00 90.25 358 VAL A CA 1
ATOM 2724 C C . VAL A 1 358 ? 5.902 -11.501 8.432 1.00 90.25 358 VAL A C 1
ATOM 2726 O O . VAL A 1 358 ? 5.611 -12.673 8.664 1.00 90.25 358 VAL A O 1
ATOM 2729 N N . GLU A 1 359 ? 6.333 -10.676 9.393 1.00 90.12 359 GLU A N 1
ATOM 2730 C CA . GLU A 1 359 ? 6.393 -11.104 10.799 1.00 90.12 359 GLU A CA 1
ATOM 2731 C C . GLU A 1 359 ? 5.041 -11.628 11.269 1.00 90.12 359 GLU A C 1
ATOM 2733 O O . GLU A 1 359 ? 4.960 -12.715 11.845 1.00 90.12 359 GLU A O 1
ATOM 2738 N N . ASN A 1 360 ? 3.977 -10.884 10.973 1.00 91.75 360 ASN A N 1
ATOM 2739 C CA . ASN A 1 360 ? 2.624 -11.275 11.334 1.00 91.75 360 ASN A CA 1
ATOM 2740 C C . ASN A 1 360 ? 2.152 -12.501 10.548 1.00 91.75 360 ASN A C 1
ATOM 2742 O O . ASN A 1 360 ? 1.625 -13.434 11.153 1.00 91.75 360 ASN A O 1
ATOM 2746 N N . ALA A 1 361 ? 2.395 -12.563 9.236 1.00 90.38 361 ALA A N 1
ATOM 2747 C CA . ALA A 1 361 ? 2.017 -13.714 8.414 1.00 90.38 361 ALA A CA 1
ATOM 2748 C C . ALA A 1 361 ? 2.704 -15.014 8.865 1.00 90.38 361 ALA A C 1
ATOM 2750 O O . ALA A 1 361 ? 2.106 -16.088 8.783 1.00 90.38 361 ALA A O 1
ATOM 2751 N N . CYS A 1 362 ? 3.933 -14.918 9.377 1.00 88.75 362 CYS A N 1
ATOM 2752 C CA . CYS A 1 362 ? 4.705 -16.046 9.887 1.00 88.75 362 CYS A CA 1
ATOM 2753 C C . CYS A 1 362 ? 4.267 -16.537 11.272 1.00 88.75 362 CYS A C 1
ATOM 2755 O O . CYS A 1 362 ? 4.682 -17.621 11.693 1.00 88.75 362 CYS A O 1
ATOM 2757 N N . ARG A 1 363 ? 3.411 -15.798 11.990 1.00 86.19 363 ARG A N 1
ATOM 2758 C CA . ARG A 1 363 ? 2.854 -16.254 13.271 1.00 86.19 363 ARG A CA 1
ATOM 2759 C C . ARG A 1 363 ? 2.049 -17.535 13.060 1.00 86.19 363 ARG A C 1
ATOM 2761 O O . ARG A 1 363 ? 1.116 -17.588 12.267 1.00 86.19 363 ARG A O 1
ATOM 2768 N N . GLY A 1 364 ? 2.418 -18.584 13.790 1.00 79.62 364 GLY A N 1
ATOM 2769 C CA . GLY A 1 364 ? 1.776 -19.895 13.672 1.00 79.62 364 GLY A CA 1
ATOM 2770 C C . GLY A 1 364 ? 2.192 -20.704 12.438 1.00 79.62 364 GLY A C 1
ATOM 2771 O O . GLY A 1 364 ? 1.723 -21.831 12.292 1.00 79.62 364 GLY A O 1
ATOM 2772 N N . LEU A 1 365 ? 3.097 -20.189 11.597 1.00 85.56 365 LEU A N 1
ATOM 2773 C CA . LEU A 1 365 ? 3.663 -20.897 10.449 1.00 85.56 365 LEU A CA 1
ATOM 2774 C C . LEU A 1 365 ? 5.137 -21.242 10.676 1.00 85.56 365 LEU A C 1
ATOM 2776 O O . LEU A 1 365 ? 5.844 -20.619 11.463 1.00 85.56 365 LEU A O 1
ATOM 2780 N N . SER A 1 366 ? 5.622 -22.253 9.957 1.00 83.88 366 SER A N 1
ATOM 2781 C CA . SER A 1 366 ? 7.038 -22.649 9.971 1.00 83.88 366 SER A CA 1
ATOM 2782 C C . SER A 1 366 ? 7.849 -21.855 8.943 1.00 83.88 366 SER A C 1
ATOM 2784 O O . SER A 1 366 ? 8.495 -22.443 8.076 1.00 83.88 366 SER A O 1
ATOM 2786 N N . CYS A 1 367 ? 7.787 -20.521 9.002 1.00 82.44 367 CYS A N 1
ATOM 2787 C CA . CYS A 1 367 ? 8.662 -19.676 8.190 1.00 82.44 367 CYS A CA 1
ATOM 2788 C C . CYS A 1 367 ? 10.134 -19.936 8.537 1.00 82.44 367 CYS A C 1
ATOM 2790 O O . CYS A 1 367 ? 10.464 -20.228 9.688 1.00 82.44 367 CYS A O 1
ATOM 2792 N N . SER A 1 368 ? 11.026 -19.810 7.549 1.00 72.38 368 SER A N 1
ATOM 2793 C CA . SER A 1 368 ? 12.464 -19.927 7.802 1.00 72.38 368 SER A CA 1
ATOM 2794 C C . SER A 1 368 ? 12.906 -18.890 8.838 1.00 72.38 368 SER A C 1
ATOM 2796 O O . SER A 1 368 ? 12.577 -17.710 8.715 1.00 72.38 368 SER A O 1
ATOM 2798 N N . SER A 1 369 ? 13.692 -19.314 9.832 1.00 65.62 369 SER A N 1
ATOM 2799 C CA . SER A 1 369 ? 14.342 -18.395 10.777 1.00 65.62 369 SER A CA 1
ATOM 2800 C C . SER A 1 369 ? 15.263 -17.404 10.070 1.00 65.62 369 SER A C 1
ATOM 2802 O O . SER A 1 369 ? 15.487 -16.303 10.564 1.00 65.62 369 SER A O 1
ATOM 2804 N N . ASP A 1 370 ? 15.743 -17.775 8.885 1.00 62.81 370 ASP A N 1
ATOM 2805 C CA . ASP A 1 370 ? 16.568 -16.932 8.035 1.00 62.81 370 ASP A CA 1
ATOM 2806 C C . ASP A 1 370 ? 15.750 -15.857 7.325 1.00 62.81 370 ASP A C 1
ATOM 2808 O O . ASP A 1 370 ? 16.273 -15.273 6.395 1.00 62.81 370 ASP A O 1
ATOM 2812 N N . TRP A 1 371 ? 14.480 -15.611 7.664 1.00 69.25 371 TRP A N 1
ATOM 2813 C CA . TRP A 1 371 ? 13.701 -14.539 7.045 1.00 69.25 371 TRP A CA 1
ATOM 2814 C C . TRP A 1 371 ? 13.792 -13.196 7.799 1.00 69.25 371 TRP A C 1
ATOM 2816 O O . TRP A 1 371 ? 13.680 -12.162 7.145 1.00 69.25 371 TRP A O 1
ATOM 2826 N N . ASP A 1 372 ? 14.125 -13.165 9.098 1.00 76.19 372 ASP A N 1
ATOM 2827 C CA . ASP A 1 372 ? 14.091 -11.958 9.956 1.00 76.19 372 ASP A CA 1
ATOM 2828 C C . ASP A 1 372 ? 14.494 -10.644 9.256 1.00 76.19 372 ASP A C 1
ATOM 2830 O O . ASP A 1 372 ? 15.673 -10.417 8.996 1.00 76.19 372 ASP A O 1
ATOM 2834 N N . TRP A 1 373 ? 13.529 -9.766 8.974 1.00 80.31 373 TRP A N 1
ATOM 2835 C CA . TRP A 1 373 ? 13.735 -8.531 8.211 1.00 80.31 373 TRP A CA 1
ATOM 2836 C C . TRP A 1 373 ? 14.565 -7.449 8.929 1.00 80.31 373 TRP A C 1
ATOM 2838 O O . TRP A 1 373 ? 14.939 -6.473 8.278 1.00 80.31 373 TRP A O 1
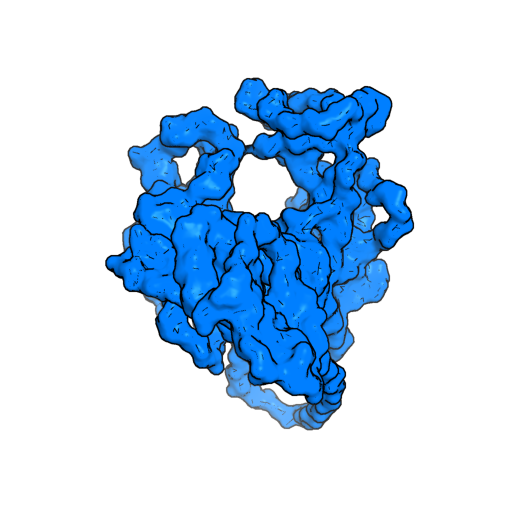ATOM 2848 N N . SER A 1 374 ? 14.933 -7.622 10.215 1.00 75.56 374 SER A N 1
ATOM 2849 C CA . SER A 1 374 ? 15.988 -6.788 10.838 1.00 75.56 374 SER A CA 1
ATOM 2850 C C . SER A 1 374 ? 17.390 -7.078 10.319 1.00 75.56 374 SER A C 1
ATOM 2852 O O . SER A 1 374 ? 18.337 -6.424 10.755 1.00 75.56 374 SER A O 1
ATOM 2854 N N . TRP A 1 375 ? 17.545 -8.055 9.427 1.00 69.31 375 TRP A N 1
ATOM 2855 C CA . TRP A 1 375 ? 18.842 -8.433 8.901 1.00 69.31 375 TRP A CA 1
ATOM 2856 C C . TRP A 1 375 ? 19.642 -7.219 8.406 1.00 69.31 375 TRP A C 1
ATOM 2858 O O . TRP A 1 375 ? 19.157 -6.356 7.679 1.00 69.31 375 TRP A O 1
ATOM 2868 N N . GLU A 1 376 ? 20.914 -7.190 8.779 1.00 65.00 376 GLU A N 1
ATOM 2869 C CA . GLU A 1 376 ? 21.940 -6.405 8.108 1.00 65.00 376 GLU A CA 1
ATOM 2870 C C . GLU A 1 376 ? 22.834 -7.428 7.402 1.00 65.00 376 GLU A C 1
ATOM 2872 O O . GLU A 1 376 ? 23.393 -8.314 8.059 1.00 65.00 376 GLU A O 1
ATOM 2877 N N . VAL A 1 377 ? 22.910 -7.397 6.063 1.00 56.84 377 VAL A N 1
ATOM 2878 C CA . VAL A 1 377 ? 23.734 -8.362 5.317 1.00 56.84 377 VAL A CA 1
ATOM 2879 C C . VAL A 1 377 ? 25.180 -8.065 5.682 1.00 56.84 377 VAL A C 1
ATOM 2881 O O . VAL A 1 377 ? 25.755 -7.047 5.310 1.00 56.84 377 VAL A O 1
ATOM 2884 N N . THR A 1 378 ? 25.749 -8.953 6.491 1.00 48.84 378 THR A N 1
ATOM 2885 C CA . THR A 1 378 ? 27.083 -8.794 7.080 1.00 48.84 378 THR A CA 1
ATOM 2886 C C . THR A 1 378 ? 28.101 -9.779 6.507 1.00 48.84 378 THR A C 1
ATOM 2888 O O . THR A 1 378 ? 29.285 -9.649 6.810 1.00 48.84 378 THR A O 1
ATOM 2891 N N . SER A 1 379 ? 27.701 -10.742 5.661 1.00 44.12 379 SER A N 1
ATOM 2892 C CA . SER A 1 379 ? 28.642 -11.645 4.969 1.00 44.12 379 SER A CA 1
ATOM 2893 C C . SER A 1 379 ? 28.017 -12.450 3.818 1.00 44.12 379 SER A C 1
ATOM 2895 O O . SER A 1 379 ? 26.798 -12.595 3.750 1.00 44.12 379 SER A O 1
ATOM 2897 N N . GLU A 1 380 ? 28.886 -12.948 2.924 1.00 42.91 380 GLU A N 1
ATOM 2898 C CA . GLU A 1 380 ? 28.577 -13.652 1.669 1.00 42.91 380 GLU A CA 1
ATOM 2899 C C . GLU A 1 380 ? 27.761 -14.905 1.960 1.00 42.91 380 GLU A C 1
ATOM 2901 O O . GLU A 1 380 ? 28.248 -15.839 2.597 1.00 42.91 380 GLU A O 1
ATOM 2906 N N . THR A 1 381 ? 26.534 -14.953 1.448 1.00 47.06 381 THR A N 1
ATOM 2907 C CA . THR A 1 381 ? 25.898 -16.241 1.173 1.00 47.06 381 THR A CA 1
ATOM 2908 C C . THR A 1 381 ? 26.249 -16.623 -0.260 1.00 47.06 381 THR A C 1
ATOM 2910 O O . THR A 1 381 ? 26.371 -15.766 -1.128 1.00 47.06 381 THR A O 1
ATOM 2913 N N . SER A 1 382 ? 26.512 -17.900 -0.515 1.00 54.66 382 SER A N 1
ATOM 2914 C CA . SER A 1 382 ? 26.616 -18.431 -1.875 1.00 54.66 382 SER A CA 1
ATOM 2915 C C . SER A 1 382 ? 25.214 -18.518 -2.483 1.00 54.66 382 SER A C 1
ATOM 2917 O O . SER A 1 382 ? 24.311 -18.994 -1.800 1.00 54.66 382 SER A O 1
ATOM 2919 N N . GLY A 1 383 ? 25.026 -18.111 -3.742 1.00 60.53 383 GLY A N 1
ATOM 2920 C CA . GLY A 1 383 ? 23.728 -18.225 -4.418 1.00 60.53 383 GLY A CA 1
ATOM 2921 C C . GLY A 1 383 ? 23.269 -19.664 -4.587 1.00 60.53 383 GLY A C 1
ATOM 2922 O O . GLY A 1 383 ? 24.086 -20.587 -4.664 1.00 60.53 383 GLY A O 1
ATOM 2923 N N . GLU A 1 384 ? 21.959 -19.850 -4.699 1.00 72.50 384 GLU A N 1
ATOM 2924 C CA . GLU A 1 384 ? 21.338 -21.156 -4.907 1.00 72.50 384 GLU A CA 1
ATOM 2925 C C . GLU A 1 384 ? 20.765 -21.281 -6.324 1.00 72.50 384 GLU A C 1
ATOM 2927 O O . GLU A 1 384 ? 20.622 -20.310 -7.062 1.00 72.50 384 GLU A O 1
ATOM 2932 N N . TRP A 1 385 ? 20.473 -22.511 -6.744 1.00 82.94 385 TRP A N 1
ATOM 2933 C CA . TRP A 1 385 ? 19.835 -22.779 -8.031 1.00 82.94 385 TRP A CA 1
ATOM 2934 C C . TRP A 1 385 ? 18.515 -23.499 -7.812 1.00 82.94 385 TRP A C 1
ATOM 2936 O O . TRP A 1 385 ? 18.525 -24.682 -7.459 1.00 82.94 385 TRP A O 1
ATOM 2946 N N . ASP A 1 386 ? 17.408 -22.842 -8.134 1.00 80.31 386 ASP A N 1
ATOM 2947 C CA . ASP A 1 386 ? 16.110 -23.505 -8.186 1.00 80.31 386 ASP A CA 1
ATOM 2948 C C . ASP A 1 386 ? 15.996 -24.363 -9.450 1.00 80.31 386 ASP A C 1
ATOM 2950 O O . ASP A 1 386 ? 16.617 -24.086 -10.483 1.00 80.31 386 ASP A O 1
ATOM 2954 N N . ALA A 1 387 ? 15.224 -25.447 -9.367 1.00 86.12 387 ALA A N 1
ATOM 2955 C CA . ALA A 1 387 ? 15.009 -26.380 -10.465 1.00 86.12 387 ALA A CA 1
ATOM 2956 C C . ALA A 1 387 ? 13.516 -26.636 -10.678 1.00 86.12 387 ALA A C 1
ATOM 2958 O O . ALA A 1 387 ? 12.795 -27.006 -9.755 1.00 86.12 387 ALA A O 1
ATOM 2959 N N . TYR A 1 388 ? 13.087 -26.510 -11.929 1.00 84.19 388 TYR A N 1
ATOM 2960 C CA . TYR A 1 388 ? 11.711 -26.692 -12.367 1.00 84.19 388 TYR A CA 1
ATOM 2961 C C . TYR A 1 388 ? 11.680 -27.849 -13.359 1.00 84.19 388 TYR A C 1
ATOM 2963 O O . TYR A 1 388 ? 12.192 -27.753 -14.477 1.00 84.19 388 TYR A O 1
ATOM 2971 N N . GLU A 1 389 ? 11.145 -28.988 -12.922 1.00 88.44 389 GLU A N 1
ATOM 2972 C CA . GLU A 1 389 ? 11.102 -30.193 -13.745 1.00 88.44 389 GLU A CA 1
ATOM 2973 C C . GLU A 1 389 ? 9.996 -30.139 -14.798 1.00 88.44 389 GLU A C 1
ATOM 2975 O O . GLU A 1 389 ? 8.871 -29.724 -14.525 1.00 88.44 389 GLU A O 1
ATOM 2980 N N . ASN A 1 390 ? 10.295 -30.674 -15.982 1.00 86.56 390 ASN A N 1
ATOM 2981 C CA . ASN A 1 390 ? 9.398 -30.713 -17.135 1.00 86.56 390 ASN A CA 1
ATOM 2982 C C . ASN A 1 390 ? 8.955 -29.314 -17.575 1.00 86.56 390 ASN A C 1
ATOM 2984 O O . ASN A 1 390 ? 7.813 -29.124 -17.996 1.00 86.56 390 ASN A O 1
ATOM 2988 N N . THR A 1 391 ? 9.861 -28.340 -17.521 1.00 84.19 391 THR A N 1
ATOM 2989 C CA . THR A 1 391 ? 9.603 -26.975 -17.982 1.00 84.19 391 THR A CA 1
ATOM 2990 C C . THR A 1 391 ? 10.718 -26.453 -18.876 1.00 84.19 391 THR A C 1
ATOM 2992 O O . THR A 1 391 ? 11.885 -26.835 -18.745 1.00 84.19 391 THR A O 1
ATOM 2995 N N . VAL A 1 392 ? 10.353 -25.525 -19.759 1.00 87.00 392 VAL A N 1
ATOM 2996 C CA . VAL A 1 392 ? 11.279 -24.694 -20.538 1.00 87.00 392 VAL A CA 1
ATOM 2997 C C . VAL A 1 392 ? 10.995 -23.230 -20.225 1.00 87.00 392 VAL A C 1
ATOM 2999 O O . VAL A 1 392 ? 9.858 -22.786 -20.370 1.00 87.00 392 VAL A O 1
ATOM 3002 N N . ALA A 1 393 ? 12.013 -22.484 -19.805 1.00 83.19 393 ALA A N 1
ATOM 3003 C CA . ALA A 1 393 ? 11.907 -21.050 -19.567 1.00 83.19 393 ALA A CA 1
ATOM 3004 C C . ALA A 1 393 ? 11.910 -20.261 -20.889 1.00 83.19 393 ALA A C 1
ATOM 3006 O O . ALA A 1 393 ? 12.784 -20.445 -21.743 1.00 83.19 393 ALA A O 1
ATOM 3007 N N . GLY A 1 394 ? 10.954 -19.344 -21.041 1.00 77.62 394 GLY A N 1
ATOM 3008 C CA . GLY A 1 394 ? 10.799 -18.411 -22.165 1.00 77.62 394 GLY A CA 1
ATOM 3009 C C . GLY A 1 394 ? 11.777 -17.230 -22.146 1.00 77.62 394 GLY A C 1
ATOM 3010 O O . GLY A 1 394 ? 11.497 -16.174 -22.703 1.00 77.62 394 GLY A O 1
ATOM 3011 N N . CYS A 1 395 ? 12.922 -17.374 -21.480 1.00 83.44 395 CYS A N 1
ATOM 3012 C CA . CYS A 1 395 ? 13.870 -16.288 -21.274 1.00 83.44 395 CYS A CA 1
ATOM 3013 C C . CYS A 1 395 ? 14.719 -15.975 -22.513 1.00 83.44 395 CYS A C 1
ATOM 3015 O O . CYS A 1 395 ? 14.878 -16.790 -23.431 1.00 83.44 395 CYS A O 1
ATOM 3017 N N . LYS A 1 396 ? 15.339 -14.787 -22.516 1.00 84.31 396 LYS A N 1
ATOM 3018 C CA . LYS A 1 396 ? 16.187 -14.331 -23.620 1.00 84.31 396 LYS A CA 1
ATOM 3019 C C . LYS A 1 396 ? 17.400 -15.246 -23.749 1.00 84.31 396 LYS A C 1
ATOM 3021 O O . LYS A 1 396 ? 18.268 -15.270 -22.880 1.00 84.31 396 LYS A O 1
ATOM 3026 N N . TRP A 1 397 ? 17.467 -15.974 -24.858 1.00 89.25 397 TRP A N 1
ATOM 3027 C CA . TRP A 1 397 ? 18.589 -16.848 -25.180 1.00 89.25 397 TRP A CA 1
ATOM 3028 C C . TRP A 1 397 ? 19.916 -16.078 -25.214 1.00 89.25 397 TRP A C 1
ATOM 3030 O O . TRP A 1 397 ? 19.989 -14.965 -25.745 1.00 89.25 397 TRP A O 1
ATOM 3040 N N . LYS A 1 398 ? 20.957 -16.682 -24.636 1.00 89.19 398 LYS A N 1
ATOM 3041 C CA . LYS A 1 398 ? 22.327 -16.159 -24.618 1.00 89.19 398 LYS A CA 1
ATOM 3042 C C . LYS A 1 398 ? 23.269 -17.066 -25.389 1.00 89.19 398 LYS A C 1
ATOM 3044 O O . LYS A 1 398 ? 23.919 -16.612 -26.324 1.00 89.19 398 LYS A O 1
ATOM 3049 N N . GLU A 1 399 ? 23.304 -18.341 -25.023 1.00 92.06 399 GLU A N 1
ATOM 3050 C CA . GLU A 1 399 ? 24.235 -19.304 -25.603 1.00 92.06 399 GLU A CA 1
ATOM 3051 C C . GLU A 1 399 ? 23.677 -20.732 -25.522 1.00 92.06 399 GLU A C 1
ATOM 3053 O O . GLU A 1 399 ? 22.785 -21.033 -24.729 1.00 92.06 399 GLU A O 1
ATOM 3058 N N . THR A 1 400 ? 24.188 -21.633 -26.364 1.00 93.88 400 THR A N 1
ATOM 3059 C CA . THR A 1 400 ? 23.892 -23.069 -26.284 1.00 93.88 400 THR A CA 1
ATOM 3060 C C . THR A 1 400 ? 25.172 -23.853 -26.042 1.00 93.88 400 THR A C 1
ATOM 3062 O O . THR A 1 400 ? 26.076 -23.832 -26.875 1.00 93.88 400 THR A O 1
ATOM 3065 N N . ILE A 1 401 ? 25.205 -24.631 -24.963 1.00 92.81 401 ILE A N 1
ATOM 3066 C CA . ILE A 1 401 ? 26.269 -25.595 -24.687 1.00 92.81 401 ILE A CA 1
ATOM 3067 C C . ILE A 1 401 ? 25.819 -26.959 -25.206 1.00 92.81 401 ILE A C 1
ATOM 3069 O O . ILE A 1 401 ? 24.797 -27.501 -24.779 1.00 92.81 401 ILE A O 1
ATOM 3073 N N . SER A 1 402 ? 26.580 -27.517 -26.147 1.00 91.88 402 SER A N 1
ATOM 3074 C CA . SER A 1 402 ? 26.308 -28.838 -26.722 1.00 91.88 402 SER A CA 1
ATOM 3075 C C . SER A 1 402 ? 27.174 -29.916 -26.083 1.00 91.88 402 SER A C 1
ATOM 3077 O O . SER A 1 402 ? 28.384 -29.748 -25.972 1.00 91.88 402 SER A O 1
ATOM 3079 N N . ASN A 1 403 ? 26.550 -31.037 -25.721 1.00 89.12 403 ASN A N 1
ATOM 3080 C CA . ASN A 1 403 ? 27.140 -32.179 -25.018 1.00 89.12 403 ASN A CA 1
ATOM 3081 C C . ASN A 1 403 ? 27.926 -31.810 -23.737 1.00 89.12 403 ASN A C 1
ATOM 3083 O O . ASN A 1 403 ? 29.093 -32.193 -23.620 1.00 89.12 403 ASN A O 1
ATOM 3087 N N . PRO A 1 404 ? 27.328 -31.071 -22.780 1.00 91.25 404 PRO A N 1
ATOM 3088 C CA . PRO A 1 404 ? 27.970 -30.824 -21.490 1.00 91.25 404 PRO A CA 1
ATOM 3089 C C . PRO A 1 404 ? 28.091 -32.117 -20.671 1.00 91.25 404 PRO A C 1
ATOM 3091 O O . PRO A 1 404 ? 27.273 -33.027 -20.822 1.00 91.25 404 PRO A O 1
ATOM 3094 N N . SER A 1 405 ? 29.083 -32.200 -19.776 1.00 90.56 405 SER A N 1
ATOM 3095 C CA . SER A 1 405 ? 29.270 -33.400 -18.944 1.00 90.56 405 SER A CA 1
ATOM 3096 C C . SER A 1 405 ? 28.223 -33.468 -17.835 1.00 90.56 405 SER A C 1
ATOM 3098 O O . SER A 1 405 ? 27.710 -34.546 -17.531 1.00 90.56 405 SER A O 1
ATOM 3100 N N . THR A 1 406 ? 27.887 -32.322 -17.235 1.00 93.75 406 THR A N 1
ATOM 3101 C CA . THR A 1 406 ? 26.861 -32.209 -16.195 1.00 93.75 406 THR A CA 1
ATOM 3102 C C . THR A 1 406 ? 26.024 -30.935 -16.335 1.00 93.75 406 THR A C 1
ATOM 3104 O O . THR A 1 406 ? 26.440 -29.953 -16.945 1.00 93.75 406 THR A O 1
ATOM 3107 N N . VAL A 1 407 ? 24.841 -30.922 -15.711 1.00 91.69 407 VAL A N 1
ATOM 3108 C CA . VAL A 1 407 ? 24.038 -29.694 -15.569 1.00 91.69 407 VAL A CA 1
ATOM 3109 C C . VAL A 1 407 ? 24.786 -28.650 -14.734 1.00 91.69 407 VAL A C 1
ATOM 3111 O O . VAL A 1 407 ? 24.621 -27.454 -14.959 1.00 91.69 407 VAL A O 1
ATOM 3114 N N . GLN A 1 408 ? 25.633 -29.085 -13.795 1.00 92.00 408 GLN A N 1
ATOM 3115 C CA . GLN A 1 408 ? 26.453 -28.176 -13.001 1.00 92.00 408 GLN A CA 1
ATOM 3116 C C . GLN A 1 408 ? 27.464 -27.425 -13.872 1.00 92.00 408 GLN A C 1
ATOM 3118 O O . GLN A 1 408 ? 27.645 -26.232 -13.662 1.00 92.00 408 GLN A O 1
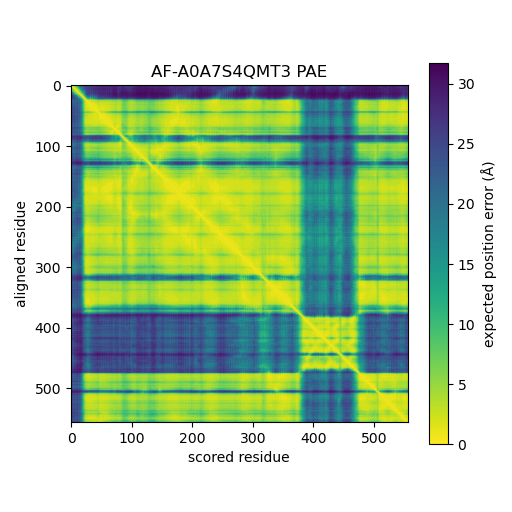ATOM 3123 N N . ASP A 1 409 ? 28.034 -28.069 -14.893 1.00 91.56 409 ASP A N 1
ATOM 3124 C CA . ASP A 1 409 ? 28.920 -27.403 -15.857 1.00 91.56 409 ASP A CA 1
ATOM 3125 C C . ASP A 1 409 ? 28.169 -26.274 -16.575 1.00 91.56 409 ASP A C 1
ATOM 3127 O O . ASP A 1 409 ? 28.679 -25.167 -16.712 1.00 91.56 409 ASP A O 1
ATOM 3131 N N . CYS A 1 410 ? 26.915 -26.528 -16.968 1.00 93.62 410 CYS A N 1
ATOM 3132 C CA . CYS A 1 410 ? 26.065 -25.519 -17.594 1.00 93.62 410 CYS A CA 1
ATOM 3133 C C . CYS A 1 410 ? 25.765 -24.348 -16.653 1.00 93.62 410 CYS A C 1
ATOM 3135 O O . CYS A 1 410 ? 25.805 -23.195 -17.072 1.00 93.62 410 CYS A O 1
ATOM 3137 N N . LYS A 1 411 ? 25.475 -24.637 -15.379 1.00 93.25 411 LYS A N 1
ATOM 3138 C CA . LYS A 1 411 ? 25.263 -23.621 -14.339 1.00 93.25 411 LYS A CA 1
ATOM 3139 C C . LYS A 1 411 ? 26.513 -22.771 -14.135 1.00 93.25 411 LYS A C 1
ATOM 3141 O O . LYS A 1 411 ? 26.416 -21.552 -14.130 1.00 93.25 411 LYS A O 1
ATOM 3146 N N . THR A 1 412 ? 27.684 -23.395 -14.031 1.00 90.12 412 THR A N 1
ATOM 3147 C CA . THR A 1 412 ? 28.964 -22.689 -13.909 1.00 90.12 412 THR A CA 1
ATOM 3148 C C . THR A 1 412 ? 29.227 -21.798 -15.122 1.00 90.12 412 THR A C 1
ATOM 3150 O O . THR A 1 412 ? 29.479 -20.612 -14.941 1.00 90.12 412 THR A O 1
ATOM 3153 N N . SER A 1 413 ? 29.064 -22.310 -16.347 1.00 91.31 413 SER A N 1
ATOM 3154 C CA . SER A 1 413 ? 29.213 -21.489 -17.557 1.00 91.31 413 SER A CA 1
ATOM 3155 C C . SER A 1 413 ? 28.187 -20.358 -17.649 1.00 91.31 413 SER A C 1
ATOM 3157 O O . SER A 1 413 ? 28.505 -19.303 -18.186 1.00 91.31 413 SER A O 1
ATOM 3159 N N . CYS A 1 414 ? 26.976 -20.535 -17.109 1.00 91.31 414 CYS A N 1
ATOM 3160 C CA . CYS A 1 414 ? 26.022 -19.434 -16.980 1.00 91.31 414 CYS A CA 1
ATOM 3161 C C . CYS A 1 414 ? 26.592 -18.319 -16.099 1.00 91.31 414 CYS A C 1
ATOM 3163 O O . CYS A 1 414 ? 26.643 -17.179 -16.535 1.00 91.31 414 CYS A O 1
ATOM 3165 N N . LEU A 1 415 ? 27.096 -18.637 -14.902 1.00 85.88 415 LEU A N 1
ATOM 3166 C CA . LEU A 1 415 ? 27.640 -17.622 -13.987 1.00 85.88 415 LEU A CA 1
ATOM 3167 C C . LEU A 1 415 ? 28.880 -16.904 -14.540 1.00 85.88 415 LEU A C 1
ATOM 3169 O O . LEU A 1 415 ? 29.143 -15.763 -14.174 1.00 85.88 415 LEU A O 1
ATOM 3173 N N . GLU A 1 416 ? 29.634 -17.551 -15.428 1.00 87.69 416 GLU A N 1
ATOM 3174 C CA . GLU A 1 416 ? 30.770 -16.942 -16.132 1.00 87.69 416 GLU A CA 1
ATOM 3175 C C . GLU A 1 416 ? 30.336 -16.028 -17.292 1.00 87.69 416 GLU A C 1
ATOM 3177 O O . GLU A 1 416 ? 31.077 -15.121 -17.683 1.00 87.69 416 GLU A O 1
ATOM 3182 N N . HIS A 1 417 ? 29.139 -16.236 -17.848 1.00 81.12 417 HIS A N 1
ATOM 3183 C CA . HIS A 1 417 ? 28.596 -15.410 -18.917 1.00 81.12 417 HIS A CA 1
ATOM 3184 C C . HIS A 1 417 ? 27.848 -14.211 -18.328 1.00 81.12 417 HIS A C 1
ATOM 3186 O O . HIS A 1 417 ? 26.778 -14.355 -17.736 1.00 81.12 417 HIS A O 1
ATOM 3192 N N . ALA A 1 418 ? 28.360 -12.999 -18.572 1.00 67.12 418 ALA A N 1
ATOM 3193 C CA . ALA A 1 418 ? 27.723 -11.765 -18.118 1.00 67.12 418 ALA A CA 1
ATOM 3194 C C . ALA A 1 418 ? 26.219 -11.757 -18.455 1.00 67.12 418 ALA A C 1
ATOM 3196 O O . ALA A 1 418 ? 25.814 -12.037 -19.591 1.00 67.12 418 ALA A O 1
ATOM 3197 N N . GLU A 1 419 ? 25.407 -11.428 -17.450 1.00 75.50 419 GLU A N 1
ATOM 3198 C CA . GLU A 1 419 ? 23.944 -11.369 -17.502 1.00 75.50 419 GLU A CA 1
ATOM 3199 C C . GLU A 1 419 ? 23.183 -12.708 -17.629 1.00 75.50 419 GLU A C 1
ATOM 3201 O O . GLU A 1 419 ? 21.963 -12.663 -17.795 1.00 75.50 419 GLU A O 1
ATOM 3206 N N . CYS A 1 420 ? 23.830 -13.878 -17.600 1.00 85.00 420 CYS A N 1
ATOM 3207 C CA . CYS A 1 420 ? 23.110 -15.156 -17.558 1.00 85.00 420 CYS A CA 1
ATOM 3208 C C . CYS A 1 420 ? 22.682 -15.481 -16.122 1.00 85.00 420 CYS A C 1
ATOM 3210 O O . CYS A 1 420 ? 23.481 -15.433 -15.192 1.00 85.00 420 CYS A O 1
ATOM 3212 N N . ASN A 1 421 ? 21.410 -15.829 -15.949 1.00 83.69 421 ASN A N 1
ATOM 3213 C CA . ASN A 1 421 ? 20.831 -16.230 -14.663 1.00 83.69 421 ASN A CA 1
ATOM 3214 C C . ASN A 1 4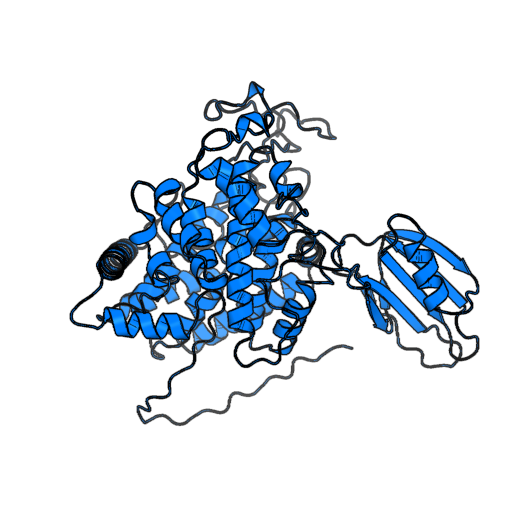21 ? 19.900 -17.448 -14.792 1.00 83.69 421 ASN A C 1
ATOM 3216 O O . ASN A 1 421 ? 19.229 -17.813 -13.832 1.00 83.69 421 ASN A O 1
ATOM 3220 N N . ALA A 1 422 ? 19.857 -18.102 -15.956 1.00 88.75 422 ALA A N 1
ATOM 3221 C CA . ALA A 1 422 ? 19.031 -19.280 -16.183 1.00 88.75 422 ALA A CA 1
ATOM 3222 C C . ALA A 1 422 ? 19.670 -20.276 -17.155 1.00 88.75 422 ALA A C 1
ATOM 3224 O O . ALA A 1 422 ? 20.388 -19.912 -18.088 1.00 88.75 422 ALA A O 1
ATOM 3225 N N . VAL A 1 423 ? 19.370 -21.555 -16.940 1.00 92.94 423 VAL A N 1
ATOM 3226 C CA . VAL A 1 423 ? 19.822 -22.692 -17.739 1.00 92.94 423 VAL A CA 1
ATOM 3227 C C . VAL A 1 423 ? 18.650 -23.625 -17.994 1.00 92.94 423 VAL A C 1
ATOM 3229 O O . VAL A 1 423 ? 18.131 -24.239 -17.067 1.00 92.94 423 VAL A O 1
ATOM 3232 N N . VAL A 1 424 ? 18.286 -23.834 -19.255 1.00 93.88 424 VAL A N 1
ATOM 3233 C CA . VAL A 1 424 ? 17.381 -24.928 -19.630 1.00 93.88 424 VAL A CA 1
ATOM 3234 C C . VAL A 1 424 ? 18.220 -26.130 -20.031 1.00 93.88 424 VAL A C 1
ATOM 3236 O O . VAL A 1 424 ? 18.928 -26.087 -21.037 1.00 93.88 424 VAL A O 1
ATOM 3239 N N . SER A 1 425 ? 18.148 -27.208 -19.255 1.00 94.56 425 SER A N 1
ATOM 3240 C CA . SER A 1 425 ? 18.802 -28.472 -19.585 1.00 94.56 425 SER A CA 1
ATOM 3241 C C . SER A 1 425 ? 17.859 -29.391 -20.358 1.00 94.56 425 SER A C 1
ATOM 3243 O O . SER A 1 425 ? 16.652 -29.446 -20.107 1.00 94.56 425 SER A O 1
ATOM 3245 N N . ARG A 1 426 ? 18.426 -30.114 -21.322 1.00 93.00 426 ARG A N 1
ATOM 3246 C CA . ARG A 1 426 ? 17.724 -31.060 -22.186 1.00 93.00 426 ARG A CA 1
ATOM 3247 C C . ARG A 1 426 ? 18.425 -32.412 -22.130 1.00 93.00 426 ARG A C 1
ATOM 3249 O O . ARG A 1 426 ? 19.558 -32.546 -22.602 1.00 93.00 426 ARG A O 1
ATOM 3256 N N . GLN A 1 427 ? 17.744 -33.422 -21.594 1.00 92.62 427 GLN A N 1
ATOM 3257 C CA . GLN A 1 427 ? 18.311 -34.758 -21.372 1.00 92.62 427 GLN A CA 1
ATOM 3258 C C . GLN A 1 427 ? 17.340 -35.887 -21.743 1.00 92.62 427 GLN A C 1
ATOM 3260 O O . GLN A 1 427 ? 16.137 -35.670 -21.837 1.00 92.62 427 GLN A O 1
ATOM 3265 N N . THR A 1 428 ? 17.851 -37.101 -21.945 1.00 90.75 428 THR A N 1
ATOM 3266 C CA . THR A 1 428 ? 17.043 -38.333 -22.091 1.00 90.75 428 THR A CA 1
ATOM 3267 C C . THR A 1 428 ? 17.561 -39.404 -21.137 1.00 90.75 428 THR A C 1
ATOM 3269 O O . THR A 1 428 ? 18.727 -39.363 -20.745 1.00 90.75 428 THR A O 1
ATOM 3272 N N . GLU A 1 429 ? 16.742 -40.401 -20.800 1.00 86.94 429 GLU A N 1
ATOM 3273 C CA . GLU A 1 429 ? 17.202 -41.548 -20.001 1.00 86.94 429 GLU A CA 1
ATOM 3274 C C . GLU A 1 429 ? 18.264 -42.367 -20.755 1.00 86.94 429 GLU A C 1
ATOM 3276 O O . GLU A 1 429 ? 19.250 -42.817 -20.176 1.00 86.94 429 GLU A O 1
ATOM 3281 N N . LYS A 1 430 ? 18.096 -42.522 -22.073 1.00 84.69 430 LYS A N 1
ATOM 3282 C CA . LYS A 1 430 ? 18.968 -43.349 -22.914 1.00 84.69 430 LYS A CA 1
ATOM 3283 C C . LYS A 1 430 ? 20.326 -42.714 -23.218 1.00 84.69 430 LYS A C 1
ATOM 3285 O O . LYS A 1 430 ? 21.316 -43.437 -23.321 1.00 84.69 430 LYS A O 1
ATOM 3290 N N . TYR A 1 431 ? 20.365 -41.403 -23.440 1.00 82.06 431 TYR A N 1
ATOM 3291 C CA . TYR A 1 431 ? 21.555 -40.696 -23.930 1.00 82.06 431 TYR A CA 1
ATOM 3292 C C . TYR A 1 431 ? 22.130 -39.694 -22.925 1.00 82.06 431 TYR A C 1
ATOM 3294 O O . TYR A 1 431 ? 23.182 -39.120 -23.188 1.00 82.06 431 TYR A O 1
ATOM 3302 N N . GLY A 1 432 ? 21.475 -39.497 -21.777 1.00 88.06 432 GLY A N 1
ATOM 3303 C CA . GLY A 1 432 ? 21.897 -38.531 -20.769 1.00 88.06 432 GLY A CA 1
ATOM 3304 C C . GLY A 1 432 ? 21.677 -37.083 -21.210 1.00 88.06 432 GLY A C 1
ATOM 3305 O O . GLY A 1 432 ? 20.795 -36.791 -22.027 1.00 88.06 432 GLY A O 1
ATOM 3306 N N . LEU A 1 433 ? 22.460 -36.173 -20.628 1.00 92.38 433 LEU A N 1
ATOM 3307 C CA . LEU A 1 433 ? 22.424 -34.740 -20.912 1.00 92.38 433 LEU A CA 1
ATOM 3308 C C . LEU A 1 433 ? 22.956 -34.456 -22.321 1.00 92.38 433 LEU A C 1
ATOM 3310 O O . LEU A 1 433 ? 24.083 -34.808 -22.651 1.00 92.38 433 LEU A O 1
ATOM 3314 N N . TYR A 1 434 ? 22.132 -33.818 -23.151 1.00 91.25 434 TYR A N 1
ATOM 3315 C CA . TYR A 1 434 ? 22.465 -33.540 -24.547 1.00 91.25 434 TYR A CA 1
ATOM 3316 C C . TYR A 1 434 ? 22.878 -32.085 -24.752 1.00 91.25 434 TYR A C 1
ATOM 3318 O O . TYR A 1 434 ? 23.893 -31.808 -25.385 1.00 91.25 434 TYR A O 1
ATOM 3326 N N . GLN A 1 435 ? 22.091 -31.145 -24.229 1.00 93.62 435 GLN A N 1
ATOM 3327 C CA . GLN A 1 435 ? 22.292 -29.712 -24.437 1.00 93.62 435 GLN A CA 1
ATOM 3328 C C . GLN A 1 435 ? 21.834 -28.910 -23.220 1.00 93.62 435 GLN A C 1
ATOM 3330 O O . GLN A 1 435 ? 20.916 -29.318 -22.506 1.00 93.62 435 GLN A O 1
ATOM 3335 N N . CYS A 1 436 ? 22.450 -27.746 -23.038 1.00 95.44 436 CYS A N 1
ATOM 3336 C CA . CYS A 1 436 ? 21.980 -26.703 -22.140 1.00 95.44 436 CYS A CA 1
ATOM 3337 C C . CYS A 1 436 ? 21.842 -25.385 -22.902 1.00 95.44 436 CYS A C 1
ATOM 3339 O O . CYS A 1 436 ? 22.709 -25.036 -23.704 1.00 95.44 436 CYS A O 1
ATOM 3341 N N . TYR A 1 437 ? 20.779 -24.643 -22.623 1.00 94.19 437 TYR A N 1
ATOM 3342 C CA . TYR A 1 437 ? 20.547 -23.307 -23.158 1.00 94.19 437 TYR A CA 1
ATOM 3343 C C . TYR A 1 437 ? 20.741 -22.301 -22.030 1.00 94.19 437 TYR A C 1
ATOM 3345 O O . TYR A 1 437 ? 19.982 -22.309 -21.064 1.00 94.19 437 TYR A O 1
ATOM 3353 N N . LEU A 1 438 ? 21.770 -21.468 -22.151 1.00 93.88 438 LEU A N 1
ATOM 3354 C CA . LEU A 1 438 ? 22.024 -20.347 -21.257 1.00 93.88 438 LEU A CA 1
ATOM 3355 C C . LEU A 1 438 ? 21.084 -19.201 -21.625 1.00 93.88 438 LEU A C 1
ATOM 3357 O O . LEU A 1 438 ? 20.941 -18.861 -22.807 1.00 93.88 438 LEU A O 1
ATOM 3361 N N . GLN A 1 439 ? 20.441 -18.604 -20.632 1.00 89.31 439 GLN A N 1
ATOM 3362 C CA . GLN A 1 439 ? 19.441 -17.562 -20.827 1.00 89.31 439 GLN A CA 1
ATOM 3363 C C . GLN A 1 439 ? 19.596 -16.427 -19.804 1.00 89.31 439 GLN A C 1
ATOM 3365 O O . GLN A 1 439 ? 20.110 -16.613 -18.701 1.00 89.31 439 GLN A O 1
ATOM 3370 N N . LYS A 1 440 ? 19.117 -15.241 -20.192 1.00 83.50 440 LYS A N 1
ATOM 3371 C CA . LYS A 1 440 ? 18.868 -14.098 -19.309 1.00 83.50 440 LYS A CA 1
ATOM 3372 C C . LYS A 1 440 ? 17.369 -13.924 -19.124 1.00 83.50 440 LYS A C 1
ATOM 3374 O O . LYS A 1 440 ? 16.650 -13.671 -20.094 1.00 83.50 440 LYS A O 1
ATOM 3379 N N . CYS A 1 441 ? 16.928 -14.000 -17.885 1.00 71.94 441 CYS A N 1
ATOM 3380 C CA . CYS A 1 441 ? 15.572 -13.717 -17.451 1.00 71.94 441 CYS A CA 1
ATOM 3381 C C . CYS A 1 441 ? 15.511 -12.329 -16.810 1.00 71.94 441 CYS A C 1
ATOM 3383 O O . CYS A 1 441 ? 16.472 -11.890 -16.172 1.00 71.94 441 CYS A O 1
ATOM 3385 N N . LEU A 1 442 ? 14.394 -11.631 -17.009 1.00 57.84 442 LEU A N 1
ATOM 3386 C CA . LEU A 1 442 ? 14.071 -10.411 -16.276 1.00 57.84 442 LEU A CA 1
ATOM 3387 C C . LEU A 1 442 ? 13.375 -10.850 -14.981 1.00 57.84 442 LEU A C 1
ATOM 3389 O O . LEU A 1 442 ? 12.294 -11.421 -15.049 1.00 57.84 442 LEU A O 1
ATOM 3393 N N . GLY A 1 443 ? 14.026 -10.662 -13.832 1.00 52.44 443 GLY A N 1
ATOM 3394 C CA . GLY A 1 443 ? 13.500 -11.108 -12.540 1.00 52.44 443 GLY A CA 1
ATOM 3395 C C . GLY A 1 443 ? 13.465 -12.626 -12.335 1.00 52.44 443 GLY A C 1
ATOM 3396 O O . GLY A 1 443 ? 14.144 -13.364 -13.055 1.00 52.44 443 GLY A O 1
ATOM 3397 N N . THR A 1 444 ? 12.689 -13.094 -11.346 1.00 53.16 444 THR A N 1
ATOM 3398 C CA . THR A 1 444 ? 12.534 -14.538 -11.061 1.00 53.16 444 THR A CA 1
ATOM 3399 C C . THR A 1 444 ? 11.110 -15.062 -11.075 1.00 53.16 444 THR A C 1
ATOM 3401 O O . THR A 1 444 ? 10.889 -16.184 -10.643 1.00 53.16 444 THR A O 1
ATOM 3404 N N . ALA A 1 445 ? 10.154 -14.326 -11.631 1.00 45.78 445 ALA A N 1
ATOM 3405 C CA . ALA A 1 445 ? 8.865 -14.896 -11.996 1.00 45.78 445 ALA A CA 1
ATOM 3406 C C . ALA A 1 445 ? 8.921 -15.348 -13.465 1.00 45.78 445 ALA A C 1
ATOM 3408 O O . ALA A 1 445 ? 9.275 -14.592 -14.368 1.00 45.78 445 ALA A O 1
ATOM 3409 N N . TYR A 1 446 ? 8.649 -16.629 -13.695 1.00 56.69 446 TYR A N 1
ATOM 3410 C CA . TYR A 1 446 ? 9.006 -17.353 -14.909 1.00 56.69 446 TYR A CA 1
ATOM 3411 C C . TYR A 1 446 ? 7.847 -17.439 -15.901 1.00 56.69 446 TYR A C 1
ATOM 3413 O O . TYR A 1 446 ? 6.754 -17.885 -15.553 1.00 56.69 446 TYR A O 1
ATOM 3421 N N . ASP A 1 447 ? 8.115 -17.170 -17.178 1.00 59.28 447 ASP A N 1
ATOM 3422 C CA . ASP A 1 447 ? 7.317 -17.738 -18.265 1.00 59.28 447 ASP A CA 1
ATOM 3423 C C . ASP A 1 447 ? 7.825 -19.159 -18.552 1.00 59.28 447 ASP A C 1
ATOM 3425 O O . ASP A 1 447 ? 8.686 -19.382 -19.406 1.00 59.28 447 ASP A O 1
ATOM 3429 N N . HIS A 1 448 ? 7.383 -20.136 -17.757 1.00 72.00 448 HIS A N 1
ATOM 3430 C CA . HIS A 1 448 ? 7.662 -21.547 -18.026 1.00 72.00 448 HIS A CA 1
ATOM 3431 C C . HIS A 1 448 ? 6.585 -22.138 -18.921 1.00 72.00 448 HIS A C 1
ATOM 3433 O O . HIS A 1 448 ? 5.411 -22.197 -18.560 1.00 72.00 448 HIS A O 1
ATOM 3439 N N . SER A 1 449 ? 7.003 -22.716 -20.040 1.00 79.94 449 SER A N 1
ATOM 3440 C CA . SER A 1 449 ? 6.156 -23.643 -20.781 1.00 79.94 449 SER A CA 1
ATOM 3441 C C . SER A 1 449 ? 6.290 -25.038 -20.181 1.00 79.94 449 SER A C 1
ATOM 3443 O O . SER A 1 449 ? 7.385 -25.611 -20.159 1.00 79.94 449 SER A O 1
ATOM 3445 N N . ALA A 1 450 ? 5.179 -25.589 -19.688 1.00 83.38 450 ALA A N 1
ATOM 3446 C CA . ALA A 1 450 ? 5.127 -26.987 -19.281 1.00 83.38 450 ALA A CA 1
ATOM 3447 C C . ALA A 1 450 ? 5.410 -27.892 -20.489 1.00 83.38 450 ALA A C 1
ATOM 3449 O O . ALA A 1 450 ? 4.890 -27.682 -21.584 1.00 83.38 450 ALA A O 1
ATOM 3450 N N . THR A 1 451 ? 6.223 -28.915 -20.269 1.00 84.19 451 THR A N 1
ATOM 3451 C CA . THR A 1 451 ? 6.510 -29.973 -21.239 1.00 84.19 451 THR A CA 1
ATOM 3452 C C . THR A 1 451 ? 5.922 -31.282 -20.741 1.00 84.19 451 THR A C 1
ATOM 3454 O O . THR A 1 451 ? 5.809 -31.501 -19.531 1.00 84.19 451 THR A O 1
ATOM 3457 N N . ASP A 1 452 ? 5.526 -32.152 -21.667 1.00 82.56 452 ASP A N 1
ATOM 3458 C CA . ASP A 1 452 ? 5.050 -33.478 -21.298 1.00 82.56 452 ASP A CA 1
ATOM 3459 C C . ASP A 1 452 ? 6.176 -34.259 -20.600 1.00 82.56 452 ASP A C 1
ATOM 3461 O O . ASP A 1 452 ? 7.304 -34.287 -21.106 1.00 82.56 452 ASP A O 1
ATOM 3465 N N . PRO A 1 453 ? 5.904 -34.902 -19.450 1.00 83.88 453 PRO A N 1
ATOM 3466 C CA . PRO A 1 453 ? 6.882 -35.766 -18.809 1.00 83.88 453 PRO A CA 1
ATOM 3467 C C . PRO A 1 453 ? 7.320 -36.886 -19.765 1.00 83.88 453 PRO A C 1
ATOM 3469 O O . PRO A 1 453 ? 6.476 -37.441 -20.475 1.00 83.88 453 PRO A O 1
ATOM 3472 N N . PRO A 1 454 ? 8.606 -37.272 -19.773 1.00 84.19 454 PRO A N 1
ATOM 3473 C CA . PRO A 1 454 ? 9.084 -38.350 -20.630 1.00 84.19 454 PRO A CA 1
ATOM 3474 C C . PRO A 1 454 ? 8.385 -39.670 -20.279 1.00 84.19 454 PRO A C 1
ATOM 3476 O O . PRO A 1 454 ? 8.331 -40.071 -19.115 1.00 84.19 454 PRO A O 1
ATOM 3479 N N . THR A 1 455 ? 7.862 -40.360 -21.293 1.00 88.75 455 THR A N 1
ATOM 3480 C CA . THR A 1 455 ? 7.165 -41.652 -21.141 1.00 88.75 455 THR A CA 1
ATOM 3481 C C . THR A 1 455 ? 7.973 -42.828 -21.687 1.00 88.75 455 THR A C 1
ATOM 3483 O O . THR A 1 455 ? 7.707 -43.981 -21.344 1.00 88.75 455 THR A O 1
ATOM 3486 N N . GLN A 1 456 ? 8.962 -42.544 -22.533 1.00 89.62 456 GLN A N 1
ATOM 3487 C CA . GLN A 1 456 ? 9.892 -43.494 -23.129 1.00 89.62 456 GLN A CA 1
ATOM 3488 C C . GLN A 1 456 ? 11.346 -43.069 -22.868 1.00 89.62 456 GLN A C 1
ATOM 3490 O O . GLN A 1 456 ? 11.625 -41.876 -22.745 1.00 89.62 456 GLN A O 1
ATOM 3495 N N . PRO A 1 457 ? 12.319 -44.002 -22.894 1.00 81.44 457 PRO A N 1
ATOM 3496 C CA . PRO A 1 457 ? 13.718 -43.683 -22.583 1.00 81.44 457 PRO A CA 1
ATOM 3497 C C . PRO A 1 457 ? 14.404 -42.677 -23.527 1.00 81.44 457 PRO A C 1
ATOM 3499 O O . PRO A 1 457 ? 15.471 -42.152 -23.210 1.00 81.44 457 PRO A O 1
ATOM 3502 N N . TRP A 1 458 ? 13.846 -42.441 -24.717 1.00 85.38 458 TRP A N 1
ATOM 3503 C CA . TRP A 1 458 ? 14.344 -41.471 -25.704 1.00 85.38 458 TRP A CA 1
ATOM 3504 C C . TRP A 1 458 ? 13.555 -40.155 -25.716 1.00 85.38 458 TRP A C 1
ATOM 3506 O O . TRP A 1 458 ? 13.895 -39.267 -26.500 1.00 85.38 458 TRP A O 1
ATOM 3516 N N . ASP A 1 459 ? 12.518 -40.029 -24.885 1.00 87.19 459 ASP A N 1
ATOM 3517 C CA . ASP A 1 459 ? 11.777 -38.782 -24.737 1.00 87.19 459 ASP A CA 1
ATOM 3518 C C . ASP A 1 459 ? 12.641 -37.751 -24.002 1.00 87.19 459 ASP A C 1
ATOM 3520 O O . ASP A 1 459 ? 13.470 -38.080 -23.147 1.00 87.19 459 ASP A O 1
ATOM 3524 N N . TRP A 1 460 ? 12.456 -36.483 -24.354 1.00 88.44 460 TRP A N 1
ATOM 3525 C CA . TRP A 1 460 ? 13.214 -35.387 -23.767 1.00 88.44 460 TRP A CA 1
ATOM 3526 C C . TRP A 1 460 ? 12.640 -35.000 -22.405 1.00 88.44 460 TRP A C 1
ATOM 3528 O O . TRP A 1 460 ? 11.486 -34.595 -22.316 1.00 88.44 460 TRP A O 1
ATOM 3538 N N . LYS A 1 461 ? 13.475 -35.047 -21.365 1.00 90.88 461 LYS A N 1
ATOM 3539 C CA . LYS A 1 461 ? 13.245 -34.349 -20.101 1.00 90.88 461 LYS A CA 1
ATOM 3540 C C . LYS A 1 461 ? 13.858 -32.956 -20.198 1.00 90.88 461 LYS A C 1
ATOM 3542 O O . LYS A 1 461 ? 15.065 -32.823 -20.426 1.00 90.88 461 LYS A O 1
ATOM 3547 N N . TRP A 1 462 ? 13.021 -31.947 -20.006 1.00 92.81 462 TRP A N 1
ATOM 3548 C CA . TRP A 1 462 ? 13.428 -30.551 -19.920 1.00 92.81 462 TRP A CA 1
ATOM 3549 C C . TRP A 1 462 ? 13.403 -30.113 -18.464 1.00 92.81 462 TRP A C 1
ATOM 3551 O O . TRP A 1 462 ? 12.428 -30.380 -17.763 1.00 92.81 462 TRP A O 1
ATOM 3561 N N . THR A 1 463 ? 14.462 -29.461 -18.003 1.00 91.69 463 THR A N 1
ATOM 3562 C CA . THR A 1 463 ? 14.490 -28.875 -16.662 1.00 91.69 463 THR A CA 1
ATOM 3563 C C . THR A 1 463 ? 15.022 -27.461 -16.768 1.00 91.69 463 THR A C 1
ATOM 3565 O O . THR A 1 463 ? 16.149 -27.255 -17.229 1.00 91.69 463 THR A O 1
ATOM 3568 N N . SER A 1 464 ? 14.225 -26.492 -16.332 1.00 90.00 464 SER A N 1
ATOM 3569 C CA . SER A 1 464 ? 14.682 -25.111 -16.205 1.00 90.00 464 SER A CA 1
ATOM 3570 C C . SER A 1 464 ? 15.349 -24.938 -14.845 1.00 90.00 464 SER A C 1
ATOM 3572 O O . SER A 1 464 ? 14.786 -25.317 -13.822 1.00 90.00 464 SER A O 1
ATOM 3574 N N . HIS A 1 465 ? 16.556 -24.392 -14.828 1.00 90.12 465 HIS A N 1
ATOM 3575 C CA . HIS A 1 465 ? 17.303 -24.056 -13.625 1.00 90.12 465 HIS A CA 1
ATOM 3576 C C . HIS A 1 465 ? 17.546 -22.568 -13.602 1.00 90.12 465 HIS A C 1
ATOM 3578 O O . HIS A 1 465 ? 17.979 -22.018 -14.610 1.00 90.12 465 HIS A O 1
ATOM 3584 N N . HIS A 1 466 ? 17.306 -21.920 -12.480 1.00 82.62 466 HIS A N 1
ATOM 3585 C CA . HIS A 1 466 ? 17.525 -20.486 -12.377 1.00 82.62 466 HIS A CA 1
ATOM 3586 C C . HIS A 1 466 ? 18.399 -20.180 -11.193 1.00 82.62 466 HIS A C 1
ATOM 3588 O O . HIS A 1 466 ? 18.257 -20.775 -10.125 1.00 82.62 466 HIS A O 1
ATOM 3594 N N . TYR A 1 467 ? 19.356 -19.304 -11.453 1.00 77.38 467 TYR A N 1
ATOM 3595 C CA . TYR A 1 467 ? 20.276 -18.855 -10.451 1.00 77.38 467 TYR A CA 1
ATOM 3596 C C . TYR A 1 467 ? 19.598 -17.784 -9.636 1.00 77.38 467 TYR A C 1
ATOM 3598 O O . TYR A 1 467 ? 19.231 -16.718 -10.133 1.00 77.38 467 TYR A O 1
ATOM 3606 N N . VAL A 1 468 ? 19.471 -18.108 -8.371 1.00 65.38 468 VAL A N 1
ATOM 3607 C CA . VAL A 1 468 ? 19.047 -17.204 -7.345 1.00 65.38 468 VAL A CA 1
ATOM 3608 C C . VAL A 1 468 ? 20.328 -16.641 -6.771 1.00 65.38 468 VAL A C 1
ATOM 3610 O O . VAL A 1 468 ? 20.983 -17.264 -5.929 1.00 65.38 468 VAL A O 1
ATOM 3613 N N . ALA A 1 469 ? 20.750 -15.508 -7.327 1.00 60.62 469 ALA A N 1
ATOM 3614 C CA . ALA A 1 469 ? 21.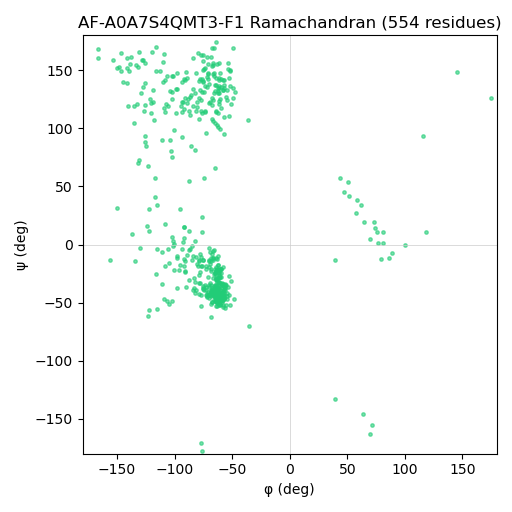921 -14.843 -6.803 1.00 60.62 469 ALA A CA 1
ATOM 3615 C C . ALA A 1 469 ? 21.680 -14.553 -5.306 1.00 60.62 469 ALA A C 1
ATOM 3617 O O . ALA A 1 469 ? 20.550 -14.290 -4.890 1.00 60.62 469 ALA A O 1
ATOM 3618 N N . PRO A 1 470 ? 22.700 -14.698 -4.459 1.00 53.16 470 PRO A N 1
ATOM 3619 C CA . PRO A 1 470 ? 22.593 -14.181 -3.115 1.00 53.16 470 PRO A CA 1
ATOM 3620 C C . PRO A 1 470 ? 22.636 -12.651 -3.221 1.00 53.16 470 PRO A C 1
ATOM 3622 O O . PRO A 1 470 ? 23.242 -12.134 -4.166 1.00 53.16 470 PRO A O 1
ATOM 3625 N N . PRO A 1 471 ? 22.077 -11.922 -2.251 1.00 48.72 471 PRO A N 1
ATOM 3626 C CA . PRO A 1 471 ? 22.399 -10.510 -2.113 1.00 48.72 471 PRO A CA 1
ATOM 3627 C C . PRO A 1 471 ? 23.933 -10.362 -2.129 1.00 48.72 471 PRO A C 1
ATOM 3629 O O . PRO A 1 471 ? 24.615 -11.086 -1.394 1.00 48.72 471 PRO A O 1
ATOM 3632 N N . GLU A 1 472 ? 24.498 -9.519 -3.004 1.00 48.78 472 GLU A N 1
ATOM 3633 C CA . GLU A 1 472 ? 25.948 -9.268 -3.007 1.00 48.78 472 GLU A CA 1
ATOM 3634 C C . GLU A 1 472 ? 26.414 -8.887 -1.593 1.00 48.78 472 GLU A C 1
ATOM 3636 O O . GLU A 1 472 ? 25.665 -8.290 -0.817 1.00 48.78 472 GLU A O 1
ATOM 3641 N N . VAL A 1 473 ? 27.658 -9.203 -1.214 1.00 40.91 473 VAL A N 1
ATOM 3642 C CA . VAL A 1 473 ? 28.143 -8.699 0.074 1.00 40.91 473 VAL A CA 1
ATOM 3643 C C . VAL A 1 473 ? 28.164 -7.196 0.082 1.00 40.91 473 VAL A C 1
ATOM 3645 O O . VAL A 1 473 ? 28.848 -6.559 -0.712 1.00 40.91 473 VAL A O 1
ATOM 3648 N N . GLY A 1 474 ? 27.416 -6.657 1.035 1.00 49.28 474 GLY A N 1
ATOM 3649 C CA . GLY A 1 474 ? 27.140 -5.246 1.098 1.00 49.28 474 GLY A CA 1
ATOM 3650 C C . GLY A 1 474 ? 25.778 -4.856 0.547 1.00 49.28 474 GLY A C 1
ATOM 3651 O O . GLY A 1 474 ? 25.491 -3.691 0.666 1.00 49.28 474 GLY A O 1
ATOM 3652 N N . THR A 1 475 ? 24.886 -5.701 0.031 1.00 59.69 475 THR A N 1
ATOM 3653 C CA . THR A 1 475 ? 23.503 -5.231 -0.225 1.00 59.69 475 THR A CA 1
ATOM 3654 C C . THR A 1 475 ? 22.908 -4.634 1.052 1.00 59.69 475 THR A C 1
ATOM 3656 O O . THR A 1 475 ? 23.062 -5.205 2.137 1.00 59.69 475 THR A O 1
ATOM 3659 N N . GLY A 1 476 ? 22.292 -3.463 0.945 1.00 72.88 476 GLY A N 1
ATOM 3660 C CA . GLY A 1 476 ? 21.784 -2.706 2.081 1.00 72.88 476 GLY A CA 1
ATOM 3661 C C . GLY A 1 476 ? 20.669 -3.421 2.833 1.00 72.88 476 GLY A C 1
ATOM 3662 O O . GLY A 1 476 ? 20.188 -4.475 2.439 1.00 72.88 476 GLY A O 1
ATOM 3663 N N . SER A 1 477 ? 20.247 -2.827 3.944 1.00 83.06 477 SER A N 1
ATOM 3664 C CA . SER A 1 477 ? 19.111 -3.283 4.745 1.00 83.06 477 SER A CA 1
ATOM 3665 C C . SER A 1 477 ? 18.034 -2.209 4.819 1.00 83.06 477 SER A C 1
ATOM 3667 O O . SER A 1 477 ? 18.297 -1.035 4.551 1.00 83.06 477 SER A O 1
ATOM 3669 N N . VAL A 1 478 ? 16.834 -2.583 5.267 1.00 88.81 478 VAL A N 1
ATOM 3670 C CA . VAL A 1 478 ? 15.758 -1.614 5.537 1.00 88.81 478 VAL A CA 1
ATOM 3671 C C . VAL A 1 478 ? 16.223 -0.544 6.541 1.00 88.81 478 VAL A C 1
ATOM 3673 O O . VAL A 1 478 ? 15.951 0.640 6.343 1.00 88.81 478 VAL A O 1
ATOM 3676 N N . ARG A 1 479 ? 17.031 -0.922 7.548 1.00 90.25 479 ARG A N 1
ATOM 3677 C CA . ARG A 1 479 ? 17.670 0.034 8.470 1.00 90.25 479 ARG A CA 1
ATOM 3678 C C . ARG A 1 479 ? 18.620 0.986 7.751 1.00 90.25 479 ARG A C 1
ATOM 3680 O O . ARG A 1 479 ? 18.538 2.191 7.956 1.00 90.25 479 ARG A O 1
ATOM 3687 N N . LYS A 1 480 ? 19.492 0.471 6.877 1.00 88.75 480 LYS A N 1
ATOM 3688 C CA . LYS A 1 480 ? 20.403 1.313 6.085 1.00 88.75 480 LYS A CA 1
ATOM 3689 C C . LYS A 1 480 ? 19.636 2.283 5.196 1.00 88.75 480 LYS A C 1
ATOM 3691 O O . LYS A 1 480 ? 20.046 3.433 5.096 1.00 88.75 480 LYS A O 1
ATOM 3696 N N . ALA A 1 481 ? 18.527 1.854 4.596 1.00 91.94 481 ALA A N 1
ATOM 3697 C CA . ALA A 1 481 ? 17.672 2.736 3.808 1.00 91.94 481 ALA A CA 1
ATOM 3698 C C . ALA A 1 481 ? 17.067 3.870 4.647 1.00 91.94 481 ALA A C 1
ATOM 3700 O O . ALA A 1 481 ? 17.059 5.022 4.209 1.00 91.94 481 ALA A O 1
ATOM 3701 N N . LEU A 1 482 ? 16.641 3.580 5.880 1.00 93.88 482 LEU A N 1
ATOM 3702 C CA . LEU A 1 482 ? 16.212 4.613 6.823 1.00 93.88 482 LEU A CA 1
ATOM 3703 C C . LEU A 1 482 ? 17.359 5.572 7.170 1.00 93.88 482 LEU A C 1
ATOM 3705 O O . LEU A 1 482 ? 17.206 6.784 7.017 1.00 93.88 482 LEU A O 1
ATOM 3709 N N . ASP A 1 483 ? 18.520 5.040 7.553 1.00 91.00 483 ASP A N 1
ATOM 3710 C CA . ASP A 1 483 ? 19.710 5.826 7.905 1.00 91.00 483 ASP A CA 1
ATOM 3711 C C . ASP A 1 483 ? 20.227 6.676 6.731 1.00 91.00 483 ASP A C 1
ATOM 3713 O O . ASP A 1 483 ? 20.827 7.733 6.938 1.00 91.00 483 ASP A O 1
ATOM 3717 N N . PHE A 1 484 ? 19.994 6.239 5.491 1.00 92.88 484 PHE A N 1
ATOM 3718 C CA . PHE A 1 484 ? 20.323 6.989 4.284 1.00 92.88 484 PHE A CA 1
ATOM 3719 C C . PHE A 1 484 ? 19.420 8.216 4.108 1.00 92.88 484 PHE A C 1
ATOM 3721 O O . PHE A 1 484 ? 19.919 9.308 3.831 1.00 92.88 484 PHE A O 1
ATOM 3728 N N . VAL A 1 485 ? 18.103 8.062 4.290 1.00 93.69 485 VAL A N 1
ATOM 3729 C CA . VAL A 1 485 ? 17.120 9.144 4.089 1.00 93.69 485 VAL A CA 1
ATOM 3730 C C . VAL A 1 485 ? 17.095 10.129 5.268 1.00 93.69 485 VAL A C 1
ATOM 3732 O O . VAL A 1 485 ? 16.889 11.332 5.075 1.00 93.69 485 VAL A O 1
ATOM 3735 N N . LEU A 1 486 ? 17.334 9.653 6.491 1.00 93.00 486 LEU A N 1
ATOM 3736 C CA . LEU A 1 486 ? 17.155 10.418 7.729 1.00 93.00 486 LEU A CA 1
ATOM 3737 C C . LEU A 1 486 ? 17.957 11.739 7.805 1.00 93.00 486 LEU A C 1
ATOM 3739 O O . LEU A 1 486 ? 17.376 12.757 8.200 1.00 93.00 486 LEU A O 1
ATOM 3743 N N . PRO A 1 487 ? 19.234 11.821 7.374 1.00 92.69 487 PRO A N 1
ATOM 3744 C CA . PRO A 1 487 ? 19.981 13.079 7.353 1.00 92.69 487 PRO A CA 1
ATOM 3745 C C . PRO A 1 487 ? 19.329 14.173 6.497 1.00 92.69 487 PRO A C 1
ATOM 3747 O O . PRO A 1 487 ? 19.380 15.353 6.850 1.00 92.69 487 PRO A O 1
ATOM 3750 N N . TYR A 1 488 ? 18.688 13.791 5.391 1.00 91.69 488 TYR A N 1
ATOM 3751 C CA . TYR A 1 488 ? 17.958 14.719 4.527 1.00 91.69 488 TYR A CA 1
ATOM 3752 C C . TYR A 1 488 ? 16.628 15.145 5.144 1.00 91.69 488 TYR A C 1
ATOM 3754 O O . TYR A 1 488 ? 16.195 16.285 4.984 1.00 91.69 488 TYR A O 1
ATOM 3762 N N . ALA A 1 489 ? 15.973 14.229 5.857 1.00 88.75 489 ALA A N 1
ATOM 3763 C CA . ALA A 1 489 ? 14.705 14.495 6.514 1.00 88.75 489 ALA A CA 1
ATOM 3764 C C . ALA A 1 489 ? 14.838 15.445 7.710 1.00 88.75 489 ALA A C 1
ATOM 3766 O O . ALA A 1 489 ? 13.972 16.294 7.908 1.00 88.75 489 ALA A O 1
ATOM 3767 N N . THR A 1 490 ? 15.940 15.323 8.451 1.00 88.12 490 THR A N 1
ATOM 3768 C CA . THR A 1 490 ? 16.282 16.126 9.638 1.00 88.12 490 THR A CA 1
ATOM 3769 C C . THR A 1 490 ? 17.036 17.419 9.305 1.00 88.12 490 THR A C 1
ATOM 3771 O O . THR A 1 490 ? 17.308 18.228 10.191 1.00 88.12 490 THR A O 1
ATOM 3774 N N . GLY A 1 491 ? 17.377 17.639 8.030 1.00 87.00 491 GLY A N 1
ATOM 3775 C CA . GLY A 1 491 ? 18.024 18.862 7.546 1.00 87.00 491 GLY A CA 1
ATOM 3776 C C . GLY A 1 491 ? 19.539 18.936 7.767 1.00 87.00 491 GLY A C 1
ATOM 3777 O O . GLY A 1 491 ? 20.130 19.994 7.558 1.00 87.00 491 GLY A O 1
ATOM 3778 N N . SER A 1 492 ? 20.188 17.837 8.164 1.00 88.56 492 SER A N 1
ATOM 3779 C CA . SER A 1 492 ? 21.658 17.761 8.235 1.00 88.56 492 SER A CA 1
ATOM 3780 C C . SER A 1 492 ? 22.320 17.587 6.860 1.00 88.56 492 SER A C 1
ATOM 3782 O O . SER A 1 492 ? 23.502 17.897 6.704 1.00 88.56 492 SER A O 1
ATOM 3784 N N . LYS A 1 493 ? 21.550 17.148 5.856 1.00 91.19 493 LYS A N 1
ATOM 3785 C CA . LYS A 1 493 ? 21.890 17.165 4.427 1.00 91.19 493 LYS A CA 1
ATOM 3786 C C . LYS A 1 493 ? 20.784 17.833 3.608 1.00 91.19 493 LYS A C 1
ATOM 3788 O O . LYS A 1 493 ? 19.630 17.873 4.029 1.00 91.19 493 LYS A O 1
ATOM 3793 N N . SER A 1 494 ? 21.126 18.298 2.408 1.00 90.06 494 SER A N 1
ATOM 3794 C CA . SER A 1 494 ? 20.178 18.867 1.446 1.00 90.06 494 SER A CA 1
ATOM 3795 C C . SER A 1 494 ? 19.914 17.892 0.300 1.00 90.06 494 SER A C 1
ATOM 3797 O O . SER A 1 494 ? 20.830 17.535 -0.438 1.00 90.06 494 SER A O 1
ATOM 3799 N N . TRP A 1 495 ? 18.655 17.467 0.126 1.00 90.19 495 TRP A N 1
ATOM 3800 C CA . TRP A 1 495 ? 18.297 16.520 -0.943 1.00 90.19 495 TRP A CA 1
ATOM 3801 C C . TRP A 1 495 ? 18.561 17.120 -2.327 1.00 90.19 495 TRP A C 1
ATOM 3803 O O . TRP A 1 495 ? 19.096 16.451 -3.199 1.00 90.19 495 TRP A O 1
ATOM 3813 N N . SER A 1 496 ? 18.266 18.409 -2.516 1.00 86.88 496 SER A N 1
ATOM 3814 C CA . SER A 1 496 ? 18.498 19.107 -3.785 1.00 86.88 496 SER A CA 1
ATOM 3815 C C . SER A 1 496 ? 19.977 19.342 -4.111 1.00 86.88 496 SER A C 1
ATOM 3817 O O . SER A 1 496 ? 20.295 19.628 -5.261 1.00 86.88 496 SER A O 1
ATOM 3819 N N . GLU A 1 497 ? 20.877 19.281 -3.122 1.00 88.56 497 GLU A N 1
ATOM 3820 C CA . GLU A 1 497 ? 22.324 19.380 -3.372 1.00 88.56 497 GLU A CA 1
ATOM 3821 C C . GLU A 1 497 ? 22.888 18.053 -3.890 1.00 88.56 497 GLU A C 1
ATOM 3823 O O . GLU A 1 497 ? 23.652 18.057 -4.854 1.00 88.56 497 GLU A O 1
ATOM 3828 N N . ASP A 1 498 ? 22.468 16.933 -3.296 1.00 88.50 498 ASP A N 1
ATOM 3829 C CA . ASP A 1 498 ? 22.944 15.594 -3.669 1.00 88.50 498 ASP A CA 1
ATOM 3830 C C . ASP A 1 498 ? 22.184 15.014 -4.882 1.00 88.50 498 ASP A C 1
ATOM 3832 O O . ASP A 1 498 ? 22.762 14.277 -5.680 1.00 88.50 498 ASP A O 1
ATOM 3836 N N . PHE A 1 499 ? 20.918 15.408 -5.079 1.00 88.31 499 PHE A N 1
ATOM 3837 C CA . PHE A 1 499 ? 20.051 15.004 -6.195 1.00 88.31 499 PHE A CA 1
ATOM 3838 C C . PHE A 1 499 ? 19.528 16.227 -6.972 1.00 88.31 499 PHE A C 1
ATOM 3840 O O . PHE A 1 499 ? 18.323 16.500 -6.975 1.00 88.31 499 PHE A O 1
ATOM 3847 N N . PRO A 1 500 ? 20.402 16.974 -7.676 1.00 83.25 500 PRO A N 1
ATOM 3848 C CA . PRO A 1 500 ? 20.053 18.246 -8.323 1.00 83.25 500 PRO A CA 1
ATOM 3849 C C . PRO A 1 500 ? 19.059 18.123 -9.489 1.00 83.25 500 PRO A C 1
ATOM 3851 O O . PRO A 1 500 ? 18.550 19.135 -9.965 1.00 83.25 500 PRO A O 1
ATOM 3854 N N . TYR A 1 501 ? 18.790 16.901 -9.957 1.00 79.62 501 TYR A N 1
ATOM 3855 C CA . TYR A 1 501 ? 17.801 16.609 -10.998 1.00 79.62 501 TYR A CA 1
ATOM 3856 C C . TYR A 1 501 ? 16.396 16.352 -10.442 1.00 79.62 501 TYR A C 1
ATOM 3858 O O . TYR A 1 501 ? 15.452 16.255 -11.223 1.00 79.62 501 TYR A O 1
ATOM 3866 N N . SER A 1 502 ? 16.245 16.230 -9.117 1.00 84.69 502 SER A N 1
ATOM 3867 C CA . SER A 1 502 ? 14.928 16.011 -8.532 1.00 84.69 502 SER A CA 1
ATOM 3868 C C . SER A 1 502 ? 14.065 17.267 -8.605 1.00 84.69 502 SER A C 1
ATOM 3870 O O . SER A 1 502 ? 14.492 18.370 -8.265 1.00 84.69 502 SER A O 1
ATOM 3872 N N . LEU A 1 503 ? 12.814 17.072 -8.994 1.00 81.75 503 LEU A N 1
ATOM 3873 C CA . LEU A 1 503 ? 11.754 18.068 -9.072 1.00 81.75 503 LEU A CA 1
ATOM 3874 C C . LEU A 1 503 ? 11.132 18.342 -7.688 1.00 81.75 503 LEU A C 1
ATOM 3876 O O . LEU A 1 503 ? 10.501 19.382 -7.497 1.00 81.75 503 LEU A O 1
ATOM 3880 N N . ASP A 1 504 ? 11.317 17.448 -6.705 1.00 77.06 504 ASP A N 1
ATOM 3881 C CA . ASP A 1 504 ? 10.765 17.567 -5.347 1.00 77.06 504 ASP A CA 1
ATOM 3882 C C . ASP A 1 504 ? 11.794 18.041 -4.302 1.00 77.06 504 ASP A C 1
ATOM 3884 O O . ASP A 1 504 ? 12.282 17.308 -3.447 1.00 77.06 504 ASP A O 1
ATOM 3888 N N . GLY A 1 505 ? 12.102 19.338 -4.333 1.00 60.91 505 GLY A N 1
ATOM 3889 C CA . GLY A 1 505 ? 13.126 19.929 -3.462 1.00 60.91 505 GLY A CA 1
ATOM 3890 C C . GLY A 1 505 ? 12.735 20.165 -1.991 1.00 60.91 505 GLY A C 1
ATOM 3891 O O . GLY A 1 505 ? 13.628 20.346 -1.166 1.00 60.91 505 GLY A O 1
ATOM 3892 N N . SER A 1 506 ? 11.444 20.192 -1.618 1.00 53.81 506 SER A N 1
ATOM 3893 C CA . SER A 1 506 ? 11.028 20.603 -0.256 1.00 53.81 506 SER A CA 1
ATOM 3894 C C . SER A 1 506 ? 9.746 19.951 0.287 1.00 53.81 506 SER A C 1
ATOM 3896 O O . SER A 1 506 ? 9.017 20.585 1.054 1.00 53.81 506 SER A O 1
ATOM 3898 N N . ASN A 1 507 ? 9.441 18.707 -0.091 1.00 58.03 507 ASN A N 1
ATOM 3899 C CA . ASN A 1 507 ? 8.305 17.990 0.504 1.00 58.03 507 ASN A CA 1
ATOM 3900 C C . ASN A 1 507 ? 8.562 17.696 1.989 1.00 58.03 507 ASN A C 1
ATOM 3902 O O . ASN A 1 507 ? 9.714 17.485 2.396 1.00 58.03 507 ASN A O 1
ATOM 3906 N N . THR A 1 508 ? 7.495 17.705 2.793 1.00 72.06 508 THR A N 1
ATOM 3907 C CA . THR A 1 508 ? 7.568 17.343 4.212 1.00 72.06 508 THR A CA 1
ATOM 3908 C C . THR A 1 508 ? 8.069 15.907 4.330 1.00 72.06 508 THR A C 1
ATOM 3910 O O . THR A 1 508 ? 7.741 15.049 3.517 1.00 72.06 508 THR A O 1
ATOM 3913 N N . SER A 1 509 ? 8.894 15.642 5.337 1.00 86.25 509 SER A N 1
ATOM 3914 C CA . SER A 1 509 ? 9.388 14.288 5.607 1.00 86.25 509 SER A CA 1
ATOM 3915 C C . SER A 1 509 ? 8.483 13.549 6.599 1.00 86.25 509 SER A C 1
ATOM 3917 O O . SER A 1 509 ? 8.887 12.532 7.146 1.00 86.25 509 SER A O 1
ATOM 3919 N N . ARG A 1 510 ? 7.266 14.068 6.837 1.00 89.75 510 ARG A N 1
ATOM 3920 C CA . ARG A 1 510 ? 6.312 13.576 7.842 1.00 89.75 510 ARG A CA 1
ATOM 3921 C C . ARG A 1 510 ? 5.982 12.100 7.657 1.00 89.75 510 ARG A C 1
ATOM 3923 O O . ARG A 1 510 ? 5.825 11.390 8.640 1.00 89.75 510 ARG A O 1
ATOM 3930 N N . ASP A 1 511 ? 5.953 11.632 6.414 1.00 89.81 511 ASP A N 1
ATOM 3931 C CA . ASP A 1 511 ? 5.693 10.229 6.092 1.00 89.81 511 ASP A CA 1
ATOM 3932 C C . ASP A 1 511 ? 6.810 9.285 6.590 1.00 89.81 511 ASP A C 1
ATOM 3934 O O . ASP A 1 511 ? 6.674 8.075 6.481 1.00 89.81 511 ASP A O 1
ATOM 3938 N N . LEU A 1 512 ? 7.910 9.796 7.163 1.00 93.88 512 LEU A N 1
ATOM 3939 C CA . LEU A 1 512 ? 8.906 8.991 7.883 1.00 93.88 512 LEU A CA 1
ATOM 3940 C C . LEU A 1 512 ? 8.540 8.711 9.344 1.00 93.88 512 LEU A C 1
ATOM 3942 O O . LEU A 1 512 ? 9.204 7.884 9.963 1.00 93.88 512 LEU A O 1
ATOM 3946 N N . ALA A 1 513 ? 7.505 9.347 9.899 1.00 95.06 513 ALA A N 1
ATOM 3947 C CA . ALA A 1 513 ? 7.108 9.137 11.290 1.00 95.06 513 ALA A CA 1
ATOM 3948 C C . ALA A 1 513 ? 6.767 7.664 11.583 1.00 95.06 513 ALA A C 1
ATOM 3950 O O . ALA A 1 513 ? 7.245 7.104 12.568 1.00 95.06 513 ALA A O 1
ATOM 3951 N N . LEU A 1 514 ? 6.020 7.007 10.688 1.00 95.12 514 LEU A N 1
ATOM 3952 C CA . LEU A 1 514 ? 5.676 5.591 10.827 1.00 95.12 514 LEU A CA 1
ATOM 3953 C C . LEU A 1 514 ? 6.904 4.658 10.694 1.00 95.12 514 LEU A C 1
ATOM 3955 O O . LEU A 1 514 ? 7.107 3.835 11.587 1.00 95.12 514 LEU A O 1
ATOM 3959 N N . PRO A 1 515 ? 7.771 4.785 9.667 1.00 95.56 515 PRO A N 1
ATOM 3960 C CA . PRO A 1 515 ? 9.033 4.049 9.589 1.00 95.56 515 PRO A CA 1
ATOM 3961 C C . PRO A 1 515 ? 9.905 4.199 10.834 1.00 95.56 515 PRO A C 1
ATOM 3963 O O . PRO A 1 515 ? 10.422 3.205 11.332 1.00 95.56 515 PRO A O 1
ATOM 3966 N N . LEU A 1 516 ? 10.035 5.418 11.366 1.00 96.69 516 LEU A N 1
ATOM 3967 C CA . LEU A 1 516 ? 10.795 5.695 12.585 1.00 96.69 516 LEU A CA 1
ATOM 3968 C C . LEU A 1 516 ? 10.199 4.985 13.809 1.00 96.69 516 LEU A C 1
ATOM 3970 O O . LEU A 1 516 ? 10.934 4.339 14.556 1.00 96.69 516 LEU A O 1
ATOM 3974 N N . ARG A 1 517 ? 8.871 5.033 13.970 1.00 96.00 517 ARG A N 1
ATOM 3975 C CA . ARG A 1 517 ? 8.134 4.329 15.032 1.00 96.00 517 ARG A CA 1
ATOM 3976 C C . ARG A 1 517 ? 8.354 2.816 14.971 1.00 96.00 517 ARG A C 1
ATOM 3978 O O . ARG A 1 517 ? 8.670 2.191 15.984 1.00 96.00 517 ARG A O 1
ATOM 3985 N N . ILE A 1 518 ? 8.222 2.221 13.783 1.00 95.81 518 ILE A N 1
ATOM 3986 C CA . ILE A 1 518 ? 8.443 0.781 13.586 1.00 95.81 518 ILE A CA 1
ATOM 3987 C C . ILE A 1 518 ? 9.918 0.434 13.839 1.00 95.81 518 ILE A C 1
ATOM 3989 O O . ILE A 1 518 ? 10.205 -0.539 14.537 1.00 95.81 518 ILE A O 1
ATOM 3993 N N . ALA A 1 519 ? 10.856 1.235 13.324 1.00 95.06 519 ALA A N 1
ATOM 3994 C CA . ALA A 1 519 ? 12.293 1.044 13.513 1.00 95.06 519 ALA A CA 1
ATOM 3995 C C . ALA A 1 519 ? 12.694 1.075 14.992 1.00 95.06 519 ALA A C 1
ATOM 3997 O O . ALA A 1 519 ? 13.465 0.219 15.426 1.00 95.06 519 ALA A O 1
ATOM 3998 N N . ALA A 1 520 ? 12.147 2.009 15.773 1.00 93.00 520 ALA A N 1
ATOM 3999 C CA . ALA A 1 520 ? 12.436 2.125 17.198 1.00 93.00 520 ALA A CA 1
ATOM 4000 C C . ALA A 1 520 ? 12.099 0.835 17.958 1.00 93.00 520 ALA A C 1
ATOM 4002 O O . ALA A 1 520 ? 12.917 0.346 18.737 1.00 93.00 520 ALA A O 1
ATOM 4003 N N . GLY A 1 521 ? 10.928 0.246 17.686 1.00 89.62 521 GLY A N 1
ATOM 4004 C CA . GLY A 1 521 ? 10.520 -1.029 18.280 1.00 89.62 521 GLY A CA 1
ATOM 4005 C C . GLY A 1 521 ? 11.292 -2.231 17.728 1.00 89.62 521 GLY A C 1
ATOM 4006 O O . GLY A 1 521 ? 11.717 -3.093 18.494 1.00 89.62 521 GLY A O 1
ATOM 4007 N N . LYS A 1 522 ? 11.508 -2.288 16.408 1.00 91.38 522 LYS A N 1
ATOM 4008 C CA . LYS A 1 522 ? 12.168 -3.422 15.742 1.00 91.38 522 LYS A CA 1
ATOM 4009 C C . LYS A 1 522 ? 13.650 -3.543 16.099 1.00 91.38 522 LYS A C 1
ATOM 4011 O O . LYS A 1 522 ? 14.145 -4.657 16.258 1.00 91.38 522 LYS A O 1
ATOM 4016 N N . TYR A 1 523 ? 14.355 -2.418 16.193 1.00 88.00 523 TYR A N 1
ATOM 4017 C CA . TYR A 1 523 ? 15.801 -2.379 16.431 1.00 88.00 523 TYR A CA 1
ATOM 4018 C C . TYR A 1 523 ? 16.181 -2.084 17.887 1.00 88.00 523 TYR A C 1
ATOM 4020 O O . TYR A 1 523 ? 17.375 -2.025 18.178 1.00 88.00 523 TYR A O 1
ATOM 4028 N N . ASP A 1 524 ? 15.198 -1.907 18.780 1.00 85.12 524 ASP A N 1
ATOM 4029 C CA . ASP A 1 524 ? 15.401 -1.474 20.173 1.00 85.12 524 ASP A CA 1
ATOM 4030 C C . ASP A 1 524 ? 16.260 -0.193 20.260 1.00 85.12 524 ASP A C 1
ATOM 4032 O O . ASP A 1 524 ? 17.168 -0.058 21.082 1.00 85.12 524 ASP A O 1
ATOM 4036 N N . ASP A 1 525 ? 15.993 0.753 19.352 1.00 86.81 525 ASP A N 1
ATOM 4037 C CA . ASP A 1 525 ? 16.733 2.008 19.207 1.00 86.81 525 ASP A CA 1
ATOM 4038 C C . ASP A 1 525 ? 15.779 3.206 19.274 1.00 86.81 525 ASP A C 1
ATOM 4040 O O . ASP A 1 525 ? 15.257 3.705 18.275 1.00 86.81 525 ASP A O 1
ATOM 4044 N N . TYR A 1 526 ? 15.551 3.679 20.498 1.00 88.69 526 TYR A N 1
ATOM 4045 C CA . TYR A 1 526 ? 14.631 4.778 20.802 1.00 88.69 526 TYR A CA 1
ATOM 4046 C C . TYR A 1 526 ? 15.075 6.139 20.237 1.00 88.69 526 TYR A C 1
ATOM 4048 O O . TYR A 1 526 ? 14.314 7.103 20.332 1.00 88.69 526 TYR A O 1
ATOM 4056 N N . ALA A 1 527 ? 16.271 6.251 19.644 1.00 89.06 527 ALA A N 1
ATOM 4057 C CA . ALA A 1 527 ? 16.654 7.461 18.920 1.00 89.06 527 ALA A CA 1
ATOM 4058 C C . ALA A 1 527 ? 15.728 7.707 17.718 1.00 89.06 527 ALA A C 1
ATOM 4060 O O . ALA A 1 527 ? 15.323 8.846 17.496 1.00 89.06 527 ALA A O 1
ATOM 4061 N N . TYR A 1 528 ? 15.303 6.645 17.020 1.00 93.88 528 TYR A N 1
ATOM 4062 C CA . TYR A 1 528 ? 14.353 6.770 15.912 1.00 93.88 528 TYR A CA 1
ATOM 4063 C C . TYR A 1 528 ? 13.004 7.342 16.373 1.00 93.88 528 TYR A C 1
ATOM 4065 O O . TYR A 1 528 ? 12.447 8.209 15.707 1.00 93.88 528 TYR A O 1
ATOM 4073 N N . GLU A 1 529 ? 12.509 6.936 17.547 1.00 93.25 529 GLU A N 1
ATOM 4074 C CA . GLU A 1 529 ? 11.274 7.489 18.121 1.00 93.25 529 GLU A CA 1
ATOM 4075 C C . GLU A 1 529 ? 11.419 8.988 18.425 1.00 93.25 529 GLU A C 1
ATOM 4077 O O . GLU A 1 529 ? 10.522 9.779 18.136 1.00 93.25 529 GLU A O 1
ATOM 4082 N N . ALA A 1 530 ? 12.566 9.405 18.970 1.00 91.31 530 ALA A N 1
ATOM 4083 C CA . ALA A 1 530 ? 12.835 10.814 19.255 1.00 91.31 530 ALA A CA 1
ATOM 4084 C C . ALA A 1 530 ? 12.877 11.676 17.975 1.00 91.31 530 ALA A C 1
ATOM 4086 O O . ALA A 1 530 ? 12.416 12.826 17.984 1.00 91.31 530 ALA A O 1
ATOM 4087 N N . ASP A 1 531 ? 13.371 11.112 16.870 1.00 93.62 531 ASP A N 1
ATOM 4088 C CA . ASP A 1 531 ? 13.482 11.787 15.574 1.00 93.62 531 ASP A CA 1
ATOM 4089 C C . ASP A 1 531 ? 12.126 12.035 14.887 1.00 93.62 531 ASP A C 1
ATOM 4091 O O . ASP A 1 531 ? 12.052 12.884 13.993 1.00 93.62 531 ASP A O 1
ATOM 4095 N N . ILE A 1 532 ? 11.030 11.401 15.334 1.00 94.25 532 ILE A N 1
ATOM 4096 C CA . ILE A 1 532 ? 9.671 11.687 14.828 1.00 94.25 532 ILE A CA 1
ATOM 4097 C C . ILE A 1 532 ? 9.356 13.184 14.950 1.00 94.25 532 ILE A C 1
ATOM 4099 O O . ILE A 1 532 ? 8.858 13.797 14.006 1.00 94.25 532 ILE A O 1
ATOM 4103 N N . SER A 1 533 ? 9.741 13.810 16.066 1.00 92.75 533 SER A N 1
ATOM 4104 C CA . SER A 1 533 ? 9.532 15.246 16.308 1.00 92.75 533 SER A CA 1
ATOM 4105 C C . SER A 1 533 ? 10.274 16.166 15.325 1.00 92.75 533 SER A C 1
ATOM 4107 O O . SER A 1 533 ? 9.893 17.326 15.153 1.00 92.75 533 SER A O 1
ATOM 4109 N N . LEU A 1 534 ? 11.325 15.667 14.664 1.00 92.00 534 LEU A N 1
ATOM 4110 C CA . LEU A 1 534 ? 12.094 16.417 13.668 1.00 92.00 534 LEU A CA 1
ATOM 4111 C C . LEU A 1 534 ? 11.427 16.386 12.291 1.00 92.00 534 LEU A C 1
ATOM 4113 O O . LEU A 1 534 ? 11.535 17.352 11.535 1.00 92.00 534 LEU A O 1
ATOM 4117 N N . VAL A 1 535 ? 10.743 15.288 11.962 1.00 91.88 535 VAL A N 1
ATOM 4118 C CA . VAL A 1 535 ? 10.084 15.098 10.659 1.00 91.88 535 VAL A CA 1
ATOM 4119 C C . VAL A 1 535 ? 8.598 15.459 10.681 1.00 91.88 535 VAL A C 1
ATOM 4121 O O . VAL A 1 535 ? 8.039 15.802 9.636 1.00 91.88 535 VAL A O 1
ATOM 4124 N N . ASP A 1 536 ? 7.982 15.448 11.863 1.00 92.00 536 ASP A N 1
ATOM 4125 C CA . ASP A 1 536 ? 6.601 15.846 12.125 1.00 92.00 536 ASP A CA 1
ATOM 4126 C C . ASP A 1 536 ? 6.501 16.800 13.335 1.00 92.00 536 ASP A C 1
ATOM 4128 O O . ASP A 1 536 ? 5.991 16.442 14.396 1.00 92.00 536 ASP A O 1
ATOM 4132 N N . PRO A 1 537 ? 6.976 18.054 13.210 1.00 89.00 537 PRO A N 1
ATOM 4133 C CA . PRO A 1 537 ? 7.055 18.995 14.333 1.00 89.00 537 PRO A CA 1
ATOM 4134 C C . PRO A 1 537 ? 5.692 19.465 14.864 1.00 89.00 537 PRO A C 1
ATOM 4136 O O . PRO A 1 537 ? 5.633 20.130 15.898 1.00 89.00 537 PRO A O 1
ATOM 4139 N N . LEU A 1 538 ? 4.603 19.180 14.141 1.00 88.69 538 LEU A N 1
ATOM 4140 C CA . LEU A 1 538 ? 3.232 19.450 14.581 1.00 88.69 538 LEU A CA 1
ATOM 4141 C C . LEU A 1 538 ? 2.597 18.248 15.290 1.00 88.69 538 LEU A C 1
ATOM 4143 O O . LEU A 1 538 ? 1.433 18.341 15.672 1.00 88.69 538 LEU A O 1
ATOM 4147 N N . ASP A 1 539 ? 3.353 17.158 15.453 1.00 86.88 539 ASP A N 1
ATOM 4148 C CA . ASP A 1 539 ? 2.945 15.941 16.153 1.00 86.88 539 ASP A CA 1
ATOM 4149 C C . ASP A 1 539 ? 1.679 15.296 15.565 1.00 86.88 539 ASP A C 1
ATOM 4151 O O . ASP A 1 539 ? 0.926 14.620 16.255 1.00 86.88 539 ASP A O 1
ATOM 4155 N N . TRP A 1 540 ? 1.408 15.505 14.274 1.00 86.94 540 TRP A N 1
ATOM 4156 C CA . TRP A 1 540 ? 0.186 15.023 13.632 1.00 86.94 540 TRP A CA 1
ATOM 4157 C C . TRP A 1 540 ? 0.060 13.496 13.710 1.00 86.94 540 TRP A C 1
ATOM 4159 O O . TRP A 1 540 ? -1.025 12.988 13.995 1.00 86.94 540 TRP A O 1
ATOM 4169 N N . PHE A 1 541 ? 1.164 12.778 13.502 1.00 89.19 541 PHE A N 1
ATOM 4170 C CA . PHE A 1 541 ? 1.243 11.320 13.504 1.00 89.19 541 PHE A CA 1
ATOM 4171 C C . PHE A 1 541 ? 0.745 10.706 14.818 1.00 89.19 541 PHE A C 1
ATOM 4173 O O . PHE A 1 541 ? 0.052 9.684 14.788 1.00 89.19 541 PHE A O 1
ATOM 4180 N N . SER A 1 542 ? 1.012 11.353 15.956 1.00 85.94 542 SER A N 1
ATOM 4181 C CA . SER A 1 542 ? 0.586 10.893 17.286 1.00 85.94 542 SER A CA 1
ATOM 4182 C C . SER A 1 542 ? -0.932 10.852 17.460 1.00 85.94 542 SER A C 1
ATOM 4184 O O . SER A 1 542 ? -1.435 10.096 18.287 1.00 85.94 542 SER A O 1
ATOM 4186 N N . TYR A 1 543 ? -1.673 11.617 16.654 1.00 82.88 543 TYR A N 1
ATOM 4187 C CA . TYR A 1 543 ? -3.137 11.670 16.691 1.00 82.88 543 TYR A CA 1
ATOM 4188 C C . TYR A 1 543 ? -3.794 10.850 15.578 1.00 82.88 543 TYR A C 1
ATOM 4190 O O . TYR A 1 543 ? -5.012 10.876 15.448 1.00 82.88 543 TYR A O 1
ATOM 4198 N N . THR A 1 544 ? -3.029 10.140 14.749 1.00 87.06 544 THR A N 1
ATOM 4199 C CA . THR A 1 544 ? -3.591 9.270 13.703 1.00 87.06 544 THR A CA 1
ATOM 4200 C C . THR A 1 544 ? -3.959 7.898 14.258 1.00 87.06 544 THR A C 1
ATOM 4202 O O . THR A 1 544 ? -3.426 7.465 15.280 1.00 87.06 544 THR A O 1
ATOM 4205 N N . PHE A 1 545 ? -4.830 7.166 13.556 1.00 86.19 545 PHE A N 1
ATOM 4206 C CA . PHE A 1 545 ? -5.071 5.762 13.892 1.00 86.19 545 PHE A CA 1
ATOM 4207 C C . PHE A 1 545 ? -3.813 4.899 13.691 1.00 86.19 545 PHE A C 1
ATOM 4209 O O . PHE A 1 545 ? -3.680 3.890 14.375 1.00 86.19 545 PHE A O 1
ATOM 4216 N N . ASP A 1 546 ? -2.849 5.305 12.854 1.00 89.56 546 ASP A N 1
ATOM 4217 C CA . ASP A 1 546 ? -1.567 4.599 12.727 1.00 89.56 546 ASP A CA 1
ATOM 4218 C C . ASP A 1 546 ? -0.802 4.572 14.055 1.00 89.56 546 ASP A C 1
ATOM 4220 O O . ASP A 1 546 ? -0.175 3.566 14.369 1.00 89.56 546 ASP A O 1
ATOM 4224 N N . SER A 1 547 ? -0.919 5.605 14.899 1.00 89.38 547 SER A N 1
ATOM 4225 C CA . SER A 1 547 ? -0.354 5.567 16.258 1.00 89.38 547 SER A CA 1
ATOM 4226 C C . SER A 1 547 ? -1.053 4.571 17.189 1.00 89.38 547 SER A C 1
ATOM 4228 O O . SER A 1 547 ? -0.443 4.149 18.166 1.00 89.38 547 SER A O 1
ATOM 4230 N N . LEU A 1 548 ? -2.298 4.164 16.909 1.00 93.06 548 LEU A N 1
ATOM 4231 C CA . LEU A 1 548 ? -2.938 3.043 17.612 1.00 93.06 548 LEU A CA 1
ATOM 4232 C C . LEU A 1 548 ? -2.406 1.706 17.095 1.00 93.06 548 LEU A C 1
ATOM 4234 O O . LEU A 1 548 ? -2.115 0.814 17.881 1.00 93.06 548 LEU A O 1
ATOM 4238 N N . LEU A 1 549 ? -2.274 1.569 15.777 1.00 94.31 549 LEU A N 1
ATOM 4239 C CA . LEU A 1 549 ? -1.822 0.333 15.132 1.00 94.31 549 LEU A CA 1
ATOM 4240 C C . LEU A 1 549 ? -0.325 0.063 15.367 1.00 94.31 549 LEU A C 1
ATOM 4242 O O . LEU A 1 549 ? 0.097 -1.092 15.410 1.00 94.31 549 LEU A O 1
ATOM 4246 N N . PHE A 1 550 ? 0.454 1.129 15.566 1.00 95.31 550 PHE A N 1
ATOM 4247 C CA . PHE A 1 550 ? 1.892 1.137 15.831 1.00 95.31 550 PHE A CA 1
ATOM 4248 C C . PHE A 1 550 ? 2.196 2.028 17.053 1.00 95.31 550 PHE A C 1
ATOM 4250 O O . PHE A 1 550 ? 2.706 3.148 16.912 1.00 95.31 550 PHE A O 1
ATOM 4257 N N . PRO A 1 551 ? 1.862 1.563 18.270 1.00 94.69 551 PRO A N 1
ATOM 4258 C CA . PRO A 1 551 ? 2.001 2.358 19.485 1.00 94.69 551 PRO A CA 1
ATOM 4259 C C . PRO A 1 551 ? 3.472 2.637 19.823 1.00 94.69 551 PRO A C 1
ATOM 4261 O O . PRO A 1 551 ? 4.345 1.852 19.436 1.00 94.69 551 PRO A O 1
ATOM 4264 N N . PRO A 1 552 ? 3.776 3.727 20.559 1.00 93.56 552 PRO A N 1
ATOM 4265 C CA . PRO A 1 552 ? 5.140 4.025 20.991 1.00 93.56 552 PRO A CA 1
ATOM 4266 C C . PRO A 1 552 ? 5.782 2.812 21.689 1.00 93.56 552 PRO A C 1
ATOM 4268 O O . PRO A 1 552 ? 5.113 2.171 22.511 1.00 93.56 552 PRO A O 1
ATOM 4271 N N . PRO A 1 553 ? 7.053 2.468 21.415 1.00 90.88 553 PRO A N 1
ATOM 4272 C CA . PRO A 1 553 ? 7.665 1.284 22.008 1.00 90.88 553 PRO A CA 1
ATOM 4273 C C . PRO A 1 553 ? 7.650 1.343 23.544 1.00 90.88 553 PRO A C 1
ATOM 4275 O O . PRO A 1 553 ? 7.965 2.369 24.146 1.00 90.88 553 PRO A O 1
ATOM 4278 N N . GLY A 1 554 ? 7.242 0.242 24.182 1.00 87.12 554 GLY A N 1
ATOM 4279 C CA . GLY A 1 554 ? 7.119 0.144 25.642 1.00 87.12 554 GLY A CA 1
ATOM 4280 C C . GLY A 1 554 ? 5.904 0.855 26.257 1.00 87.12 554 GLY A C 1
ATOM 4281 O O . GLY A 1 554 ? 5.864 1.010 27.477 1.00 87.12 554 GLY A O 1
ATOM 4282 N N . SER A 1 555 ? 4.938 1.310 25.448 1.00 88.56 555 SER A N 1
ATOM 4283 C CA . SER A 1 555 ? 3.729 1.998 25.938 1.00 88.56 555 SER A CA 1
ATOM 4284 C C . SER A 1 555 ? 2.520 1.097 26.224 1.00 88.56 555 SER A C 1
ATOM 4286 O O . SER A 1 555 ? 1.582 1.572 26.870 1.00 88.56 555 SER A O 1
ATOM 4288 N N . LEU A 1 556 ? 2.540 -0.157 25.756 1.00 87.69 556 LEU A N 1
ATOM 4289 C CA . LEU A 1 556 ? 1.508 -1.173 25.998 1.00 87.69 556 LEU A CA 1
ATOM 4290 C C . LEU A 1 556 ? 1.835 -2.088 27.179 1.00 87.69 556 LEU A C 1
ATOM 4292 O O . LEU A 1 556 ? 3.036 -2.391 27.381 1.00 87.69 556 LEU A O 1
#

Foldseek 3Di:
DDDDPDDDDDDDDDDDDDDPPPPQQLFQLFFSVLLVVLLVQQLDPDHDPLSVLQLVLLVVL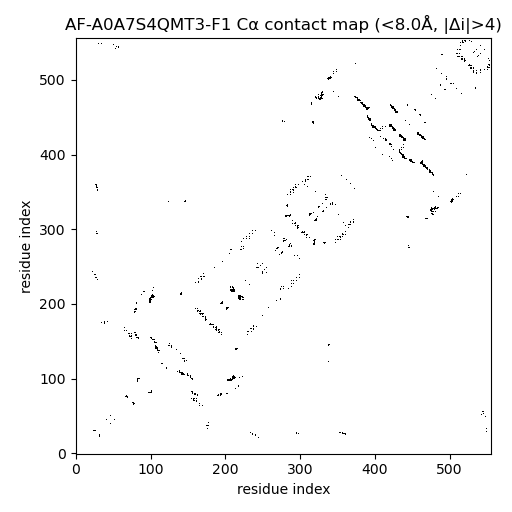LVVPLQQCLPDPPGHRDLFFAQPPQPDAFPVPPDDSQAHAFAAFQWDQQVDQQDPVAPCSVQFQPPFDDDDDHDPVPSPQIGGRFPRGDVSRQNSLSRLLSLLSNLLSLLSNLSRHPVNPCSSLLVSLVSVCQDDFPPVGHHQLANQQANARPNPHSGALLSVLSVLLRCFSSVLSSVSSSVPDPCVRCPPSSVVRCLVRLVSNLCCLQPPPSNLVLQLDAAQSVLSVLRRQLNSCSSNVPLVSNLVSLVCQFFAWNHRQQNQAFLQLDRCVLLPGLQSLVSLLSRLLSQLSSQSSNVSSCVVHPHDPVRNQVDFQADDDAWDKDKDKQKDFPFAWDDKDFPDPDVVVVVVVQVVDPQWFKKKWKAFQVGGTGMITTGHDSTRSTPIDGHDDDPDRPDIIIMMMGIRGGRPRSRGGSVSNCVNSLCCQLVVDFSCVVRVSHSNRDDQSLSCQLVLLSCCQSVVPCVSNVCNCSRCVVCVCSSHCSCSSRPRPPSD

Organism: NCBI:txid49249

Solvent-accessible surface area (backbone atoms only — not comparable to full-atom values): 29788 Å² total; per-residue (Å²): 131,91,82,76,89,74,87,79,79,84,80,86,78,84,88,86,75,99,64,93,65,82,76,79,59,79,26,24,55,44,48,49,64,55,52,53,52,44,31,55,49,61,60,46,98,71,64,59,69,54,58,45,43,13,51,52,39,36,52,53,56,28,65,70,38,75,78,32,62,23,93,45,87,94,38,62,62,49,76,43,51,42,50,49,76,44,98,73,69,61,91,81,74,80,80,56,64,32,39,40,34,24,39,33,43,32,50,40,46,52,75,65,72,80,58,84,89,49,91,57,42,95,77,48,54,90,71,58,86,81,90,76,78,65,39,84,89,78,20,33,43,42,39,64,26,78,78,54,75,38,72,78,26,34,54,28,56,50,36,49,46,42,44,48,61,43,27,39,42,16,30,48,34,24,70,41,40,72,81,47,48,62,66,33,38,40,52,20,46,51,32,48,31,30,31,46,46,34,92,92,37,20,31,49,57,56,54,74,32,15,30,17,39,58,82,77,36,57,29,34,39,75,33,51,40,61,51,17,62,68,37,26,25,59,50,44,30,35,49,48,55,44,67,71,44,58,65,91,58,42,30,75,64,54,55,50,29,50,53,50,39,54,51,46,30,54,48,33,43,68,69,36,71,43,28,40,53,39,64,26,26,52,44,51,48,16,35,22,40,51,33,19,52,45,22,53,27,52,71,72,66,39,63,68,56,34,50,50,55,60,61,27,40,59,41,49,36,42,24,14,67,30,72,43,21,38,63,74,8,47,36,64,74,26,60,70,34,46,37,14,58,62,42,41,52,51,30,48,38,33,47,49,48,31,43,45,21,48,59,36,59,37,59,98,48,91,59,65,81,89,60,58,67,84,49,66,60,82,65,75,57,81,54,50,71,52,76,40,79,30,19,42,63,74,44,49,78,72,49,76,47,75,62,48,94,44,73,64,56,50,51,53,54,22,70,72,37,87,77,33,40,28,36,33,38,38,26,24,77,72,74,39,58,45,37,31,36,30,15,30,57,74,44,58,54,76,61,59,47,79,46,74,73,56,87,50,53,81,32,60,42,32,31,23,31,36,56,25,56,40,48,59,74,42,27,16,24,64,65,35,32,48,64,47,50,45,42,44,47,64,62,81,39,57,60,47,74,81,40,69,76,37,73,53,68,78,72,80,40,40,76,45,38,61,43,24,44,51,43,14,53,74,67,75,37,62,65,37,48,62,48,29,54,61,33,31,74,81,52,59,64,49,35,30,58,62,33,62,69,53,52,65,72,88,72,123

Secondary structure (DSSP, 8-state):
----------PPPPP------------SSS-HHHHHHHHHHHTSS---HHHHHHHHHHHHHHHTTTT----STT--SSS--S----SS--TTS---TTS-EEE-TTEE-TTPPPPTT-TTHHHHGGG----S--BTTTTBS-EE-TT---GGG-HHHHHHHHHHHHHHHHHHHHHHSTT--HHHHHHHHHHHHHHHT-TTTPPPS--TEEEEBTTTBS--GGGHHHHHHHHTTHHHHHHHHHTTS-TTTS-HHHHHHHHHHHHHHHHHHHHSHHHHHHHT--THHHHHHHHHHHHHHHHHT-HHHHHHHHHHTTTT-TT-TTTS--TTS--HHHHTSTTHHHHHHHHHHHHHHHHHHHHHHTTTS---GGG-TT----SPPPPEEEEEETEEE--EEEEEEES-S-HHHHHHHHHHSTT--EEEEEEETTTEEEEEEEEE-SSS---EEE-PPP-STTSPEEEEEEEEPPPPTT---HHHHHHHHHHHHTTSS-HHHH-TT-S-SS---GGGHHHHHHHHHHHT-HHHHHHHHHH-TT-GGGGSTHHHHSPPTT--

InterPro domains:
  IPR008397 Alginate lyase domain [PF05426] (130-360)
  IPR008929 Chondroitin AC/alginate lyase [G3DSA:1.50.10.100] (61-428)
  IPR008929 Chondroitin AC/alginate lyase [SSF48230] (149-361)